Protein 3PQC (pdb70)

Organism: Thermotoga maritima (strain ATCC 43589 / DSM 3109 / JCM 10099 / NBRC 100826 / MSB8) (NCBI:txid243274)

Solvent-accessible surface area: 19135 Å² total; per-residue (Å²): 174,39,136,73,8,20,25,7,24,6,0,32,69,36,51,39,35,8,69,37,63,148,2,0,0,0,0,0,0,107,17,56,8,17,25,26,32,1,0,17,30,3,1,134,72,170,52,7,99,67,51,196,102,26,61,134,12,55,7,0,18,0,8,0,5,15,55,80,22,0,3,0,17,0,13,17,8,28,115,48,202,47,26,150,150,27,111,134,51,8,82,140,0,0,47,28,0,8,135,95,21,202,4,15,77,4,0,0,0,0,3,26,1,81,83,61,15,81,100,41,12,31,131,9,0,87,48,0,100,82,47,135,18,62,10,0,0,0,1,5,53,2,53,127,7,136,155,106,66,52,80,126,34,54,88,52,2,117,95,13,0,54,144,58,24,75,111,51,40,2,30,1,0,46,120,92,36,49,17,16,77,101,0,52,91,29,4,35,99,41,20,166,99,12,155,60,2,71,9,39,65,39,0,100,84,35,50,61,38,11,90,67,91,120,1,0,0,0,0,0,0,104,41,97,8,18,26,78,58,1,6,98,21,3,2,98,228,89,83,68,194,40,98,110,103,69,14,200,64,134,2,0,2,0,16,33,5,9,80,68,27,4,2,0,13,0,7,17,19,36,124,68,211,55,63,170,162,63,165,133,88,49,102,131,7,0,38,38,0,6,111,86,14,222,25,14,31,5,0,0,0,0,4,26,1,85,81,45,9,79,112,39,9,19,125,8,0,79,45,0,50,80,43,99,19,30,6,4,0,0,0,5,54,2,56,136,14,159,164,104,76,57,74,142,41,27,94,64,1,117,121,15,2,54,130,56,8,29,24,14,39,7,32,1,0,45,123,96,37,54,20,19,89,69,0,27,59,4,3,15,14,2,10,92,39,53

Foldseek 3Di:
DWDDKAWDDWAQAFPRDDDQFLFEEEEEEAFPLCQQLLVCLLNVHNDGDDDNDGDFQGTWIWMQTPNGYTYIYQHHDDDPPQDPVRVVSSCRHVVSCLQPVPRHQEYEYEDALQDADDDVSVVVLVVCVVSVHAYAYEHEDCVPHDPVCNVVSVVRNVVVCVVGDHDYYAYAYSVPGGRSVVVSVVRVVSSD/DFQAKEWDDKALDQPRDDDQALFEEEEEEAPPLCQVLLVCLLCPPHYDDDPDDYDAARTKIWMQTPVGYTYIYQGYDDPDDDDPVSNVSSCVRVVSCLQPNPRHQEYEYEHALVAERDDVSVVVVVVCVVSVHHYAYEHEPCVPPDPVCNVVSVVRNQVVCVVPPHHHYAYAYSVPGGRSVVVSVVRVCSSVVD

Sequence (386 aa):
IIRDVELVKVARTPGDYPPPLKGEVAFVGRSNVGKSSLLNALFNRKIAFVSKTPGKTRSINFYLVNSKYYFVDLPGYGYAKVSKKERMLWKRLVEDYFKNRWSLQMVFLLVDGRIPPQDSDLMMVEWMKSLNIPFTIVLTKMDKVKMSERAKKLEEHRKVFSKYGEYTIIPTSSVTGEGISELLDLISTLLKIIRDVELVKVARTPGDYPPPLKGEVAFVGRSNVGKSSLLNALFNRKIAFVSKTPGKTRSINFYLVNSKYYFVDLPGYGYAKVSKKERMLWKRLVEDYFKNRWSLQMVFLLVDGRIPPQDSDLMMMVEWMKSLNIPFTIVLTKMDKVKMSERAKKLEEHRKVFSKYGEYTIIPTSSVTGEGISELLDLISTLLKEN

B-factor: mean 23.39, std 12.28, range [6.9, 94.17]

Nearest PDB structures (foldseek):
  3pqc-assembly1_A  TM=9.393E-01  e=1.210E-35  Thermotoga maritima
  3pr1-assembly1_A  TM=9.822E-01  e=3.192E-30  Thermotoga maritima
  1svi-assembly1_A  TM=9.321E-01  e=1.725E-19  Bacillus subtilis
  1sul-assembly2_B  TM=8.792E-01  e=1.487E-18  Bacillus subtilis
  1sul-assembly1_A  TM=8.955E-01  e=1.204E-17  Bacillus subtilis

Structure (mmCIF, N/CA/C/O backbone):
data_3PQC
#
_entry.id   3PQC
#
_cell.length_a   62.670
_cell.length_b   69.714
_cell.length_c   94.836
_cell.angle_alpha   90.00
_cell.angle_beta   90.00
_cell.angle_gamma   90.00
#
_symmetry.space_group_name_H-M   'P 21 21 21'
#
loop_
_entity.id
_entity.type
_entity.pdbx_description
1 polymer 'Probable GTP-binding protein engB'
2 non-polymer "GUANOSINE-5'-DIPHOSPHATE"
3 non-polymer DI(HYDROXYETHYL)ETHER
4 water water
#
loop_
_atom_site.group_PDB
_atom_site.id
_atom_site.type_symbol
_atom_site.label_atom_id
_atom_site.label_alt_id
_atom_site.label_comp_id
_atom_site.label_asym_id
_atom_site.label_entity_id
_atom_site.label_seq_id
_atom_site.pdbx_PDB_ins_code
_atom_site.Cartn_x
_atom_site.Cartn_y
_atom_site.Cartn_z
_atom_site.occupancy
_atom_site.B_iso_or_equiv
_atom_site.auth_seq_id
_atom_site.auth_comp_id
_atom_site.auth_asym_id
_atom_site.auth_atom_id
_atom_site.pdbx_PDB_model_num
ATOM 1 N N . ILE A 1 2 ? -2.925 13.003 -34.158 1.00 44.81 2 ILE A N 1
ATOM 2 C CA . ILE A 1 2 ? -4.231 13.656 -34.200 1.00 36.82 2 ILE A CA 1
ATOM 3 C C . ILE A 1 2 ? -5.366 12.640 -34.117 1.00 34.78 2 ILE A C 1
ATOM 4 O O . ILE A 1 2 ? -5.602 11.881 -35.052 1.00 31.21 2 ILE A O 1
ATOM 9 N N . ILE A 1 3 ? -6.069 12.633 -32.992 1.00 29.69 3 ILE A N 1
ATOM 10 C CA . ILE A 1 3 ? -7.224 11.764 -32.833 1.00 25.84 3 ILE A CA 1
ATOM 11 C C . ILE A 1 3 ? -8.425 12.335 -33.579 1.00 27.54 3 ILE A C 1
ATOM 12 O O . ILE A 1 3 ? -8.869 13.453 -33.310 1.00 27.09 3 ILE A O 1
ATOM 17 N N . ARG A 1 4 ? -8.930 11.559 -34.530 1.00 22.84 4 ARG A N 1
ATOM 18 C CA . ARG A 1 4 ? -10.044 11.976 -35.367 1.00 25.11 4 ARG A CA 1
ATOM 19 C C . ARG A 1 4 ? -11.337 11.305 -34.909 1.00 24.34 4 ARG A C 1
ATOM 20 O O . ARG A 1 4 ? -12.344 11.971 -34.665 1.00 25.64 4 ARG A O 1
ATOM 28 N N . ASP A 1 5 ? -11.295 9.984 -34.767 1.00 20.76 5 ASP A N 1
ATOM 29 C CA . ASP A 1 5 ? -12.471 9.236 -34.348 1.00 19.60 5 ASP A CA 1
ATOM 30 C C . ASP A 1 5 ? -12.217 8.408 -33.097 1.00 14.94 5 ASP A C 1
ATOM 31 O O . ASP A 1 5 ? -11.170 7.775 -32.961 1.00 15.91 5 ASP A O 1
ATOM 36 N N . VAL A 1 6 ? -13.194 8.413 -32.198 1.00 14.41 6 VAL A N 1
ATOM 37 C CA . VAL A 1 6 ? -13.152 7.612 -30.980 1.00 17.73 6 VAL A CA 1
ATOM 38 C C . VAL A 1 6 ? -14.471 6.862 -30.838 1.00 15.93 6 VAL A C 1
ATOM 39 O O . VAL A 1 6 ? -15.540 7.481 -30.832 1.00 14.81 6 VAL A O 1
ATOM 43 N N . GLU A 1 7 ? -14.394 5.538 -30.712 1.00 12.82 7 GLU A N 1
ATOM 44 C CA . GLU A 1 7 ? -15.592 4.702 -30.599 1.00 13.84 7 GLU A CA 1
ATOM 45 C C . GLU A 1 7 ? -15.472 3.731 -29.441 1.00 12.81 7 GLU A C 1
ATOM 46 O O . GLU A 1 7 ? -14.468 3.041 -29.312 1.00 14.31 7 GLU A O 1
ATOM 52 N N . LEU A 1 8 ? -16.499 3.657 -28.607 1.00 12.65 8 LEU A N 1
ATOM 53 C CA . LEU A 1 8 ? -16.545 2.612 -27.589 1.00 11.12 8 LEU A CA 1
ATOM 54 C C . LEU A 1 8 ? -17.025 1.322 -28.254 1.00 11.17 8 LEU A C 1
ATOM 55 O O . LEU A 1 8 ? -18.188 1.227 -28.644 1.00 13.79 8 LEU A O 1
ATOM 60 N N . VAL A 1 9 ? -16.149 0.324 -28.375 1.00 10.50 9 VAL A N 1
ATOM 61 C CA . VAL A 1 9 ? -16.521 -0.872 -29.128 1.00 10.07 9 VAL A CA 1
ATOM 62 C C . VAL A 1 9 ? -16.594 -2.177 -28.326 1.00 12.68 9 VAL A C 1
ATOM 63 O O . VAL A 1 9 ? -17.198 -3.153 -28.778 1.00 12.79 9 VAL A O 1
ATOM 67 N N . LYS A 1 10 ? -15.983 -2.202 -27.147 1.00 12.40 10 LYS A N 1
ATOM 68 C CA . LYS A 1 10 ? -15.980 -3.416 -26.338 1.00 12.25 10 LYS A CA 1
ATOM 69 C C . LYS A 1 10 ? -16.058 -3.079 -24.857 1.00 14.52 10 LYS A C 1
ATOM 70 O O . LYS A 1 10 ? -15.284 -2.274 -24.351 1.00 12.57 10 LYS A O 1
ATOM 76 N N . VAL A 1 11 ? -17.031 -3.674 -24.187 1.00 10.86 11 VAL A N 1
ATOM 77 C CA . VAL A 1 11 ? -17.118 -3.630 -22.742 1.00 14.49 11 VAL A CA 1
ATOM 78 C C . VAL A 1 11 ? -16.864 -5.056 -22.275 1.00 17.45 11 VAL A C 1
ATOM 79 O O . VAL A 1 11 ? -17.762 -5.910 -22.290 1.00 13.52 11 VAL A O 1
ATOM 83 N N . ALA A 1 12 ? -15.619 -5.314 -21.897 1.00 14.20 12 ALA A N 1
ATOM 84 C CA . ALA A 1 12 ? -15.176 -6.666 -21.576 1.00 15.61 12 ALA A CA 1
ATOM 85 C C . ALA A 1 12 ? -15.428 -6.978 -20.109 1.00 19.61 12 ALA A C 1
ATOM 86 O O . ALA A 1 12 ? -14.865 -6.332 -19.224 1.00 15.65 12 ALA A O 1
ATOM 88 N N . ARG A 1 13 ? -16.277 -7.972 -19.862 1.00 16.18 13 ARG A N 1
ATOM 89 C CA . ARG A 1 13 ? -16.705 -8.312 -18.510 1.00 20.88 13 ARG A CA 1
ATOM 90 C C . ARG A 1 13 ? -16.109 -9.634 -18.063 1.00 23.20 13 ARG A C 1
ATOM 91 O O . ARG A 1 13 ? -16.108 -9.962 -16.879 1.00 24.45 13 ARG A O 1
ATOM 99 N N . THR A 1 14 ? -15.577 -10.373 -19.022 1.00 23.32 14 THR A N 1
ATOM 100 C CA . THR A 1 14 ? -14.983 -11.671 -18.748 1.00 27.50 14 THR A CA 1
ATOM 101 C C . THR A 1 14 ? -13.600 -11.718 -19.382 1.00 22.99 14 THR A C 1
ATOM 102 O O . THR A 1 14 ? -13.321 -10.965 -20.308 1.00 20.85 14 THR A O 1
ATOM 106 N N . PRO A 1 15 ? -12.723 -12.597 -18.878 1.00 27.37 15 PRO A N 1
ATOM 107 C CA . PRO A 1 15 ? -11.390 -12.762 -19.465 1.00 24.46 15 PRO A CA 1
ATOM 108 C C . PRO A 1 15 ? -11.429 -13.126 -20.942 1.00 25.51 15 PRO A C 1
ATOM 109 O O . PRO A 1 15 ? -12.251 -13.945 -21.365 1.00 23.86 15 PRO A O 1
ATOM 113 N N . GLY A 1 16 ? -10.540 -12.511 -21.718 1.00 16.96 16 GLY A N 1
ATOM 114 C CA . GLY A 1 16 ? -10.364 -12.855 -23.116 1.00 19.84 16 GLY A CA 1
ATOM 115 C C . GLY A 1 16 ? -11.378 -12.267 -24.084 1.00 21.28 16 GLY A C 1
ATOM 116 O O . GLY A 1 16 ? -11.266 -12.466 -25.298 1.00 23.80 16 GLY A O 1
ATOM 117 N N . ASP A 1 17 ? -12.370 -11.551 -23.569 1.00 17.30 17 ASP A N 1
ATOM 118 C CA . ASP A 1 17 ? -13.353 -10.917 -24.444 1.00 17.04 17 ASP A CA 1
ATOM 119 C C . ASP A 1 17 ? -12.837 -9.589 -24.999 1.00 15.93 17 ASP A C 1
ATOM 120 O O . ASP A 1 17 ? -13.379 -8.523 -24.705 1.00 12.91 17 ASP A O 1
ATOM 125 N N . TYR A 1 18 ? -11.808 -9.676 -25.831 1.00 15.59 18 TYR A N 1
ATOM 126 C CA . TYR A 1 18 ? -11.136 -8.499 -26.366 1.00 14.29 18 TYR A CA 1
ATOM 127 C C . TYR A 1 18 ? -11.291 -8.456 -27.876 1.00 16.05 18 TYR A C 1
ATOM 128 O O . TYR A 1 18 ? -11.393 -9.500 -28.523 1.00 15.16 18 TYR A O 1
ATOM 137 N N . PRO A 1 19 ? -11.308 -7.246 -28.452 1.00 13.65 19 PRO A N 1
ATOM 138 C CA . PRO A 1 19 ? -11.398 -7.125 -29.909 1.00 14.99 19 PRO A CA 1
ATOM 139 C C . PRO A 1 19 ? -10.080 -7.511 -30.570 1.00 17.09 19 PRO A C 1
ATOM 140 O O . PRO A 1 19 ? -9.057 -7.577 -29.891 1.00 16.16 19 PRO A O 1
ATOM 144 N N . PRO A 1 20 ? -10.107 -7.773 -31.884 1.00 19.43 20 PRO A N 1
ATOM 145 C CA . PRO A 1 20 ? -8.894 -8.089 -32.647 1.00 20.23 20 PRO A CA 1
ATOM 146 C C . PRO A 1 20 ? -7.848 -6.992 -32.494 1.00 17.70 20 PRO A C 1
ATOM 147 O O . PRO A 1 20 ? -8.181 -5.811 -32.481 1.00 20.03 20 PRO A O 1
ATOM 151 N N . PRO A 1 21 ? -6.575 -7.387 -32.390 1.00 21.50 21 PRO A N 1
ATOM 152 C CA . PRO A 1 21 ? -5.457 -6.491 -32.073 1.00 24.22 21 PRO A CA 1
ATOM 153 C C . PRO A 1 21 ? -5.274 -5.286 -33.004 1.00 20.65 21 PRO A C 1
ATOM 154 O O . PRO A 1 21 ? -4.796 -4.249 -32.541 1.00 23.32 21 PRO A O 1
ATOM 158 N N . LEU A 1 22 ? -5.615 -5.407 -34.281 1.00 22.10 22 LEU A N 1
ATOM 159 C CA . LEU A 1 22 ? -5.391 -4.284 -35.200 1.00 23.21 22 LEU A CA 1
ATOM 160 C C . LEU A 1 22 ? -3.926 -3.818 -35.168 1.00 23.63 22 LEU A C 1
ATOM 161 O O . LEU A 1 22 ? -3.013 -4.639 -35.126 1.00 22.50 22 LEU A O 1
ATOM 166 N N . LYS A 1 23 ? -3.704 -2.507 -35.181 1.00 21.76 23 LYS A N 1
ATOM 167 C CA . LYS A 1 23 ? -2.347 -1.967 -35.262 1.00 23.60 23 LYS A CA 1
ATOM 168 C C . LYS A 1 23 ? -1.679 -1.739 -33.903 1.00 32.32 23 LYS A C 1
ATOM 169 O O . LYS A 1 23 ? -0.564 -1.222 -33.834 1.00 26.68 23 LYS A O 1
ATOM 175 N N . GLY A 1 24 ? -2.356 -2.130 -32.827 1.00 25.92 24 GLY A N 1
ATOM 176 C CA . GLY A 1 24 ? -1.800 -1.978 -31.493 1.00 24.44 24 GLY A CA 1
ATOM 177 C C . GLY A 1 24 ? -2.634 -1.096 -30.577 1.00 20.04 24 GLY A C 1
ATOM 178 O O . GLY A 1 24 ? -3.618 -0.471 -30.998 1.00 15.47 24 GLY A O 1
ATOM 179 N N . GLU A 1 25 ? -2.234 -1.044 -29.312 1.00 16.83 25 GLU A N 1
ATOM 180 C CA . GLU A 1 25 ? -3.008 -0.335 -28.308 1.00 12.16 25 GLU A CA 1
ATOM 181 C C . GLU A 1 25 ? -2.162 0.098 -27.120 1.00 11.25 25 GLU A C 1
ATOM 182 O O . GLU A 1 25 ? -1.062 -0.421 -26.888 1.00 11.49 25 GLU A O 1
ATOM 188 N N . VAL A 1 26 ? -2.682 1.067 -26.379 1.00 12.61 26 VAL A N 1
ATOM 189 C CA . VAL A 1 26 ? -2.113 1.439 -25.098 1.00 9.99 26 VAL A CA 1
ATOM 190 C C . VAL A 1 26 ? -3.219 1.329 -24.061 1.00 11.26 26 VAL A C 1
ATOM 191 O O . VAL A 1 26 ? -4.390 1.369 -24.410 1.00 10.74 26 VAL A O 1
ATOM 195 N N . ALA A 1 27 ? -2.847 1.191 -22.792 1.00 8.40 27 ALA A N 1
ATOM 196 C CA . ALA A 1 27 ? -3.832 1.013 -21.729 1.00 12.21 27 ALA A CA 1
ATOM 197 C C . ALA A 1 27 ? -3.625 2.034 -20.620 1.00 10.51 27 ALA A C 1
ATOM 198 O O . ALA A 1 27 ? -2.537 2.601 -20.468 1.00 11.35 27 ALA A O 1
ATOM 200 N N . PHE A 1 28 ? -4.674 2.256 -19.841 1.00 10.86 28 PHE A N 1
ATOM 201 C CA . PHE A 1 28 ? -4.648 3.246 -18.777 1.00 9.11 28 PHE A CA 1
ATOM 202 C C . PHE A 1 28 ? -5.166 2.606 -17.504 1.00 10.49 28 PHE A C 1
ATOM 203 O O . PHE A 1 28 ? -6.169 1.893 -17.527 1.00 9.57 28 PHE A O 1
ATOM 211 N N . VAL A 1 29 ? -4.482 2.861 -16.399 1.00 10.95 29 VAL A N 1
ATOM 212 C CA . VAL A 1 29 ? -4.872 2.272 -15.129 1.00 9.00 29 VAL A CA 1
ATOM 213 C C . VAL A 1 29 ? -4.314 3.131 -13.987 1.00 10.07 29 VAL A C 1
ATOM 214 O O . VAL A 1 29 ? -3.338 3.865 -14.162 1.00 10.19 29 VAL A O 1
ATOM 218 N N . GLY A 1 30 ? -4.929 3.018 -12.817 1.00 10.88 30 GLY A N 1
ATOM 219 C CA . GLY A 1 30 ? -4.529 3.809 -11.669 1.00 11.52 30 GLY A CA 1
ATOM 220 C C . GLY A 1 30 ? -5.523 3.551 -10.561 1.00 11.50 30 GLY A C 1
ATOM 221 O O . GLY A 1 30 ? -6.466 2.786 -10.742 1.00 9.82 30 GLY A O 1
ATOM 222 N N . ARG A 1 31 ? -5.299 4.174 -9.411 1.00 9.65 31 ARG A N 1
ATOM 223 C CA . ARG A 1 31 ? -6.213 4.043 -8.291 1.00 11.33 31 ARG A CA 1
ATOM 224 C C . ARG A 1 31 ? -7.554 4.656 -8.660 1.00 11.24 31 ARG A C 1
ATOM 225 O O . ARG A 1 31 ? -7.608 5.648 -9.377 1.00 10.40 31 ARG A O 1
ATOM 233 N N . SER A 1 32 ? -8.644 4.051 -8.199 1.00 11.19 32 SER A N 1
ATOM 234 C CA . SER A 1 32 ? -9.951 4.661 -8.400 1.00 14.40 32 SER A CA 1
ATOM 235 C C . SER A 1 32 ? -9.921 6.108 -7.911 1.00 13.48 32 SER A C 1
ATOM 236 O O . SER A 1 32 ? -9.333 6.411 -6.864 1.00 13.65 32 SER A O 1
ATOM 239 N N . ASN A 1 33 ? -10.556 6.987 -8.679 1.00 11.47 33 ASN A N 1
ATOM 240 C CA . ASN A 1 33 ? -10.648 8.412 -8.353 1.00 14.66 33 ASN A CA 1
ATOM 241 C C . ASN A 1 33 ? -9.387 9.221 -8.708 1.00 13.47 33 ASN A C 1
ATOM 242 O O . ASN A 1 33 ? -9.308 10.422 -8.425 1.00 15.89 33 ASN A O 1
ATOM 247 N N . VAL A 1 34 ? -8.409 8.574 -9.341 1.00 10.32 34 VAL A N 1
ATOM 248 C CA . VAL A 1 34 ? -7.147 9.254 -9.688 1.00 9.63 34 VAL A CA 1
ATOM 249 C C . VAL A 1 34 ? -7.349 10.289 -10.802 1.00 12.74 34 VAL A C 1
ATOM 250 O O . VAL A 1 34 ? -6.549 11.221 -10.967 1.00 11.89 34 VAL A O 1
ATOM 254 N N . GLY A 1 35 ? -8.436 10.143 -11.551 1.00 9.30 35 GLY A N 1
ATOM 255 C CA . GLY A 1 35 ? -8.715 11.047 -12.656 1.00 12.87 35 GLY A CA 1
ATOM 256 C C . GLY A 1 35 ? -8.550 10.398 -14.018 1.00 12.27 35 GLY A C 1
ATOM 257 O O . GLY A 1 35 ? -8.247 11.072 -15.013 1.00 11.89 35 GLY A O 1
ATOM 258 N N . LYS A 1 36 ? -8.772 9.088 -14.074 1.00 12.18 36 LYS A N 1
ATOM 259 C CA . LYS A 1 36 ? -8.587 8.336 -15.310 1.00 11.21 36 LYS A CA 1
ATOM 260 C C . LYS A 1 36 ? -9.627 8.694 -16.387 1.00 11.70 36 LYS A C 1
ATOM 261 O O . LYS A 1 36 ? -9.280 8.991 -17.527 1.00 10.72 36 LYS A O 1
ATOM 267 N N . SER A 1 37 ? -10.903 8.663 -16.027 1.00 11.06 37 SER A N 1
ATOM 268 C CA . SER A 1 37 ? -11.942 9.067 -16.973 1.00 15.07 37 SER A CA 1
ATOM 269 C C . SER A 1 37 ? -11.708 10.493 -17.465 1.00 10.32 37 SER A C 1
ATOM 270 O O . SER A 1 37 ? -11.851 10.774 -18.650 1.00 15.55 37 SER A O 1
ATOM 273 N N . SER A 1 38 ? -11.351 11.390 -16.557 1.00 12.71 38 SER A N 1
ATOM 274 C CA . SER A 1 38 ? -11.099 12.776 -16.937 1.00 13.90 38 SER A CA 1
ATOM 275 C C . SER A 1 38 ? -9.923 12.870 -17.909 1.00 13.40 38 SER A C 1
ATOM 276 O O . SER A 1 38 ? -9.957 13.651 -18.853 1.00 11.84 38 SER A O 1
ATOM 279 N N . LEU A 1 39 ? -8.885 12.072 -17.681 1.00 11.52 39 LEU A N 1
ATOM 280 C CA . LEU A 1 39 ? -7.723 12.093 -18.566 1.00 13.22 39 LEU A CA 1
ATOM 281 C C . LEU A 1 39 ? -8.091 11.587 -19.961 1.00 14.13 39 LEU A C 1
ATOM 282 O O . LEU A 1 39 ? -7.710 12.174 -20.973 1.00 11.64 39 LEU A O 1
ATOM 287 N N . LEU A 1 40 ? -8.847 10.497 -20.006 1.00 12.36 40 LEU A N 1
ATOM 288 C CA . LEU A 1 40 ? -9.283 9.938 -21.277 1.00 12.09 40 LEU A CA 1
ATOM 289 C C . LEU A 1 40 ? -10.068 10.983 -22.066 1.00 14.68 40 LEU A C 1
ATOM 290 O O . LEU A 1 40 ? -9.834 11.184 -23.263 1.00 14.08 40 LEU A O 1
ATOM 295 N N . ASN A 1 41 ? -10.983 11.666 -21.387 1.00 12.51 41 ASN A N 1
ATOM 296 C CA . ASN A 1 41 ? -11.790 12.679 -22.037 1.00 17.00 41 ASN A CA 1
ATOM 297 C C . ASN A 1 41 ? -10.932 13.822 -22.560 1.00 15.68 41 ASN A C 1
ATOM 298 O O . ASN A 1 41 ? -11.168 14.326 -23.656 1.00 16.39 41 ASN A O 1
ATOM 303 N N . ALA A 1 42 ? -9.931 14.224 -21.779 1.00 14.88 42 ALA A N 1
ATOM 304 C CA . ALA A 1 42 ? -9.013 15.274 -22.217 1.00 14.71 42 ALA A CA 1
ATOM 305 C C . ALA A 1 42 ? -8.259 14.826 -23.463 1.00 19.80 42 ALA A C 1
ATOM 306 O O . ALA A 1 42 ? -8.108 15.593 -24.411 1.00 16.42 42 ALA A O 1
ATOM 308 N N . LEU A 1 43 ? -7.800 13.576 -23.468 1.00 15.30 43 LEU A N 1
ATOM 309 C CA . LEU A 1 43 ? -7.111 13.010 -24.632 1.00 15.29 43 LEU A CA 1
ATOM 310 C C . LEU A 1 43 ? -8.029 12.887 -25.853 1.00 18.41 43 LEU A C 1
ATOM 311 O O . LEU A 1 43 ? -7.614 13.140 -26.986 1.00 17.32 43 LEU A O 1
ATOM 316 N N . PHE A 1 44 ? -9.268 12.465 -25.626 1.00 18.06 44 PHE A N 1
ATOM 317 C CA . PHE A 1 44 ? -10.214 12.297 -26.724 1.00 16.73 44 PHE A CA 1
ATOM 318 C C . PHE A 1 44 ? -10.802 13.634 -27.174 1.00 22.88 44 PHE A C 1
ATOM 319 O O . PHE A 1 44 ? -11.433 13.716 -28.226 1.00 21.39 44 PHE A O 1
ATOM 327 N N . ASN A 1 45 ? -10.602 14.674 -26.370 1.00 20.98 45 ASN A N 1
ATOM 328 C CA . ASN A 1 45 ? -11.190 15.978 -26.649 1.00 21.41 45 ASN A CA 1
ATOM 329 C C . ASN A 1 45 ? -12.700 15.862 -26.757 1.00 24.71 45 ASN A C 1
ATOM 330 O O . ASN A 1 45 ? -13.327 16.494 -27.602 1.00 28.74 45 ASN A O 1
ATOM 335 N N . ARG A 1 46 ? -13.280 15.036 -25.897 1.00 21.18 46 ARG A N 1
ATOM 336 C CA . ARG A 1 46 ? -14.722 14.863 -25.871 1.00 26.25 46 ARG A CA 1
ATOM 337 C C . ARG A 1 46 ? -15.146 14.118 -24.609 1.00 25.33 46 ARG A C 1
ATOM 338 O O . ARG A 1 46 ? -14.393 13.315 -24.064 1.00 24.56 46 ARG A O 1
ATOM 346 N N . LYS A 1 47 ? -16.348 14.398 -24.129 1.00 25.55 47 LYS A N 1
ATOM 347 C CA . LYS A 1 47 ? -16.826 13.747 -22.923 1.00 26.86 47 LYS A CA 1
ATOM 348 C C . LYS A 1 47 ? -17.424 12.396 -23.279 1.00 27.65 47 LYS A C 1
ATOM 349 O O . LYS A 1 47 ? -18.540 12.316 -23.790 1.00 30.20 47 LYS A O 1
ATOM 355 N N . ILE A 1 48 ? -16.673 11.332 -23.023 1.00 23.40 48 ILE A N 1
ATOM 356 C CA . ILE A 1 48 ? -17.147 9.996 -23.363 1.00 22.37 48 ILE A CA 1
ATOM 357 C C . ILE A 1 48 ? -17.030 9.025 -22.180 1.00 25.21 48 ILE A C 1
ATOM 358 O O . ILE A 1 48 ? -17.911 8.191 -21.960 1.00 28.07 48 ILE A O 1
ATOM 363 N N . ALA A 1 49 ? -15.954 9.146 -21.411 1.00 22.13 49 ALA A N 1
ATOM 364 C CA . ALA A 1 49 ? -15.782 8.314 -20.224 1.00 21.67 49 ALA A CA 1
ATOM 365 C C . ALA A 1 49 ? -16.515 8.955 -19.060 1.00 22.99 49 ALA A C 1
ATOM 366 O O . ALA A 1 49 ? -16.631 10.180 -18.990 1.00 26.05 49 ALA A O 1
ATOM 368 N N . PHE A 1 50 ? -17.004 8.122 -18.148 1.00 18.85 50 PHE A N 1
ATOM 369 C CA . PHE A 1 50 ? -17.806 8.589 -17.024 1.00 26.84 50 PHE A CA 1
ATOM 370 C C . PHE A 1 50 ? -16.957 9.178 -15.891 1.00 24.79 50 PHE A C 1
ATOM 371 O O . PHE A 1 50 ? -16.109 8.492 -15.323 1.00 22.10 50 PHE A O 1
ATOM 379 N N . VAL A 1 51 ? -17.204 10.446 -15.569 1.00 21.52 51 VAL A N 1
ATOM 380 C CA . VAL A 1 51 ? -16.464 11.147 -14.522 1.00 24.76 51 VAL A CA 1
ATOM 381 C C . VAL A 1 51 ? -17.346 11.321 -13.293 1.00 25.80 51 VAL A C 1
ATOM 382 O O . VAL A 1 51 ? -18.520 11.638 -13.416 1.00 28.06 51 VAL A O 1
ATOM 386 N N . SER A 1 52 ? -16.787 11.114 -12.108 1.00 23.77 52 SER A N 1
ATOM 387 C CA . SER A 1 52 ? -17.557 11.280 -10.882 1.00 27.92 52 SER A CA 1
ATOM 388 C C . SER A 1 52 ? -16.663 11.435 -9.663 1.00 25.36 52 SER A C 1
ATOM 389 O O . SER A 1 52 ? -15.537 10.937 -9.646 1.00 21.84 52 SER A O 1
ATOM 392 N N . LYS A 1 53 ? -17.174 12.121 -8.641 1.00 26.11 53 LYS A N 1
ATOM 393 C CA . LYS A 1 53 ? -16.479 12.234 -7.358 1.00 30.08 53 LYS A CA 1
ATOM 394 C C . LYS A 1 53 ? -16.426 10.886 -6.648 1.00 29.81 53 LYS A C 1
ATOM 395 O O . LYS A 1 53 ? -15.543 10.636 -5.828 1.00 28.78 53 LYS A O 1
ATOM 401 N N . THR A 1 54 ? -17.388 10.024 -6.953 1.00 28.39 54 THR A N 1
ATOM 402 C CA . THR A 1 54 ? -17.425 8.695 -6.363 1.00 31.78 54 THR A CA 1
ATOM 403 C C . THR A 1 54 ? -16.992 7.658 -7.392 1.00 32.80 54 THR A C 1
ATOM 404 O O . THR A 1 54 ? -17.555 7.582 -8.486 1.00 35.26 54 THR A O 1
ATOM 408 N N . PRO A 1 55 ? -15.972 6.863 -7.044 1.00 30.03 55 PRO A N 1
ATOM 409 C CA . PRO A 1 55 ? -15.404 5.839 -7.923 1.00 29.24 55 PRO A CA 1
ATOM 410 C C . PRO A 1 55 ? -16.405 4.729 -8.214 1.00 32.89 55 PRO A C 1
ATOM 411 O O . PRO A 1 55 ? -17.151 4.319 -7.322 1.00 33.03 55 PRO A O 1
ATOM 415 N N . GLY A 1 56 ? -16.415 4.246 -9.450 1.00 33.56 56 GLY A N 1
ATOM 416 C CA . GLY A 1 56 ? -17.297 3.158 -9.827 1.00 34.80 56 GLY A CA 1
ATOM 417 C C . GLY A 1 56 ? -16.732 1.813 -9.414 1.00 31.99 56 GLY A C 1
ATOM 418 O O . GLY A 1 56 ? -15.526 1.672 -9.195 1.00 28.22 56 GLY A O 1
ATOM 419 N N . LYS A 1 57 ? -17.605 0.817 -9.303 1.00 26.26 57 LYS A N 1
ATOM 420 C CA . LYS A 1 57 ? -17.170 -0.541 -9.008 1.00 26.93 57 LYS A CA 1
ATOM 421 C C . LYS A 1 57 ? -16.404 -1.108 -10.197 1.00 24.49 57 LYS A C 1
ATOM 422 O O . LYS A 1 57 ? -16.637 -0.708 -11.336 1.00 22.88 57 LYS A O 1
ATOM 428 N N . THR A 1 58 ? -15.484 -2.029 -9.931 1.00 21.33 58 THR A N 1
ATOM 429 C CA . THR A 1 58 ? -14.866 -2.796 -11.007 1.00 22.11 58 THR A CA 1
ATOM 430 C C . THR A 1 58 ? -15.968 -3.588 -11.717 1.00 25.87 58 THR A C 1
ATOM 431 O O . THR A 1 58 ? -16.684 -4.367 -11.086 1.00 22.45 58 THR A O 1
ATOM 435 N N . ARG A 1 59 ? -16.120 -3.385 -13.020 1.00 20.90 59 ARG A N 1
ATOM 436 C CA . ARG A 1 59 ? -17.103 -4.154 -13.782 1.00 21.83 59 ARG A CA 1
ATOM 437 C C . ARG A 1 59 ? -16.552 -4.639 -15.119 1.00 26.59 59 ARG A C 1
ATOM 438 O O . ARG A 1 59 ? -16.955 -5.697 -15.612 1.00 23.73 59 ARG A O 1
ATOM 446 N N . SER A 1 60 ? -15.640 -3.875 -15.714 1.00 15.98 60 SER A N 1
ATOM 447 C CA . SER A 1 60 ? -15.212 -4.196 -17.069 1.00 19.02 60 SER A CA 1
ATOM 448 C C . SER A 1 60 ? -13.908 -3.529 -17.470 1.00 15.73 60 SER A C 1
ATOM 449 O O . SER A 1 60 ? -13.453 -2.595 -16.814 1.00 15.44 60 SER A O 1
ATOM 452 N N . ILE A 1 61 ? -13.323 -4.024 -18.558 1.00 12.13 61 ILE A N 1
ATOM 453 C CA . ILE A 1 61 ? -12.259 -3.331 -19.284 1.00 13.17 61 ILE A CA 1
ATOM 454 C C . ILE A 1 61 ? -12.878 -2.781 -20.566 1.00 15.56 61 ILE A C 1
ATOM 455 O O . ILE A 1 61 ? -13.462 -3.535 -21.344 1.00 14.76 61 ILE A O 1
ATOM 460 N N . ASN A 1 62 ? -12.768 -1.475 -20.792 1.00 13.04 62 ASN A N 1
ATOM 461 C CA . ASN A 1 62 ? -13.424 -0.874 -21.952 1.00 11.49 62 ASN A CA 1
ATOM 462 C C . ASN A 1 62 ? -12.435 -0.515 -23.057 1.00 12.00 62 ASN A C 1
ATOM 463 O O . ASN A 1 62 ? -11.402 0.098 -22.791 1.00 12.41 62 ASN A O 1
ATOM 468 N N . PHE A 1 63 ? -12.762 -0.884 -24.292 1.00 10.48 63 PHE A N 1
ATOM 469 C CA . PHE A 1 63 ? -11.873 -0.636 -25.421 1.00 11.06 63 PHE A CA 1
ATOM 470 C C . PHE A 1 63 ? -12.412 0.480 -26.300 1.00 11.73 63 PHE A C 1
ATOM 471 O O . PHE A 1 63 ? -13.528 0.399 -26.811 1.00 12.09 63 PHE A O 1
ATOM 479 N N . TYR A 1 64 ? -11.607 1.518 -26.482 1.00 9.93 64 TYR A N 1
ATOM 480 C CA . TYR A 1 64 ? -11.958 2.605 -27.387 1.00 10.89 64 TYR A CA 1
ATOM 481 C C . TYR A 1 64 ? -11.156 2.466 -28.670 1.00 11.23 64 TYR A C 1
ATOM 482 O O . TYR A 1 64 ? -9.930 2.481 -28.636 1.00 11.67 64 TYR A O 1
ATOM 491 N N . LEU A 1 65 ? -11.856 2.322 -29.790 1.00 10.31 65 LEU A N 1
ATOM 492 C CA . LEU A 1 65 ? -11.232 2.222 -31.100 1.00 11.82 65 LEU A CA 1
ATOM 493 C C . LEU A 1 65 ? -10.931 3.619 -31.596 1.00 11.99 65 LEU A C 1
ATOM 494 O O . LEU A 1 65 ? -11.831 4.432 -31.723 1.00 10.06 65 LEU A O 1
ATOM 499 N N . VAL A 1 66 ? -9.664 3.887 -31.885 1.00 13.62 66 VAL A N 1
ATOM 500 C CA . VAL A 1 66 ? -9.242 5.221 -32.286 1.00 14.42 66 VAL A CA 1
ATOM 501 C C . VAL A 1 66 ? -8.769 5.211 -33.734 1.00 15.33 66 VAL A C 1
ATOM 502 O O . VAL A 1 66 ? -7.922 4.396 -34.116 1.00 16.86 66 VAL A O 1
ATOM 506 N N . ASN A 1 67 ? -9.330 6.114 -34.528 1.00 19.98 67 ASN A N 1
ATOM 507 C CA . ASN A 1 67 ? -8.998 6.221 -35.944 1.00 21.36 67 ASN A CA 1
ATOM 508 C C . ASN A 1 67 ? -9.090 4.883 -36.659 1.00 21.00 67 ASN A C 1
ATOM 509 O O . ASN A 1 67 ? -8.329 4.615 -37.585 1.00 18.79 67 ASN A O 1
ATOM 514 N N . SER A 1 68 ? -10.020 4.046 -36.209 1.00 18.17 68 SER A N 1
ATOM 515 C CA . SER A 1 68 ? -10.300 2.763 -36.850 1.00 16.90 68 SER A CA 1
ATOM 516 C C . SER A 1 68 ? -9.147 1.756 -36.850 1.00 19.22 68 SER A C 1
ATOM 517 O O . SER A 1 68 ? -9.262 0.691 -37.457 1.00 19.65 68 SER A O 1
ATOM 520 N N . LYS A 1 69 ? -8.045 2.058 -36.173 1.00 18.24 69 LYS A N 1
ATOM 521 C CA . LYS A 1 69 ? -6.901 1.145 -36.248 1.00 17.66 69 LYS A CA 1
ATOM 522 C C . LYS A 1 69 ? -6.122 0.927 -34.947 1.00 19.41 69 LYS A C 1
ATOM 523 O O . LYS A 1 69 ? -5.275 0.046 -34.882 1.00 20.00 69 LYS A O 1
ATOM 529 N N . TYR A 1 70 ? -6.388 1.725 -33.918 1.00 18.69 70 TYR A N 1
ATOM 530 C CA . TYR A 1 70 ? -5.704 1.532 -32.636 1.00 18.58 70 TYR A CA 1
ATOM 531 C C . TYR A 1 70 ? -6.717 1.458 -31.509 1.00 15.57 70 TYR A C 1
ATOM 532 O O . TYR A 1 70 ? -7.848 1.888 -31.667 1.00 17.20 70 TYR A O 1
ATOM 541 N N . TYR A 1 71 ? -6.308 0.943 -30.356 1.00 11.85 71 TYR A N 1
ATOM 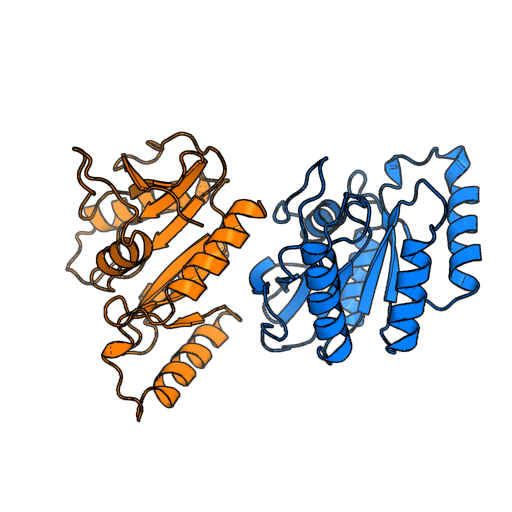542 C CA . TYR A 1 71 ? -7.171 1.040 -29.182 1.00 11.66 71 TYR A CA 1
ATOM 543 C C . TYR A 1 71 ? -6.530 1.841 -28.048 1.00 11.43 71 TYR A C 1
ATOM 544 O O . TYR A 1 71 ? -5.312 1.772 -27.845 1.00 11.73 71 TYR A O 1
ATOM 553 N N . PHE A 1 72 ? -7.361 2.601 -27.331 1.00 9.09 72 PHE A N 1
ATOM 554 C CA . PHE A 1 72 ? -7.026 3.106 -26.006 1.00 9.59 72 PHE A CA 1
ATOM 555 C C . PHE A 1 72 ? -7.841 2.253 -25.038 1.00 9.13 72 PHE A C 1
ATOM 556 O O . PHE A 1 72 ? -9.068 2.201 -25.121 1.0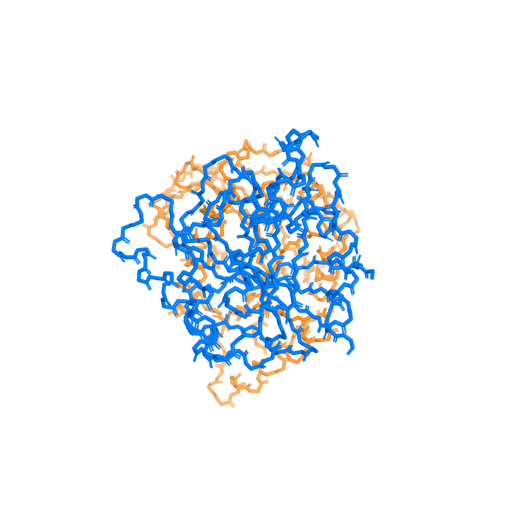0 9.34 72 PHE A O 1
ATOM 564 N N . VAL A 1 73 ? -7.173 1.580 -24.121 1.00 9.90 73 VAL A N 1
ATOM 565 C CA . VAL A 1 73 ? -7.880 0.617 -23.289 1.00 9.54 73 VAL A CA 1
ATOM 566 C C . VAL A 1 73 ? -7.971 1.117 -21.870 1.00 11.53 73 VAL A C 1
ATOM 567 O O . VAL A 1 73 ? -6.967 1.497 -21.271 1.00 11.45 73 VAL A O 1
ATOM 571 N N . ASP A 1 74 ? -9.189 1.127 -21.342 1.00 8.38 74 ASP A N 1
ATOM 572 C CA . ASP A 1 74 ? -9.436 1.680 -20.021 1.00 12.15 74 ASP A CA 1
ATOM 573 C C . ASP A 1 74 ? -9.578 0.558 -19.006 1.00 10.77 74 ASP A C 1
ATOM 574 O O . ASP A 1 74 ? -10.613 -0.092 -18.929 1.00 11.68 74 ASP A O 1
ATOM 579 N N . LEU A 1 75 ? -8.542 0.342 -18.212 1.00 10.11 75 LEU A N 1
ATOM 580 C CA . LEU A 1 75 ? -8.582 -0.727 -17.226 1.00 11.92 75 LEU A CA 1
ATOM 581 C C . LEU A 1 75 ? -9.256 -0.204 -15.969 1.00 12.87 75 LEU A C 1
ATOM 582 O O . LEU A 1 75 ? -9.177 0.982 -15.676 1.00 11.62 75 LEU A O 1
ATOM 587 N N . PRO A 1 76 ? -9.916 -1.090 -15.208 1.00 12.25 76 PRO A N 1
ATOM 588 C CA . PRO A 1 76 ? -10.626 -0.619 -14.012 1.00 12.30 76 PRO A CA 1
ATOM 589 C C . PRO A 1 76 ? -9.666 -0.147 -12.921 1.00 11.61 76 PRO A C 1
ATOM 590 O O . PRO A 1 76 ? -8.588 -0.719 -12.746 1.00 12.21 76 PRO A O 1
ATOM 594 N N . GLY A 1 77 ? -10.074 0.878 -12.180 1.00 14.45 77 GLY A N 1
ATOM 595 C CA . GLY A 1 77 ? -9.257 1.411 -11.106 1.00 13.99 77 GLY A CA 1
ATOM 596 C C . GLY A 1 77 ? -9.165 0.474 -9.916 1.00 15.67 77 GLY A C 1
ATOM 597 O O . GLY A 1 77 ? -10.080 -0.319 -9.664 1.00 14.43 77 GLY A O 1
ATOM 598 N N . TYR A 1 78 ? -8.057 0.567 -9.185 1.00 11.72 78 TYR A N 1
ATOM 599 C CA . TYR A 1 78 ? -7.823 -0.272 -8.008 1.00 13.36 78 TYR A CA 1
ATOM 600 C C . TYR A 1 78 ? -7.940 0.501 -6.693 1.00 13.90 78 TYR A C 1
ATOM 601 O O . TYR A 1 78 ? -7.960 1.727 -6.682 1.00 12.60 78 TYR A O 1
ATOM 610 N N . GLY A 1 79 ? -8.024 -0.240 -5.592 1.00 16.77 79 GLY A N 1
ATOM 611 C CA . GLY A 1 79 ? -8.009 0.328 -4.252 1.00 18.76 79 GLY A CA 1
ATOM 612 C C . GLY A 1 79 ? -9.128 1.301 -3.924 1.00 22.66 79 GLY A C 1
ATOM 613 O O . GLY A 1 79 ? -10.199 1.274 -4.528 1.00 19.98 79 GLY A O 1
ATOM 614 N N . TYR A 1 80 ? -8.865 2.164 -2.945 1.00 22.49 80 TYR A N 1
ATOM 615 C CA . TYR A 1 80 ? -9.809 3.185 -2.507 1.00 24.65 80 TYR A CA 1
ATOM 616 C C . TYR A 1 80 ? -11.046 2.596 -1.833 1.00 28.53 80 TYR A C 1
ATOM 617 O O . TYR A 1 80 ? -11.056 2.353 -0.628 1.00 33.80 80 TYR A O 1
ATOM 626 N N . ALA A 1 81 ? -12.092 2.382 -2.623 1.00 30.06 81 ALA A N 1
ATOM 627 C CA . ALA A 1 81 ? -13.377 1.938 -2.095 1.00 34.55 81 ALA A CA 1
ATOM 628 C C . ALA A 1 81 ? -13.242 0.633 -1.327 1.00 40.43 81 ALA A C 1
ATOM 629 O O . ALA A 1 81 ? -12.277 -0.109 -1.518 1.00 48.37 81 ALA A O 1
ATOM 631 N N . LYS A 1 82 ? -14.205 0.365 -0.450 1.00 41.74 82 LYS A N 1
ATOM 632 C CA . LYS A 1 82 ? -14.217 -0.879 0.305 1.00 42.55 82 LYS A CA 1
ATOM 633 C C . LYS A 1 82 ? -14.466 -2.026 -0.662 1.00 50.70 82 LYS A C 1
ATOM 634 O O . LYS A 1 82 ? -15.549 -2.616 -0.682 1.00 54.16 82 LYS A O 1
ATOM 640 N N . VAL A 1 83 ? -13.457 -2.331 -1.468 1.00 47.48 83 VAL A N 1
ATOM 641 C CA . VAL A 1 83 ? -13.586 -3.343 -2.502 1.00 50.66 83 VAL A CA 1
ATOM 642 C C . VAL A 1 83 ? -13.845 -4.706 -1.873 1.00 53.93 83 VAL A C 1
ATOM 643 O O . VAL A 1 83 ? -12.995 -5.242 -1.158 1.00 54.52 83 VAL A O 1
ATOM 647 N N . SER A 1 84 ? -15.029 -5.256 -2.128 1.00 47.33 84 SER A N 1
ATOM 648 C CA . SER A 1 84 ? -15.389 -6.557 -1.574 1.00 48.07 84 SER A CA 1
ATOM 649 C C . SER A 1 84 ? -14.553 -7.671 -2.208 1.00 48.17 84 SER A C 1
ATOM 650 O O . SER A 1 84 ? -13.879 -7.461 -3.222 1.00 40.91 84 SER A O 1
ATOM 653 N N . LYS A 1 85 ? -14.590 -8.852 -1.598 1.00 49.04 85 LYS A N 1
ATOM 654 C CA . LYS A 1 85 ? -13.819 -9.989 -2.084 1.00 43.64 85 LYS A CA 1
ATOM 655 C C . LYS A 1 85 ? -14.111 -10.230 -3.559 1.00 44.91 85 LYS A C 1
ATOM 656 O O . LYS A 1 85 ? -13.194 -10.358 -4.372 1.00 41.98 85 LYS A O 1
ATOM 662 N N . LYS A 1 86 ? -15.397 -10.265 -3.894 1.00 45.96 86 LYS A N 1
ATOM 663 C CA . LYS A 1 86 ? -15.855 -10.549 -5.252 1.00 45.14 86 LYS A CA 1
ATOM 664 C C . LYS A 1 86 ? -15.361 -9.521 -6.268 1.00 42.89 86 LYS A C 1
ATOM 665 O O . LYS A 1 86 ? -15.007 -9.865 -7.400 1.00 33.30 86 LYS A O 1
ATOM 671 N N . GLU A 1 87 ? -15.333 -8.260 -5.853 1.00 38.04 87 GLU A N 1
ATOM 672 C CA . GLU A 1 87 ? -14.904 -7.179 -6.729 1.00 40.30 87 GLU A CA 1
ATOM 673 C C . GLU A 1 87 ? -13.394 -7.193 -6.981 1.00 37.14 87 GLU A C 1
ATOM 674 O O . GLU A 1 87 ? -12.955 -7.011 -8.116 1.00 30.58 87 GLU A O 1
ATOM 680 N N . ARG A 1 88 ? -12.603 -7.403 -5.930 1.00 32.61 88 ARG A N 1
ATOM 681 C CA . ARG A 1 88 ? -11.150 -7.446 -6.076 1.00 35.85 88 ARG A CA 1
ATOM 682 C C . ARG A 1 88 ? -10.726 -8.658 -6.904 1.00 37.14 88 ARG A C 1
ATOM 683 O O . ARG A 1 88 ? -9.765 -8.592 -7.673 1.00 33.52 88 ARG A O 1
ATOM 691 N N . MET A 1 89 ? -11.449 -9.762 -6.744 1.00 30.24 89 MET A N 1
ATOM 692 C CA . MET A 1 89 ? -11.173 -10.965 -7.516 1.00 30.84 89 MET A CA 1
ATOM 693 C C . MET A 1 89 ? -11.480 -10.700 -8.975 1.00 28.67 89 MET A C 1
ATOM 694 O O . MET A 1 89 ? -10.734 -11.108 -9.858 1.00 30.11 89 MET A O 1
ATOM 699 N N . LEU A 1 90 ? -12.592 -10.020 -9.226 1.00 26.69 90 LEU A N 1
ATOM 700 C CA . LEU A 1 90 ? -12.922 -9.624 -10.585 1.00 34.17 90 LEU A CA 1
ATOM 701 C C . LEU A 1 90 ? -11.816 -8.717 -11.117 1.00 26.56 90 LEU A C 1
ATOM 702 O O . LEU A 1 90 ? -11.334 -8.922 -12.230 1.00 26.41 90 LEU A O 1
ATOM 707 N N . TRP A 1 91 ? -11.402 -7.735 -10.315 1.00 25.03 91 TRP A N 1
ATOM 708 C CA . TRP A 1 91 ? -10.342 -6.813 -10.736 1.00 25.69 91 TRP A CA 1
ATOM 709 C C . TRP A 1 91 ? -9.104 -7.602 -11.123 1.00 22.91 91 TRP A C 1
ATOM 710 O O . TRP A 1 91 ? -8.591 -7.473 -12.233 1.00 17.52 91 TRP A O 1
ATOM 721 N N . LYS A 1 92 ? -8.641 -8.434 -10.196 1.00 22.29 92 LYS A N 1
ATOM 722 C CA . LYS A 1 92 ? -7.460 -9.251 -10.416 1.00 23.49 92 LYS A CA 1
ATOM 723 C C . LYS A 1 92 ? -7.635 -10.124 -11.649 1.00 23.21 92 LYS A C 1
ATOM 724 O O . LYS A 1 92 ? -6.754 -10.201 -12.495 1.00 18.69 92 LYS A O 1
ATOM 730 N N . ARG A 1 93 ? -8.793 -10.761 -11.758 1.00 25.00 93 ARG A N 1
ATOM 731 C CA . ARG A 1 93 ? -9.062 -11.680 -12.856 1.00 24.10 93 ARG A CA 1
ATOM 732 C C . ARG A 1 93 ? -8.946 -10.986 -14.217 1.00 23.45 93 ARG A C 1
ATOM 733 O O . ARG A 1 93 ? -8.278 -11.482 -15.121 1.00 19.13 93 ARG A O 1
ATOM 741 N N . LEU A 1 94 ? -9.573 -9.824 -14.348 1.00 19.44 94 LEU A N 1
ATOM 742 C CA . LEU A 1 94 ? -9.571 -9.100 -15.615 1.00 18.81 94 LEU A CA 1
ATOM 743 C C . LEU A 1 94 ? -8.200 -8.538 -15.966 1.00 14.17 94 LEU A C 1
ATOM 744 O O . LEU A 1 94 ? -7.707 -8.716 -17.081 1.00 15.11 94 LEU A O 1
ATOM 749 N N . VAL A 1 95 ? -7.596 -7.815 -15.034 1.00 15.01 95 VAL A N 1
ATOM 750 C CA . VAL A 1 95 ? -6.352 -7.131 -15.341 1.00 13.16 95 VAL A CA 1
ATOM 751 C C . VAL A 1 95 ? -5.210 -8.113 -15.572 1.00 13.57 95 VAL A C 1
ATOM 752 O O . VAL A 1 95 ? -4.398 -7.934 -16.480 1.00 12.98 95 VAL A O 1
ATOM 756 N N . GLU A 1 96 ? -5.146 -9.154 -14.753 1.00 15.40 96 GLU A N 1
ATOM 757 C CA . GLU A 1 96 ? -4.099 -10.147 -14.937 1.00 17.70 96 GLU A CA 1
ATOM 758 C C . GLU A 1 96 ? -4.253 -10.852 -16.287 1.00 16.73 96 GLU A C 1
ATOM 759 O O . GLU A 1 96 ? -3.269 -11.088 -16.988 1.00 16.56 96 GLU A O 1
ATOM 765 N N . ASP A 1 97 ? -5.489 -11.180 -16.651 1.00 17.31 97 ASP A N 1
ATOM 766 C CA . ASP A 1 97 ? -5.747 -11.836 -17.928 1.00 15.49 97 ASP A CA 1
ATOM 767 C C . ASP A 1 97 ? -5.266 -10.943 -19.051 1.00 15.57 97 ASP A C 1
ATOM 768 O O . ASP A 1 97 ? -4.570 -11.383 -19.961 1.00 15.18 97 ASP A O 1
ATOM 773 N N . TYR A 1 98 ? -5.658 -9.673 -18.975 1.00 14.67 98 TYR A N 1
ATOM 774 C CA . TYR A 1 98 ? -5.255 -8.677 -19.958 1.00 14.94 98 TYR A CA 1
ATOM 775 C C . TYR A 1 98 ? -3.738 -8.595 -20.092 1.00 11.59 98 TYR A C 1
ATOM 776 O O . TYR A 1 98 ? -3.202 -8.731 -21.187 1.00 15.41 98 TYR A O 1
ATOM 785 N N . PHE A 1 99 ? -3.044 -8.365 -18.977 1.00 13.80 99 PHE A N 1
ATOM 786 C CA . PHE A 1 99 ? -1.581 -8.236 -19.002 1.00 12.45 99 PHE A CA 1
ATOM 787 C C . PHE A 1 99 ? -0.899 -9.472 -19.569 1.00 17.29 99 PHE A C 1
ATOM 788 O O . PHE A 1 99 ? 0.023 -9.371 -20.384 1.00 15.06 99 PHE A O 1
ATOM 796 N N . LYS A 1 100 ? -1.354 -10.641 -19.133 1.00 17.75 100 LYS A N 1
ATOM 797 C CA . LYS A 1 100 ? -0.704 -11.891 -19.524 1.00 16.97 100 LYS A CA 1
ATOM 798 C C . LYS A 1 100 ? -0.945 -12.256 -20.986 1.00 21.12 100 LYS A C 1
ATOM 799 O O . LYS A 1 100 ? -0.083 -12.861 -21.626 1.00 20.75 100 LYS A O 1
ATOM 805 N N . ASN A 1 101 ? -2.099 -11.866 -21.519 1.00 17.44 101 ASN A N 1
ATOM 806 C CA . ASN A 1 101 ? -2.517 -12.348 -22.841 1.00 18.21 101 ASN A CA 1
ATOM 807 C C . ASN A 1 101 ? -2.553 -11.342 -23.991 1.00 18.74 101 ASN A C 1
ATOM 808 O O . ASN A 1 101 ? -2.494 -11.734 -25.155 1.00 16.42 101 ASN A O 1
ATOM 813 N N . ARG A 1 102 ? -2.630 -10.053 -23.676 1.00 14.15 102 ARG A N 1
ATOM 814 C CA . ARG A 1 102 ? -2.712 -9.049 -24.727 1.00 14.55 102 ARG A CA 1
ATOM 815 C C . ARG A 1 102 ? -1.339 -8.700 -25.289 1.00 17.83 102 ARG A C 1
ATOM 816 O O . ARG A 1 102 ? -0.739 -7.698 -24.897 1.00 15.47 102 ARG A O 1
ATOM 824 N N . TRP A 1 103 ? -0.854 -9.523 -26.215 1.00 13.95 103 TRP A N 1
ATOM 825 C CA . TRP A 1 103 ? 0.479 -9.358 -26.784 1.00 16.11 103 TRP A CA 1
ATOM 826 C C . TRP A 1 103 ? 0.665 -8.040 -27.550 1.00 16.34 103 TRP A C 1
ATOM 827 O O . TRP A 1 103 ? 1.779 -7.527 -27.650 1.00 16.95 103 TRP A O 1
ATOM 838 N N . SER A 1 104 ? -0.425 -7.486 -28.079 1.00 16.18 104 SER A N 1
ATOM 839 C CA . SER A 1 104 ? -0.355 -6.236 -28.848 1.00 18.99 104 SER A CA 1
ATOM 840 C C . SER A 1 104 ? -0.331 -4.959 -27.982 1.00 14.05 104 SER A C 1
ATOM 841 O O . SER A 1 104 ? -0.252 -3.849 -28.502 1.00 11.17 104 SER A O 1
ATOM 844 N N . LEU A 1 105 ? -0.403 -5.123 -26.667 1.00 16.35 105 LEU A N 1
ATOM 845 C CA . LEU A 1 105 ? -0.267 -3.990 -25.755 1.00 13.66 105 LEU A CA 1
ATOM 846 C C . LEU A 1 105 ? 1.127 -3.367 -25.872 1.00 14.10 105 LEU A C 1
ATOM 847 O O . LEU A 1 105 ? 2.129 -4.035 -25.614 1.00 17.87 105 LEU A O 1
ATOM 852 N N . GLN A 1 106 ? 1.195 -2.089 -26.241 1.00 12.76 106 GLN A N 1
ATOM 853 C CA . GLN A 1 106 ? 2.481 -1.410 -26.425 1.00 14.15 106 GLN A CA 1
ATOM 854 C C . GLN A 1 106 ? 2.979 -0.660 -25.177 1.00 17.94 106 GLN A C 1
ATOM 855 O O . GLN A 1 106 ? 4.186 -0.480 -24.983 1.00 13.57 106 GLN A O 1
ATOM 861 N N . MET A 1 107 ? 2.052 -0.197 -24.350 1.00 13.37 107 MET A N 1
ATOM 862 C CA . MET A 1 107 ? 2.417 0.637 -23.210 1.00 10.62 107 MET A CA 1
ATOM 863 C C . MET A 1 107 ? 1.252 0.765 -22.239 1.00 12.14 107 MET A C 1
ATOM 864 O O . MET A 1 107 ? 0.104 0.959 -22.650 1.00 12.39 107 MET A O 1
ATOM 869 N N . VAL A 1 108 ? 1.548 0.648 -20.951 1.00 9.93 108 VAL A N 1
ATOM 870 C CA . VAL A 1 108 ? 0.578 1.007 -19.932 1.00 11.60 108 VAL A CA 1
ATOM 871 C C . VAL A 1 108 ? 0.917 2.355 -19.315 1.00 10.68 108 VAL A C 1
ATOM 872 O O . VAL A 1 108 ? 2.049 2.593 -18.902 1.00 14.07 108 VAL A O 1
ATOM 876 N N . PHE A 1 109 ? -0.079 3.227 -19.244 1.00 8.64 109 PHE A N 1
ATOM 877 C CA . PHE A 1 109 ? 0.063 4.491 -18.553 1.00 10.51 109 PHE A CA 1
ATOM 878 C C . PHE A 1 109 ? -0.516 4.348 -17.155 1.00 11.31 109 PHE A C 1
ATOM 879 O O . PHE A 1 109 ? -1.704 4.104 -16.988 1.00 7.77 109 PHE A O 1
ATOM 887 N N . LEU A 1 110 ? 0.361 4.427 -16.160 1.00 10.36 110 LEU A N 1
ATOM 888 C CA . LEU A 1 110 ? -0.014 4.280 -14.769 1.00 11.15 110 LEU A CA 1
ATOM 889 C C . LEU A 1 110 ? -0.240 5.678 -14.192 1.00 9.07 110 LEU A C 1
ATOM 890 O O . LEU A 1 110 ? 0.701 6.453 -14.037 1.00 12.23 110 LEU A O 1
ATOM 895 N N . LEU A 1 111 ? -1.500 6.006 -13.928 1.00 7.89 111 LEU A N 1
ATOM 896 C CA . LEU A 1 111 ? -1.867 7.319 -13.413 1.00 8.11 111 LEU A CA 1
ATOM 897 C C . LEU A 1 111 ? -1.706 7.297 -11.905 1.00 8.53 111 LEU A C 1
ATOM 898 O O . LEU A 1 111 ? -2.162 6.363 -11.251 1.00 9.61 111 LEU A O 1
ATOM 903 N N . VAL A 1 112 ? -1.035 8.316 -11.368 1.00 7.84 112 VAL A N 1
ATOM 904 C CA . VAL A 1 112 ? -0.934 8.501 -9.925 1.00 9.84 112 VAL A CA 1
ATOM 905 C C . VAL A 1 112 ? -1.133 9.983 -9.600 1.00 10.18 112 VAL A C 1
ATOM 906 O O . VAL A 1 112 ? -0.731 10.848 -10.369 1.00 10.17 112 VAL A O 1
ATOM 910 N N . ASP A 1 113 ? -1.767 10.254 -8.462 1.00 9.44 113 ASP A N 1
ATOM 911 C CA . ASP A 1 113 ? -2.110 11.608 -8.048 1.00 10.72 113 ASP A CA 1
ATOM 912 C C . ASP A 1 113 ? -0.830 12.431 -7.865 1.00 10.67 113 ASP A C 1
ATOM 913 O O . ASP A 1 113 ? 0.023 12.103 -7.034 1.00 11.22 113 ASP A O 1
ATOM 918 N N . GLY A 1 114 ? -0.695 13.502 -8.640 1.00 11.71 114 GLY A N 1
ATOM 919 C CA . GLY A 1 114 ? 0.472 14.359 -8.526 1.00 11.11 114 GLY A CA 1
ATOM 920 C C . GLY A 1 114 ? 0.590 15.076 -7.193 1.00 13.55 114 GLY A C 1
ATOM 921 O O . GLY A 1 114 ? 1.683 15.471 -6.781 1.00 13.25 114 GLY A O 1
ATOM 922 N N . ARG A 1 115 ? -0.530 15.229 -6.503 1.00 12.85 115 ARG A N 1
ATOM 923 C CA . ARG A 1 115 ? -0.575 16.073 -5.312 1.00 12.99 115 ARG A CA 1
ATOM 924 C C . ARG A 1 115 ? 0.103 15.456 -4.097 1.00 17.20 115 ARG A C 1
ATOM 925 O O . ARG A 1 115 ? 0.476 16.164 -3.169 1.00 18.97 115 ARG A O 1
ATOM 933 N N . ILE A 1 116 ? 0.254 14.137 -4.094 1.00 11.11 116 ILE A N 1
ATOM 934 C CA . ILE A 1 116 ? 0.874 13.455 -2.968 1.00 13.92 116 ILE A CA 1
ATOM 935 C C . ILE A 1 116 ? 1.971 12.523 -3.469 1.00 14.84 116 ILE A C 1
ATOM 936 O O . ILE A 1 116 ? 2.036 12.217 -4.662 1.00 15.07 116 ILE A O 1
ATOM 941 N N . PRO A 1 117 ? 2.846 12.072 -2.562 1.00 15.01 117 PRO A N 1
ATOM 942 C CA . PRO A 1 117 ? 3.940 11.191 -2.983 1.00 16.62 117 PRO A CA 1
ATOM 943 C C . PRO A 1 117 ? 3.414 9.849 -3.503 1.00 16.04 117 PRO A C 1
ATOM 944 O O . PRO A 1 117 ? 2.247 9.518 -3.295 1.00 13.80 117 PRO A O 1
ATOM 948 N N . PRO A 1 118 ? 4.270 9.078 -4.182 1.00 17.32 118 PRO A N 1
ATOM 949 C CA . PRO A 1 118 ? 3.842 7.755 -4.646 1.00 15.95 118 PRO A CA 1
ATOM 950 C C . PRO A 1 118 ? 3.428 6.895 -3.454 1.00 16.57 118 PRO A C 1
ATOM 951 O O . PRO A 1 118 ? 4.045 6.981 -2.389 1.00 15.82 118 PRO A O 1
ATOM 955 N N . GLN A 1 119 ? 2.392 6.083 -3.624 1.00 9.66 119 GLN A N 1
ATOM 956 C CA . GLN A 1 119 ? 1.850 5.316 -2.507 1.00 12.28 119 GLN A CA 1
ATOM 957 C C . GLN A 1 119 ? 2.043 3.810 -2.717 1.00 12.31 119 GLN A C 1
ATOM 958 O O . GLN A 1 119 ? 2.314 3.365 -3.830 1.00 12.25 119 GLN A O 1
ATOM 964 N N . ASP A 1 120 ? 1.916 3.034 -1.646 1.00 10.94 120 ASP A N 1
ATOM 965 C CA . ASP A 1 120 ? 2.218 1.607 -1.708 1.00 12.72 120 ASP A CA 1
ATOM 966 C C . ASP A 1 120 ? 1.510 0.825 -2.808 1.00 11.95 120 ASP A C 1
ATOM 967 O O . ASP A 1 120 ? 2.139 -0.001 -3.471 1.00 12.89 120 ASP A O 1
ATOM 972 N N . SER A 1 121 ? 0.208 1.040 -2.987 1.00 8.71 121 SER A N 1
ATOM 973 C CA . SER A 1 121 ? -0.507 0.279 -4.009 1.00 12.18 121 SER A CA 1
ATOM 974 C C . SER A 1 121 ? -0.038 0.626 -5.418 1.00 12.56 121 SER A C 1
ATOM 975 O O . SER A 1 121 ? -0.060 -0.228 -6.309 1.00 12.14 121 SER A O 1
ATOM 978 N N . ASP A 1 122 ? 0.389 1.871 -5.626 1.00 10.47 122 ASP A N 1
ATOM 979 C CA . ASP A 1 122 ? 0.993 2.234 -6.905 1.00 10.85 122 ASP A CA 1
ATOM 980 C C . ASP A 1 122 ? 2.309 1.487 -7.087 1.00 12.97 122 ASP A C 1
ATOM 981 O O . ASP A 1 122 ? 2.593 0.979 -8.169 1.00 12.38 122 ASP A O 1
ATOM 986 N N . LEU A 1 123 ? 3.115 1.426 -6.031 1.00 11.42 123 LEU A N 1
ATOM 987 C CA . LEU A 1 123 ? 4.402 0.751 -6.115 1.00 13.91 123 LEU A CA 1
ATOM 988 C C . LEU A 1 123 ? 4.189 -0.746 -6.353 1.00 15.38 123 LEU A C 1
ATOM 989 O O . LEU A 1 123 ? 4.935 -1.374 -7.100 1.00 14.65 123 LEU A O 1
ATOM 994 N N . MET A 1 124 ? 3.157 -1.310 -5.729 1.00 15.69 124 MET A N 1
ATOM 995 C CA . MET A 1 124 ? 2.806 -2.705 -5.973 1.00 18.49 124 MET A CA 1
ATOM 996 C C . MET A 1 124 ? 2.459 -2.910 -7.451 1.00 14.90 124 MET A C 1
ATOM 997 O O . MET A 1 124 ? 2.832 -3.918 -8.044 1.00 15.80 124 MET A O 1
ATOM 1002 N N . MET A 1 125 ? 1.734 -1.959 -8.037 1.00 14.05 125 MET A N 1
ATOM 1003 C CA . MET A 1 125 ? 1.375 -2.034 -9.455 1.00 16.08 125 MET A CA 1
ATOM 1004 C C . MET A 1 125 ? 2.630 -2.054 -10.316 1.00 15.49 125 MET A C 1
ATOM 1005 O O . MET A 1 125 ? 2.742 -2.847 -11.249 1.00 12.96 125 MET A O 1
ATOM 1010 N N . VAL A 1 126 ? 3.560 -1.155 -10.001 1.00 11.41 126 VAL A N 1
ATOM 1011 C CA . VAL A 1 126 ? 4.850 -1.071 -10.688 1.00 15.24 126 VAL A CA 1
ATOM 1012 C C . VAL A 1 126 ? 5.614 -2.395 -10.634 1.00 16.05 126 VAL A C 1
ATOM 1013 O O . VAL A 1 126 ? 6.107 -2.885 -11.649 1.00 16.80 126 VAL A O 1
ATOM 1017 N N . GLU A 1 127 ? 5.718 -2.968 -9.440 1.00 15.79 127 GLU A N 1
ATOM 1018 C CA . GLU A 1 127 ? 6.432 -4.230 -9.276 1.00 16.47 127 GLU A CA 1
ATOM 1019 C C . GLU A 1 127 ? 5.778 -5.332 -10.103 1.00 19.08 127 GLU A C 1
ATOM 1020 O O . GLU A 1 127 ? 6.460 -6.157 -10.710 1.00 16.52 127 GLU A O 1
ATOM 1026 N N . TRP A 1 128 ? 4.448 -5.337 -10.125 1.00 17.44 128 TRP A N 1
ATOM 1027 C CA . TRP A 1 128 ? 3.698 -6.376 -10.827 1.00 18.21 128 TRP A CA 1
ATOM 1028 C C . TRP A 1 128 ? 3.946 -6.319 -12.336 1.00 20.68 128 TRP A C 1
ATOM 1029 O O . TRP A 1 128 ? 4.264 -7.335 -12.959 1.00 18.98 128 TRP A O 1
ATOM 1040 N N . MET A 1 129 ? 3.813 -5.130 -12.922 1.00 13.11 129 MET A N 1
ATOM 1041 C CA . MET A 1 129 ? 4.044 -4.976 -14.354 1.00 15.24 129 MET A CA 1
ATOM 1042 C C . MET A 1 129 ? 5.484 -5.310 -14.721 1.00 16.84 129 MET A C 1
ATOM 1043 O O . MET A 1 129 ? 5.741 -5.944 -15.748 1.00 19.53 129 MET A O 1
ATOM 1048 N N . LYS A 1 130 ? 6.424 -4.910 -13.874 1.00 17.67 130 LYS A N 1
ATOM 1049 C CA . LYS A 1 130 ? 7.816 -5.287 -14.092 1.00 22.27 130 LYS A CA 1
ATOM 1050 C C . LYS A 1 130 ? 7.957 -6.803 -14.146 1.00 18.88 130 LYS A C 1
ATOM 1051 O O . LYS A 1 130 ? 8.648 -7.330 -15.009 1.00 22.13 130 LYS A O 1
ATOM 1057 N N . SER A 1 131 ? 7.302 -7.494 -13.217 1.00 19.74 131 SER A N 1
ATOM 1058 C CA . SER A 1 131 ? 7.375 -8.953 -13.152 1.00 22.56 131 SER A CA 1
ATOM 1059 C C . SER A 1 131 ? 6.750 -9.626 -14.370 1.00 26.19 131 SER A C 1
ATOM 1060 O O . SER A 1 131 ? 7.122 -10.739 -14.716 1.00 25.43 131 SER A O 1
ATOM 1063 N N . LEU A 1 132 ? 5.804 -8.950 -15.019 1.00 21.40 132 LEU A N 1
ATOM 1064 C CA . LEU A 1 132 ? 5.135 -9.502 -16.189 1.00 20.20 132 LEU A CA 1
ATOM 1065 C C . LEU A 1 132 ? 5.738 -8.964 -17.474 1.00 16.85 132 LEU A C 1
ATOM 1066 O O . LEU A 1 132 ? 5.220 -9.208 -18.561 1.00 22.68 132 LEU A O 1
ATOM 1071 N N . ASN A 1 133 ? 6.825 -8.213 -17.342 1.00 19.90 133 ASN A N 1
ATOM 1072 C CA . ASN A 1 133 ? 7.469 -7.597 -18.496 1.00 21.46 133 ASN A CA 1
ATOM 1073 C C . ASN A 1 133 ? 6.547 -6.660 -19.262 1.00 26.43 133 ASN A C 1
ATOM 1074 O O . ASN A 1 133 ? 6.583 -6.619 -20.490 1.00 22.49 133 ASN A O 1
ATOM 1079 N N . ILE A 1 134 ? 5.732 -5.900 -18.537 1.00 16.33 134 ILE A N 1
ATOM 1080 C CA . ILE A 1 134 ? 4.813 -4.965 -19.169 1.00 16.94 134 ILE A CA 1
ATOM 1081 C C . ILE A 1 134 ? 5.428 -3.563 -19.148 1.00 19.70 134 ILE A C 1
ATOM 1082 O O . ILE A 1 134 ? 5.762 -3.052 -18.082 1.00 19.41 134 ILE A O 1
ATOM 1087 N N . PRO A 1 135 ? 5.580 -2.932 -20.322 1.00 16.51 135 PRO A N 1
ATOM 1088 C CA . PRO A 1 135 ? 6.145 -1.579 -20.352 1.00 14.28 135 PRO A CA 1
ATOM 1089 C C . PRO A 1 135 ? 5.153 -0.589 -19.767 1.00 13.89 135 PRO A C 1
ATOM 1090 O O . PRO A 1 135 ? 3.953 -0.746 -19.986 1.00 11.94 135 PRO A O 1
ATOM 1094 N N . PHE A 1 136 ? 5.631 0.421 -19.046 1.00 13.39 136 PHE A N 1
ATOM 1095 C CA . PHE A 1 136 ? 4.721 1.421 -18.494 1.00 13.18 136 PHE A CA 1
ATOM 1096 C C . PHE A 1 136 ? 5.346 2.808 -18.415 1.00 15.61 136 PHE A C 1
ATOM 1097 O O . PHE A 1 136 ? 6.569 2.955 -18.401 1.00 15.23 136 PHE A O 1
ATOM 1105 N N . THR A 1 137 ? 4.477 3.811 -18.394 1.00 13.07 137 THR A N 1
ATOM 1106 C CA . THR A 1 137 ? 4.852 5.206 -18.260 1.00 13.45 137 THR A CA 1
ATOM 1107 C C . THR A 1 137 ? 4.044 5.778 -17.096 1.00 15.12 137 THR A C 1
ATOM 1108 O O . THR A 1 137 ? 2.862 5.473 -16.955 1.00 13.47 137 THR A O 1
ATOM 1112 N N . ILE A 1 138 ? 4.668 6.597 -16.256 1.00 10.13 138 ILE A N 1
ATOM 1113 C CA . ILE A 1 138 ? 3.948 7.210 -15.146 1.00 10.57 138 ILE A CA 1
ATOM 1114 C C . ILE A 1 138 ? 3.315 8.523 -15.588 1.00 12.97 138 ILE A C 1
ATOM 1115 O O . ILE A 1 138 ? 3.973 9.368 -16.185 1.00 13.09 138 ILE A O 1
ATOM 1120 N N . VAL A 1 139 ? 2.036 8.687 -15.287 1.00 9.84 139 VAL A N 1
ATOM 1121 C CA . VAL A 1 139 ? 1.335 9.926 -15.579 1.00 8.47 139 VAL A CA 1
ATOM 1122 C C . VAL A 1 139 ? 0.862 10.487 -14.258 1.00 10.76 139 VAL A C 1
ATOM 1123 O O . VAL A 1 139 ? 0.133 9.815 -13.525 1.00 12.84 139 VAL A O 1
ATOM 1127 N N . LEU A 1 140 ? 1.311 11.691 -13.919 1.00 11.36 140 LEU A N 1
ATOM 1128 C CA . LEU A 1 140 ? 0.826 12.349 -12.718 1.00 11.12 140 LEU A CA 1
ATOM 1129 C C . LEU A 1 140 ? -0.454 13.090 -13.088 1.00 10.38 140 LEU A C 1
ATOM 1130 O O . LEU A 1 140 ? -0.524 13.711 -14.151 1.00 11.70 140 LEU A O 1
ATOM 1135 N N . THR A 1 141 ? -1.467 13.007 -12.231 1.00 8.99 141 THR A N 1
ATOM 1136 C CA . THR A 1 141 ? -2.736 13.689 -12.499 1.00 9.28 141 THR A CA 1
ATOM 1137 C C . THR A 1 141 ? -2.952 14.868 -11.556 1.00 12.67 141 THR A C 1
ATOM 1138 O O . THR A 1 141 ? -2.266 14.990 -10.543 1.00 11.27 141 THR A O 1
ATOM 1142 N N . LYS A 1 142 ? -3.902 15.732 -11.915 1.00 9.96 142 LYS A N 1
ATOM 1143 C CA . LYS A 1 142 ? -4.387 16.776 -11.024 1.00 12.37 142 LYS A CA 1
ATOM 1144 C C . LYS A 1 142 ? -3.313 17.794 -10.664 1.00 12.45 142 LYS A C 1
ATOM 1145 O O . LYS A 1 142 ? -3.320 18.345 -9.565 1.00 14.25 142 LYS A O 1
ATOM 1151 N N . MET A 1 143 ? -2.393 18.045 -11.592 1.00 13.90 143 MET A N 1
ATOM 1152 C CA . MET A 1 143 ? -1.275 18.942 -11.321 1.00 12.88 143 MET A CA 1
ATOM 1153 C C . MET A 1 143 ? -1.733 20.377 -11.066 1.00 17.67 143 MET A C 1
ATOM 1154 O O . MET A 1 143 ? -1.010 21.154 -10.449 1.00 17.15 143 MET A O 1
ATOM 1159 N N . ASP A 1 144 ? -2.933 20.717 -11.528 1.00 14.41 144 ASP A N 1
ATOM 1160 C CA . ASP A 1 144 ? -3.452 22.072 -11.388 1.00 15.23 144 ASP A CA 1
ATOM 1161 C C . ASP A 1 144 ? -3.708 22.423 -9.926 1.00 22.14 144 ASP A C 1
ATOM 1162 O O . ASP A 1 144 ? -3.806 23.602 -9.568 1.00 19.77 144 ASP A O 1
ATOM 1167 N N . LYS A 1 145 ? -3.818 21.398 -9.087 1.00 15.51 145 LYS A N 1
ATOM 1168 C CA . LYS A 1 145 ? -4.061 21.598 -7.660 1.00 19.12 145 LYS A CA 1
ATOM 1169 C C . LYS A 1 145 ? -2.776 21.692 -6.844 1.00 22.41 145 LYS A C 1
ATOM 1170 O O . LYS A 1 145 ? -2.817 21.895 -5.631 1.00 22.16 145 LYS A O 1
ATOM 1176 N N . VAL A 1 146 ? -1.637 21.515 -7.504 1.00 19.97 146 VAL A N 1
ATOM 1177 C CA . VAL A 1 146 ? -0.353 21.590 -6.820 1.00 20.55 146 VAL A CA 1
ATOM 1178 C C . VAL A 1 146 ? 0.092 23.050 -6.774 1.00 23.63 146 VAL A C 1
ATOM 1179 O O . VAL A 1 146 ? 0.147 23.713 -7.805 1.00 23.50 146 VAL A O 1
ATOM 1183 N N . LYS A 1 147 ? 0.377 23.556 -5.576 1.00 27.37 147 LYS A N 1
ATOM 1184 C CA . LYS A 1 147 ? 0.791 24.950 -5.407 1.00 31.71 147 LYS A CA 1
ATOM 1185 C C . LYS A 1 147 ? 2.041 25.200 -6.240 1.00 26.98 147 LYS A C 1
ATOM 1186 O O . LYS A 1 147 ? 2.955 24.381 -6.238 1.00 26.55 147 LYS A O 1
ATOM 1192 N N . MET A 1 148 ? 2.090 26.327 -6.943 1.00 28.76 148 MET A N 1
ATOM 1193 C CA . MET A 1 148 ? 3.207 26.578 -7.850 1.00 30.38 148 MET A CA 1
ATOM 1194 C C . MET A 1 148 ? 4.532 26.484 -7.100 1.00 30.20 148 MET A C 1
ATOM 1195 O O . MET A 1 148 ? 5.542 26.049 -7.651 1.00 30.33 148 MET A O 1
ATOM 1200 N N . SER A 1 149 ? 4.515 26.863 -5.828 1.00 31.41 149 SER A N 1
ATOM 1201 C CA . SER A 1 149 ? 5.735 26.883 -5.035 1.00 32.35 149 SER A CA 1
ATOM 1202 C C . SER A 1 149 ? 6.145 25.491 -4.577 1.00 34.23 149 SER A C 1
ATOM 1203 O O . SER A 1 149 ? 7.264 25.295 -4.107 1.00 37.33 149 SER A O 1
ATOM 1206 N N . GLU A 1 150 ? 5.244 24.524 -4.717 1.00 26.27 150 GLU A N 1
ATOM 1207 C CA . GLU A 1 150 ? 5.530 23.161 -4.272 1.00 26.04 150 GLU A CA 1
ATOM 1208 C C . GLU A 1 150 ? 5.755 22.186 -5.422 1.00 23.15 150 GLU A C 1
ATOM 1209 O O . GLU A 1 150 ? 6.092 21.028 -5.195 1.00 23.88 150 GLU A O 1
ATOM 1215 N N . ARG A 1 151 ? 5.560 22.658 -6.649 1.00 23.23 151 ARG A N 1
ATOM 1216 C CA . ARG A 1 151 ? 5.658 21.804 -7.830 1.00 24.47 151 ARG A CA 1
ATOM 1217 C C . ARG A 1 151 ? 7.020 21.120 -7.948 1.00 24.73 151 ARG A C 1
ATOM 1218 O O . ARG A 1 151 ? 7.101 19.923 -8.224 1.00 22.92 151 ARG A O 1
ATOM 1226 N N . ALA A 1 152 ? 8.090 21.880 -7.738 1.00 24.21 152 ALA A N 1
ATOM 1227 C CA . ALA A 1 152 ? 9.442 21.341 -7.871 1.00 23.92 152 ALA A CA 1
ATOM 1228 C C . ALA A 1 152 ? 9.708 20.179 -6.913 1.00 20.70 152 ALA A C 1
ATOM 1229 O O . ALA A 1 152 ? 10.122 19.105 -7.334 1.00 21.33 152 ALA A O 1
ATOM 1231 N N . LYS A 1 153 ? 9.470 20.406 -5.625 1.00 20.80 153 LYS A N 1
ATOM 1232 C CA . LYS A 1 153 ? 9.657 19.371 -4.614 1.00 22.14 153 LYS A CA 1
ATOM 1233 C C . LYS A 1 153 ? 8.901 18.102 -4.998 1.00 23.76 153 LYS A C 1
ATOM 1234 O O . LYS A 1 153 ? 9.477 17.017 -5.090 1.00 23.53 153 LYS A O 1
ATOM 1240 N N . LYS A 1 154 ? 7.606 18.253 -5.241 1.00 20.30 154 LYS A N 1
ATOM 1241 C CA . LYS A 1 154 ? 6.741 17.103 -5.491 1.00 21.28 154 LYS A CA 1
ATOM 1242 C C . LYS A 1 154 ? 7.122 16.295 -6.735 1.00 26.61 154 LYS A C 1
ATOM 1243 O O . LYS A 1 154 ? 7.077 15.056 -6.715 1.00 19.29 154 LYS A O 1
ATOM 1249 N N . LEU A 1 155 ? 7.515 16.992 -7.802 1.00 23.44 155 LEU A N 1
ATOM 1250 C CA . LEU A 1 155 ? 7.950 16.332 -9.031 1.00 20.44 155 LEU A CA 1
ATOM 1251 C C . LEU A 1 155 ? 9.239 15.552 -8.801 1.00 20.70 155 LEU A C 1
ATOM 1252 O O . LEU A 1 155 ? 9.405 14.441 -9.298 1.00 19.76 155 LEU A O 1
ATOM 1257 N N . GLU A 1 156 ? 10.154 16.138 -8.036 1.00 24.52 156 GLU A N 1
ATOM 1258 C CA . GLU A 1 156 ? 11.398 15.452 -7.718 1.00 26.74 156 GLU A CA 1
ATOM 1259 C C . GLU A 1 156 ? 11.112 14.188 -6.907 1.00 25.77 156 GLU A C 1
ATOM 1260 O O . GLU A 1 156 ? 11.720 13.139 -7.130 1.00 28.15 156 GLU A O 1
ATOM 1266 N N . GLU A 1 157 ? 10.169 14.291 -5.975 1.00 23.70 157 GLU A N 1
ATOM 1267 C CA . GLU A 1 157 ? 9.787 13.153 -5.147 1.00 27.36 157 GLU A CA 1
ATOM 1268 C C . GLU A 1 157 ? 9.297 11.973 -5.992 1.00 23.92 157 GLU A C 1
ATOM 1269 O O . GLU A 1 157 ? 9.733 10.839 -5.803 1.00 23.73 157 GLU A O 1
ATOM 1275 N N . HIS A 1 158 ? 8.391 12.238 -6.925 1.00 20.70 158 HIS A N 1
ATOM 1276 C CA . HIS A 1 158 ? 7.936 11.186 -7.830 1.00 21.43 158 HIS A CA 1
ATOM 1277 C C . HIS A 1 158 ? 9.081 10.624 -8.671 1.00 22.94 158 HIS A C 1
ATOM 1278 O O . HIS A 1 158 ? 9.163 9.412 -8.907 1.00 24.78 158 HIS A O 1
ATOM 1285 N N . ARG A 1 159 ? 9.964 11.504 -9.124 1.00 21.84 159 ARG A N 1
ATOM 1286 C CA . ARG A 1 159 ? 11.100 11.063 -9.923 1.00 25.48 159 ARG A CA 1
ATOM 1287 C C . ARG A 1 159 ? 12.000 10.152 -9.082 1.00 25.74 159 ARG A C 1
ATOM 1288 O O . ARG A 1 159 ? 12.352 9.050 -9.505 1.00 30.83 159 ARG A O 1
ATOM 1296 N N . LYS A 1 160 ? 12.352 10.614 -7.884 1.00 26.69 160 LYS A N 1
ATOM 1297 C CA . LYS A 1 160 ? 13.209 9.850 -6.979 1.00 29.39 160 LYS A CA 1
ATOM 1298 C C . LYS A 1 160 ? 12.645 8.465 -6.683 1.00 36.46 160 LYS A C 1
ATOM 1299 O O . LYS A 1 160 ? 13.324 7.454 -6.861 1.00 34.40 160 LYS A O 1
ATOM 1305 N N . VAL A 1 161 ? 11.400 8.421 -6.222 1.00 31.77 161 VAL A N 1
ATOM 1306 C CA . VAL A 1 161 ? 10.779 7.149 -5.879 1.00 28.48 161 VAL A CA 1
ATOM 1307 C C . VAL A 1 161 ? 10.713 6.198 -7.067 1.00 30.29 161 VAL A C 1
ATOM 1308 O O . VAL A 1 161 ? 11.157 5.055 -6.979 1.00 31.57 161 VAL A O 1
ATOM 1312 N N . PHE A 1 162 ? 10.158 6.665 -8.180 1.00 30.30 162 PHE A N 1
ATOM 1313 C CA . PHE A 1 162 ? 9.966 5.794 -9.332 1.00 24.40 162 PHE A CA 1
ATOM 1314 C C . PHE A 1 162 ? 11.277 5.419 -10.033 1.00 43.24 162 PHE A C 1
ATOM 1315 O O . PHE A 1 162 ? 11.295 4.540 -10.894 1.00 43.67 162 PHE A O 1
ATOM 1323 N N . SER A 1 163 ? 12.371 6.075 -9.652 1.00 39.65 163 SER A N 1
ATOM 1324 C CA . SER A 1 163 ? 13.678 5.760 -10.233 1.00 37.97 163 SER A CA 1
ATOM 1325 C C . SER A 1 163 ? 14.339 4.554 -9.547 1.00 37.32 163 SER A C 1
ATOM 1326 O O . SER A 1 163 ? 15.132 3.841 -10.164 1.00 39.11 163 SER A O 1
ATOM 1329 N N . LYS A 1 164 ? 14.000 4.316 -8.281 1.00 31.14 164 LYS A N 1
ATOM 1330 C CA . LYS A 1 164 ? 14.442 3.107 -7.589 1.00 35.44 164 LYS A CA 1
ATOM 1331 C C . LYS A 1 164 ? 13.901 1.858 -8.279 1.00 37.95 164 LYS A C 1
ATOM 1332 O O . LYS A 1 164 ? 14.376 0.747 -8.032 1.00 41.13 164 LYS A O 1
ATOM 1338 N N . TYR A 1 165 ? 12.901 2.050 -9.135 1.00 39.90 165 TYR A N 1
ATOM 1339 C CA . TYR A 1 165 ? 12.286 0.963 -9.896 1.00 45.83 165 TYR A CA 1
ATOM 1340 C C . TYR A 1 165 ? 12.586 1.160 -11.383 1.00 44.96 165 TYR A C 1
ATOM 1341 O O . TYR A 1 165 ? 13.612 1.740 -11.742 1.00 47.59 165 TYR A O 1
ATOM 1350 N N . GLY A 1 166 ? 11.684 0.690 -12.242 1.00 46.77 166 GLY A N 1
ATOM 1351 C CA . GLY A 1 166 ? 11.804 0.901 -13.680 1.00 46.57 166 GLY A CA 1
ATOM 1352 C C . GLY A 1 166 ? 10.618 1.663 -14.253 1.00 45.24 166 GLY A C 1
ATOM 1353 O O . GLY A 1 166 ? 9.545 1.646 -13.664 1.00 49.07 166 GLY A O 1
ATOM 1354 N N . GLU A 1 167 ? 10.806 2.333 -15.390 1.00 42.70 167 GLU A N 1
ATOM 1355 C CA . GLU A 1 167 ? 9.750 3.150 -15.994 1.00 32.18 167 GLU A CA 1
ATOM 1356 C C . GLU A 1 167 ? 10.154 3.655 -17.386 1.00 39.08 167 GLU A C 1
ATOM 1357 O O . GLU A 1 167 ? 11.326 3.587 -17.762 1.00 43.09 167 GLU A O 1
ATOM 1363 N N . TYR A 1 168 ? 9.181 4.166 -18.142 1.00 31.56 168 TYR A N 1
ATOM 1364 C CA . TYR A 1 168 ? 9.439 4.681 -19.486 1.00 27.02 168 TYR A CA 1
ATOM 1365 C C . TYR A 1 168 ? 9.738 6.182 -19.469 1.00 33.18 168 TYR A C 1
ATOM 1366 O O . TYR A 1 168 ? 10.608 6.665 -20.199 1.00 29.05 168 TYR A O 1
ATOM 1375 N N . THR A 1 169 ? 9.007 6.901 -18.624 1.00 27.32 169 THR A N 1
ATOM 1376 C CA . THR A 1 169 ? 9.166 8.335 -18.432 1.00 21.95 169 THR A CA 1
ATOM 1377 C C . THR A 1 169 ? 8.076 8.763 -17.439 1.00 20.59 169 THR A C 1
ATOM 1378 O O . THR A 1 169 ? 7.253 7.938 -17.040 1.00 17.65 169 THR A O 1
ATOM 1382 N N . ILE A 1 170 ? 8.091 10.024 -17.016 1.00 18.31 170 ILE A N 1
ATOM 1383 C CA . ILE A 1 170 ? 7.049 10.558 -16.135 1.00 19.03 170 ILE A CA 1
ATOM 1384 C C . ILE A 1 170 ? 6.484 11.828 -16.740 1.00 20.28 170 ILE A C 1
ATOM 1385 O O . ILE A 1 170 ? 7.228 12.758 -17.027 1.00 19.89 170 ILE A O 1
ATOM 1390 N N . ILE A 1 171 ? 5.169 11.867 -16.925 1.00 14.72 171 ILE A N 1
ATOM 1391 C CA . ILE A 1 171 ? 4.510 13.028 -17.516 1.00 13.23 171 ILE A CA 1
ATOM 1392 C C . ILE A 1 171 ? 3.470 13.621 -16.577 1.00 14.20 171 ILE A C 1
ATOM 1393 O O . ILE A 1 171 ? 2.437 13.000 -16.312 1.00 12.37 171 ILE A O 1
ATOM 1398 N N . PRO A 1 172 ? 3.723 14.837 -16.078 1.00 14.24 172 PRO A N 1
ATOM 1399 C CA . PRO A 1 172 ? 2.707 15.492 -15.248 1.00 13.66 172 PRO A CA 1
ATOM 1400 C C . PRO A 1 172 ? 1.564 15.985 -16.124 1.00 13.63 172 PRO A C 1
ATOM 1401 O O . PRO A 1 172 ? 1.810 16.556 -17.190 1.00 13.13 172 PRO A O 1
ATOM 1405 N N . THR A 1 173 ? 0.329 15.776 -15.681 1.00 11.91 173 THR A N 1
ATOM 1406 C CA . THR A 1 173 ? -0.828 16.249 -16.432 1.00 11.26 173 THR A CA 1
ATOM 1407 C C . THR A 1 173 ? -1.857 16.928 -15.554 1.00 10.56 173 THR A C 1
ATOM 1408 O O . THR A 1 173 ? -1.883 16.738 -14.342 1.00 13.19 173 THR A O 1
ATOM 1412 N N . SER A 1 174 ? -2.712 17.718 -16.194 1.00 11.04 174 SER A N 1
ATOM 1413 C CA . SER A 1 174 ? -3.944 18.198 -15.592 1.00 13.37 174 SER A CA 1
ATOM 1414 C C . SER A 1 174 ? -5.046 18.175 -16.644 1.00 13.93 174 SER A C 1
ATOM 1415 O O . SER A 1 174 ? -4.904 18.788 -17.705 1.00 13.72 174 SER A O 1
ATOM 1418 N N . SER A 1 175 ? -6.147 17.493 -16.349 1.00 12.45 175 SER A N 1
ATOM 1419 C CA . SER A 1 175 ? -7.278 17.486 -17.263 1.00 16.22 175 SER A CA 1
ATOM 1420 C C . SER A 1 175 ? -7.993 18.831 -17.207 1.00 17.86 175 SER A C 1
ATOM 1421 O O . SER A 1 175 ? -8.807 19.149 -18.071 1.00 18.13 175 SER A O 1
ATOM 1424 N N . VAL A 1 176 ? -7.679 19.618 -16.184 1.00 16.35 176 VAL A N 1
ATOM 1425 C CA . VAL A 1 176 ? -8.277 20.941 -16.034 1.00 19.05 176 VAL A CA 1
ATOM 1426 C C . VAL A 1 176 ? -7.561 21.998 -16.880 1.00 17.42 176 VAL A C 1
ATOM 1427 O O . VAL A 1 176 ? -8.197 22.710 -17.650 1.00 19.06 176 VAL A O 1
ATOM 1431 N N . THR A 1 177 ? -6.239 22.097 -16.752 1.00 15.99 177 THR A N 1
ATOM 1432 C CA . THR A 1 177 ? -5.502 23.133 -17.474 1.00 15.36 177 THR A CA 1
ATOM 1433 C C . THR A 1 177 ? -4.988 22.665 -18.824 1.00 17.18 177 THR A C 1
ATOM 1434 O O . THR A 1 177 ? -4.680 23.484 -19.686 1.00 19.54 177 THR A O 1
ATOM 1438 N N . GLY A 1 178 ? -4.863 21.353 -19.005 1.00 15.31 178 GLY A N 1
ATOM 1439 C CA . GLY A 1 178 ? -4.294 20.816 -20.230 1.00 14.48 178 GLY A CA 1
ATOM 1440 C C . GLY A 1 178 ? -2.805 20.529 -20.133 1.00 13.98 178 GLY A C 1
ATOM 1441 O O . GLY A 1 178 ? -2.187 20.065 -21.091 1.00 14.66 178 GLY A O 1
ATOM 1442 N N . GLU A 1 179 ? -2.214 20.817 -18.979 1.00 13.80 179 GLU A N 1
ATOM 1443 C CA . GLU A 1 179 ? -0.809 20.502 -18.772 1.00 14.59 179 GLU A CA 1
ATOM 1444 C C . GLU A 1 179 ? -0.568 19.045 -19.166 1.00 15.80 179 GLU A C 1
ATOM 1445 O O . GLU A 1 179 ? -1.308 18.154 -18.746 1.00 13.38 179 GLU A O 1
ATOM 1451 N N . GLY A 1 180 ? 0.440 18.824 -20.003 1.00 13.28 180 GLY A N 1
ATOM 1452 C CA . GLY A 1 180 ? 0.899 17.492 -20.344 1.00 14.21 180 GLY A CA 1
ATOM 1453 C C . GLY A 1 180 ? 0.058 16.709 -21.333 1.00 15.58 180 GLY A C 1
ATOM 1454 O O . GLY A 1 180 ? 0.500 15.681 -21.830 1.00 16.05 180 GLY A O 1
ATOM 1455 N N . ILE A 1 181 ? -1.148 17.183 -21.623 1.00 14.41 181 ILE A N 1
ATOM 1456 C CA . ILE A 1 181 ? -2.051 16.417 -22.474 1.00 15.83 181 ILE A CA 1
ATOM 1457 C C . ILE A 1 181 ? -1.463 16.246 -23.870 1.00 22.20 181 ILE A C 1
ATOM 1458 O O . ILE A 1 181 ? -1.428 15.141 -24.411 1.00 15.20 181 ILE A O 1
ATOM 1463 N N . SER A 1 182 ? -0.973 17.338 -24.446 1.00 20.41 182 SER A N 1
ATOM 1464 C CA . SER A 1 182 ? -0.391 17.263 -25.781 1.00 19.22 182 SER A CA 1
ATOM 1465 C C . SER A 1 182 ? 0.892 16.435 -25.796 1.00 21.33 182 SER A C 1
ATOM 1466 O O . SER A 1 182 ? 1.166 15.717 -26.758 1.00 18.80 182 SER A O 1
ATOM 1469 N N . GLU A 1 183 ? 1.678 16.519 -24.728 1.00 18.24 183 GLU A N 1
ATOM 1470 C CA . GLU A 1 183 ? 2.877 15.702 -24.625 1.00 16.80 183 GLU A CA 1
ATOM 1471 C C . GLU A 1 183 ? 2.537 14.206 -24.554 1.00 17.12 183 GLU A C 1
ATOM 1472 O O . GLU A 1 183 ? 3.217 13.372 -25.146 1.00 17.03 183 GLU A O 1
ATOM 1478 N N . LEU A 1 184 ? 1.477 13.876 -23.827 1.00 18.86 184 LEU A N 1
ATOM 1479 C CA . LEU A 1 184 ? 1.045 12.489 -23.702 1.00 18.41 184 LEU A CA 1
ATOM 1480 C C . LEU A 1 184 ? 0.525 11.965 -25.041 1.00 13.91 184 LEU A C 1
ATOM 1481 O O . LEU A 1 184 ? 0.841 10.853 -25.450 1.00 12.67 184 LEU A O 1
ATOM 1486 N N . LEU A 1 185 ? -0.265 12.779 -25.726 1.00 14.49 185 LEU A N 1
ATOM 1487 C CA . LEU A 1 185 ? -0.736 12.446 -27.066 1.00 16.01 185 LEU A CA 1
ATOM 1488 C C . LEU A 1 185 ? 0.401 12.138 -28.033 1.00 20.13 185 LEU A C 1
ATOM 1489 O O . LEU A 1 185 ? 0.356 11.143 -28.758 1.00 19.91 185 LEU A O 1
ATOM 1494 N N . ASP A 1 186 ? 1.422 12.988 -28.052 1.00 19.34 186 ASP A N 1
ATOM 1495 C CA . ASP A 1 186 ? 2.558 12.779 -28.947 1.00 19.66 186 ASP A CA 1
ATOM 1496 C C . ASP A 1 186 ? 3.281 11.465 -28.644 1.00 17.29 186 ASP A C 1
ATOM 1497 O O . ASP A 1 186 ? 3.650 10.729 -29.553 1.00 17.77 186 ASP A O 1
ATOM 1502 N N . LEU A 1 187 ? 3.496 11.182 -27.365 1.00 17.22 187 LEU A N 1
ATOM 1503 C CA . LEU A 1 187 ? 4.189 9.960 -26.984 1.00 16.52 187 LEU A CA 1
ATOM 1504 C C . LEU A 1 187 ? 3.391 8.741 -27.426 1.00 17.61 187 LEU A C 1
ATOM 1505 O O . LEU A 1 187 ? 3.950 7.766 -27.926 1.00 20.80 187 LEU A O 1
ATOM 1510 N N . ILE A 1 188 ? 2.079 8.805 -27.241 1.00 16.41 188 ILE A N 1
ATOM 1511 C CA . ILE A 1 188 ? 1.199 7.730 -27.679 1.00 15.47 188 ILE A CA 1
ATOM 1512 C C . ILE A 1 188 ? 1.268 7.519 -29.191 1.00 18.23 188 ILE A C 1
ATOM 1513 O O . ILE A 1 188 ? 1.392 6.389 -29.660 1.00 18.82 188 ILE A O 1
ATOM 1518 N N . SER A 1 189 ? 1.193 8.606 -29.950 1.00 18.65 189 SER A N 1
ATOM 1519 C CA . SER A 1 189 ? 1.273 8.519 -31.403 1.00 20.84 189 SER A CA 1
ATOM 1520 C C . SER A 1 189 ? 2.586 7.863 -31.833 1.00 23.09 189 SER A C 1
ATOM 1521 O O . SER A 1 189 ? 2.608 7.025 -32.732 1.00 24.01 189 SER A O 1
ATOM 1524 N N . THR A 1 190 ? 3.676 8.230 -31.169 1.00 20.81 190 THR A N 1
ATOM 1525 C CA . THR A 1 190 ? 4.984 7.634 -31.442 1.00 21.40 190 THR A CA 1
ATOM 1526 C C . THR A 1 190 ? 5.012 6.134 -31.148 1.00 24.89 190 THR A C 1
ATOM 1527 O O . THR A 1 190 ? 5.460 5.343 -31.976 1.00 23.51 190 THR A O 1
ATOM 1531 N N . LEU A 1 191 ? 4.523 5.747 -29.973 1.00 21.89 191 LEU A N 1
ATOM 1532 C CA . LEU A 1 191 ? 4.479 4.340 -29.575 1.00 26.91 191 LEU A CA 1
ATOM 1533 C C . LEU A 1 191 ? 3.642 3.487 -30.525 1.00 26.96 191 LEU A C 1
ATOM 1534 O O . LEU A 1 191 ? 3.981 2.336 -30.800 1.00 37.51 191 LEU A O 1
ATOM 1539 N N . LEU A 1 192 ? 2.552 4.057 -31.021 1.00 21.61 192 LEU A N 1
ATOM 1540 C CA . LEU A 1 192 ? 1.619 3.330 -31.873 1.00 26.86 192 LEU A CA 1
ATOM 1541 C C . LEU A 1 192 ? 2.078 3.230 -33.321 1.00 31.08 192 LEU A C 1
ATOM 1542 O O . LEU A 1 192 ? 1.763 2.259 -34.011 1.00 32.73 192 LEU A O 1
ATOM 1547 N N . LYS A 1 193 ? 2.814 4.233 -33.783 1.00 33.43 193 LYS A N 1
ATOM 1548 C CA . LYS A 1 193 ? 3.193 4.302 -35.188 1.00 33.16 193 LYS A CA 1
ATOM 1549 C C . LYS A 1 193 ? 4.640 3.881 -35.405 1.00 37.41 193 LYS A C 1
ATOM 1550 O O . LYS A 1 193 ? 4.974 2.705 -35.273 1.00 44.51 193 LYS A O 1
ATOM 1556 N N . ILE B 1 2 ? -29.478 -6.344 -13.276 1.00 51.88 2 ILE B N 1
ATOM 1557 C CA . ILE B 1 2 ? -30.375 -6.778 -14.342 1.00 46.45 2 ILE B CA 1
ATOM 1558 C C . ILE B 1 2 ? -31.830 -6.506 -13.961 1.00 46.54 2 ILE B C 1
ATOM 1559 O O . ILE B 1 2 ? -32.104 -5.907 -12.920 1.00 50.79 2 ILE B O 1
ATOM 1564 N N . ILE B 1 3 ? -32.753 -6.943 -14.811 1.00 46.30 3 ILE B N 1
ATOM 1565 C CA . ILE B 1 3 ? -34.164 -6.601 -14.686 1.00 44.20 3 ILE B CA 1
ATOM 1566 C C . ILE B 1 3 ? -34.823 -7.145 -13.427 1.00 46.54 3 ILE B C 1
ATOM 1567 O O . ILE B 1 3 ? -34.634 -8.305 -13.068 1.00 49.00 3 ILE B O 1
ATOM 1572 N N . ARG B 1 4 ? -35.583 -6.284 -12.756 1.00 46.34 4 ARG B N 1
ATOM 1573 C CA . ARG B 1 4 ? -36.465 -6.698 -11.673 1.00 50.08 4 ARG B CA 1
ATOM 1574 C C . ARG B 1 4 ? -37.910 -6.570 -12.146 1.00 38.52 4 ARG B C 1
ATOM 1575 O O . ARG B 1 4 ? -38.717 -7.474 -11.950 1.00 45.67 4 ARG B O 1
ATOM 1583 N N . ASP B 1 5 ? -38.226 -5.443 -12.781 1.00 44.92 5 ASP B N 1
ATOM 1584 C CA . ASP B 1 5 ? -39.555 -5.222 -13.355 1.00 37.69 5 ASP B CA 1
ATOM 1585 C C . ASP B 1 5 ? -39.506 -4.287 -14.569 1.00 38.44 5 ASP B C 1
ATOM 1586 O O . ASP B 1 5 ? -38.603 -3.457 -14.701 1.00 33.58 5 ASP B O 1
ATOM 1591 N N . VAL B 1 6 ? -40.484 -4.433 -15.456 1.00 35.77 6 VAL B N 1
ATOM 1592 C CA . VAL B 1 6 ? -40.526 -3.663 -16.694 1.00 37.13 6 VAL B CA 1
ATOM 1593 C C . VAL B 1 6 ? -41.919 -3.106 -16.925 1.00 29.61 6 VAL B C 1
ATOM 1594 O O . VAL B 1 6 ? -42.912 -3.744 -16.586 1.00 38.12 6 VAL B O 1
ATOM 1598 N N . GLU B 1 7 ? -41.988 -1.926 -17.534 1.00 31.93 7 GLU B N 1
ATOM 1599 C CA . GLU B 1 7 ? -43.261 -1.259 -17.769 1.00 30.68 7 GLU B CA 1
ATOM 1600 C C . GLU B 1 7 ? -43.142 -0.207 -18.879 1.00 25.50 7 GLU B C 1
ATOM 1601 O O . GLU B 1 7 ? -42.202 0.585 -18.891 1.00 26.26 7 GLU B O 1
ATOM 1607 N N . LEU B 1 8 ? -44.099 -0.193 -19.802 1.00 25.90 8 LEU B N 1
ATOM 1608 C CA . LEU B 1 8 ? -44.122 0.817 -20.865 1.00 26.73 8 LEU B CA 1
ATOM 1609 C C . LEU B 1 8 ? -44.715 2.125 -20.361 1.00 31.47 8 LEU B C 1
ATOM 1610 O O . LEU B 1 8 ? -45.897 2.176 -20.025 1.00 33.23 8 LEU B O 1
ATOM 1615 N N . VAL B 1 9 ? -43.903 3.182 -20.320 1.00 26.07 9 VAL B N 1
ATOM 1616 C CA . VAL B 1 9 ? -44.347 4.460 -19.753 1.00 26.81 9 VAL B CA 1
ATOM 1617 C C . VAL B 1 9 ? -44.553 5.598 -20.756 1.00 25.39 9 VAL B C 1
ATOM 1618 O O . VAL B 1 9 ? -45.202 6.592 -20.434 1.00 29.98 9 VAL B O 1
ATOM 1622 N N . LYS B 1 10 ? -44.015 5.472 -21.966 1.00 26.68 10 LYS B N 1
ATOM 1623 C CA . LYS B 1 10 ? -44.149 6.559 -22.936 1.00 22.16 10 LYS B CA 1
ATOM 1624 C C . LYS B 1 10 ? -44.060 6.127 -24.398 1.00 25.89 10 LYS B C 1
ATOM 1625 O O . LYS B 1 10 ? -43.136 5.416 -24.792 1.00 19.25 10 LYS B O 1
ATOM 1631 N N . VAL B 1 11 ? -45.025 6.576 -25.197 1.00 19.58 11 VAL B N 1
ATOM 1632 C CA . VAL B 1 11 ? -44.998 6.364 -26.640 1.00 23.69 11 VAL B CA 1
ATOM 1633 C C . VAL B 1 11 ? -44.802 7.710 -27.333 1.00 27.49 11 VAL B C 1
ATOM 1634 O O . VAL B 1 11 ? -45.727 8.519 -27.425 1.00 32.12 11 VAL B O 1
ATOM 1638 N N . ALA B 1 12 ? -43.586 7.952 -27.811 1.00 22.80 12 ALA B N 1
ATOM 1639 C CA . ALA B 1 12 ? -43.218 9.252 -28.359 1.00 21.70 12 ALA B CA 1
ATOM 1640 C C . ALA B 1 12 ? -43.261 9.281 -29.880 1.00 32.01 12 ALA B C 1
ATOM 1641 O O . ALA B 1 12 ? -42.588 8.498 -30.543 1.00 28.44 12 ALA B O 1
ATOM 1643 N N . ARG B 1 13 ? -44.058 10.193 -30.431 1.00 35.72 13 ARG B N 1
ATOM 1644 C CA . ARG B 1 13 ? -44.162 10.353 -31.878 1.00 39.22 13 ARG B CA 1
ATOM 1645 C C . ARG B 1 13 ? -43.598 11.708 -32.276 1.00 38.86 13 ARG B C 1
ATOM 1646 O O . ARG B 1 13 ? -43.193 11.922 -33.418 1.00 39.72 13 ARG B O 1
ATOM 1654 N N . THR B 1 14 ? -43.578 12.621 -31.316 1.00 35.94 14 THR B N 1
ATOM 1655 C CA . THR B 1 14 ? -43.077 13.959 -31.551 1.00 37.06 14 THR B CA 1
ATOM 1656 C C . THR B 1 14 ? -41.678 14.094 -30.977 1.00 31.76 14 THR B C 1
ATOM 1657 O O . THR B 1 14 ? -41.457 13.823 -29.798 1.00 32.91 14 THR B O 1
ATOM 1661 N N . PRO B 1 15 ? -40.727 14.519 -31.814 1.00 32.80 15 PRO B N 1
ATOM 1662 C CA . PRO B 1 15 ? -39.356 14.764 -31.363 1.00 32.09 15 PRO B CA 1
ATOM 1663 C C . PRO B 1 15 ? -39.349 15.634 -30.111 1.00 32.18 15 PRO B C 1
ATOM 1664 O O . PRO B 1 15 ? -39.974 16.691 -30.101 1.00 35.93 15 PRO B O 1
ATOM 1668 N N . GLY B 1 16 ? -38.664 15.180 -29.066 1.00 30.29 16 GLY B N 1
ATOM 1669 C CA . GLY B 1 16 ? -38.586 15.918 -27.818 1.00 30.40 16 GLY B CA 1
ATOM 1670 C C . GLY B 1 16 ? -39.501 15.364 -26.742 1.00 27.32 16 GLY B C 1
ATOM 1671 O O . GLY B 1 16 ? -39.287 15.589 -25.549 1.00 28.59 16 GLY B O 1
ATOM 1672 N N . ASP B 1 17 ? -40.520 14.624 -27.168 1.00 33.12 17 ASP B N 1
ATOM 1673 C CA . ASP B 1 17 ? -41.542 14.110 -26.263 1.00 30.16 17 ASP B CA 1
ATOM 1674 C C . ASP B 1 17 ? -41.041 12.896 -25.477 1.00 30.77 17 ASP B C 1
ATOM 1675 O O . ASP B 1 17 ? -41.605 11.807 -25.577 1.00 31.31 17 ASP B O 1
ATOM 1680 N N . TYR B 1 18 ? -39.992 13.089 -24.684 1.00 27.41 18 TYR B N 1
ATOM 1681 C CA . TYR B 1 18 ? -39.333 11.974 -24.004 1.00 20.22 18 TYR B CA 1
ATOM 1682 C C . TYR B 1 18 ? -39.570 12.018 -22.494 1.00 24.04 18 TYR B C 1
ATOM 1683 O O . TYR B 1 18 ? -39.605 13.099 -21.901 1.00 25.45 18 TYR B O 1
ATOM 1692 N N . PRO B 1 19 ? -39.719 10.842 -21.860 1.00 20.32 19 PRO B N 1
ATOM 1693 C CA . PRO B 1 19 ? -39.797 10.787 -20.394 1.00 18.77 19 PRO B CA 1
ATOM 1694 C C . PRO B 1 19 ? -38.492 11.270 -19.761 1.00 20.63 19 PRO B C 1
ATOM 1695 O O . PRO B 1 19 ? -37.483 11.367 -20.458 1.00 23.16 19 PRO B O 1
ATOM 1699 N N . PRO B 1 20 ? -38.511 11.577 -1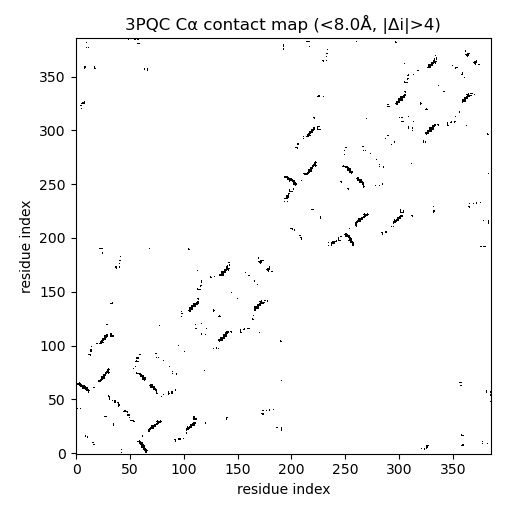8.457 1.00 23.26 20 PRO B N 1
ATOM 1700 C CA . PRO B 1 20 ? -37.301 12.017 -17.751 1.00 25.26 20 PRO B CA 1
ATOM 1701 C C . PRO B 1 20 ? -36.171 10.995 -17.866 1.00 22.65 20 PRO B C 1
ATOM 1702 O O . PRO B 1 20 ? -36.395 9.804 -17.657 1.00 22.50 20 PRO B O 1
ATOM 1706 N N . PRO B 1 21 ? -34.958 11.459 -18.191 1.00 18.98 21 PRO B N 1
ATOM 1707 C CA . PRO B 1 21 ? -33.813 10.568 -18.425 1.00 20.93 21 PRO B CA 1
ATOM 1708 C C . PRO B 1 21 ? -33.507 9.609 -17.276 1.00 21.92 21 PRO B C 1
ATOM 1709 O O . PRO B 1 21 ? -33.117 8.478 -17.532 1.00 20.22 21 PRO B O 1
ATOM 1713 N N . LEU B 1 22 ? -33.663 10.046 -16.034 1.00 20.67 22 LEU B N 1
ATOM 1714 C CA . LEU B 1 22 ? -33.322 9.192 -14.900 1.00 24.33 22 LEU B CA 1
ATOM 1715 C C . LEU B 1 22 ? -31.886 8.663 -15.006 1.00 23.91 22 LEU B C 1
ATOM 1716 O O . LEU B 1 22 ? -30.966 9.418 -15.325 1.00 29.23 22 LEU B O 1
ATOM 1721 N N . LYS B 1 23 ? -31.695 7.372 -14.748 1.00 21.14 23 LYS B N 1
ATOM 1722 C CA . LYS B 1 23 ? -30.351 6.846 -14.518 1.00 28.70 23 LYS B CA 1
ATOM 1723 C C . LYS B 1 23 ? -29.623 6.364 -15.774 1.00 30.78 23 LYS B C 1
ATOM 1724 O O . LYS B 1 23 ? -28.462 5.964 -15.699 1.00 35.28 23 LYS B O 1
ATOM 1730 N N . GLY B 1 24 ? -30.292 6.410 -16.922 1.00 23.42 24 GLY B N 1
ATOM 1731 C CA . GLY B 1 24 ? -29.655 6.021 -18.171 1.00 22.79 24 GLY B CA 1
ATOM 1732 C C . GLY B 1 24 ? -30.487 5.039 -18.972 1.00 19.51 24 GLY B C 1
ATOM 1733 O O . GLY B 1 24 ? -31.453 4.470 -18.467 1.00 15.65 24 GLY B O 1
ATOM 1734 N N . GLU B 1 25 ? -30.116 4.838 -20.230 1.00 20.78 25 GLU B N 1
ATOM 1735 C CA . GLU B 1 25 ? -30.887 3.946 -21.088 1.00 16.14 25 GLU B CA 1
ATOM 1736 C C . GLU B 1 25 ? -30.049 3.320 -22.185 1.00 13.62 25 GLU B C 1
ATOM 1737 O O . GLU B 1 25 ? -28.936 3.764 -22.463 1.00 13.68 25 GLU B O 1
ATOM 1743 N N . VAL B 1 26 ? -30.590 2.255 -22.764 1.00 14.99 26 VAL B N 1
ATOM 1744 C CA . VAL B 1 26 ? -30.065 1.689 -23.994 1.00 12.86 26 VAL B CA 1
ATOM 1745 C C . VAL B 1 26 ? -31.218 1.621 -24.988 1.00 14.12 26 VAL B C 1
ATOM 1746 O O . VAL B 1 26 ? -32.386 1.587 -24.591 1.00 13.61 26 VAL B O 1
ATOM 1750 N N . ALA B 1 27 ? -30.897 1.629 -26.280 1.00 11.06 27 ALA B N 1
ATOM 1751 C CA . ALA B 1 27 ? -31.918 1.644 -27.314 1.00 9.17 27 ALA B CA 1
ATOM 1752 C C . ALA B 1 27 ? -31.695 0.500 -28.288 1.00 11.80 27 ALA B C 1
ATOM 1753 O O . ALA B 1 27 ? -30.584 -0.026 -28.402 1.00 11.41 27 ALA B O 1
ATOM 1755 N N . PHE B 1 28 ? -32.755 0.150 -29.003 1.00 11.83 28 PHE B N 1
ATOM 1756 C CA . PHE B 1 28 ? -32.738 -0.940 -29.973 1.00 10.21 28 PHE B CA 1
ATOM 1757 C C . PHE B 1 28 ? -33.314 -0.434 -31.284 1.00 9.59 28 PHE B C 1
ATOM 1758 O O . PHE B 1 28 ? -34.307 0.285 -31.284 1.00 11.33 28 PHE B O 1
ATOM 1766 N N . VAL B 1 29 ? -32.689 -0.810 -32.396 1.00 9.25 29 VAL B N 1
ATOM 1767 C CA . VAL B 1 29 ? -33.138 -0.395 -33.718 1.00 7.63 29 VAL B CA 1
ATOM 1768 C C . VAL B 1 29 ? -32.672 -1.404 -34.769 1.00 11.30 29 VAL B C 1
ATOM 1769 O O . VAL B 1 29 ? -31.723 -2.151 -34.543 1.00 11.27 29 VAL B O 1
ATOM 1773 N N . GLY B 1 30 ? -33.360 -1.441 -35.907 1.00 9.87 30 GLY B N 1
ATOM 1774 C CA . GLY B 1 30 ? -33.017 -2.363 -36.978 1.00 10.60 30 GLY B CA 1
ATOM 1775 C C . GLY B 1 30 ? -34.061 -2.297 -38.075 1.00 10.62 30 GLY B C 1
ATOM 1776 O O . GLY B 1 30 ? -35.015 -1.544 -37.964 1.00 12.71 30 GLY B O 1
ATOM 1777 N N . ARG B 1 31 ? -33.890 -3.079 -39.134 1.00 10.30 31 ARG B N 1
ATOM 1778 C CA . ARG B 1 31 ? -34.872 -3.086 -40.217 1.00 10.28 31 ARG B CA 1
ATOM 1779 C C . ARG B 1 31 ? -36.225 -3.564 -39.693 1.00 12.49 31 ARG B C 1
ATOM 1780 O O . ARG B 1 31 ? -36.283 -4.419 -38.809 1.00 9.52 31 ARG B O 1
ATOM 1788 N N . SER B 1 32 ? -37.318 -3.008 -40.211 1.00 9.74 32 SER B N 1
ATOM 1789 C CA . SER B 1 32 ? -38.626 -3.565 -39.882 1.00 11.73 32 SER B CA 1
ATOM 1790 C C . SER B 1 32 ? -38.617 -5.050 -40.193 1.00 13.74 32 SER B C 1
ATOM 1791 O O . SER B 1 32 ? -38.079 -5.461 -41.212 1.00 13.30 32 SER B O 1
ATOM 1794 N N . ASN B 1 33 ? -39.207 -5.831 -39.295 1.00 10.72 33 ASN B N 1
ATOM 1795 C CA . ASN B 1 33 ? -39.324 -7.291 -39.421 1.00 14.30 33 ASN B CA 1
ATOM 1796 C C . ASN B 1 33 ? -38.082 -8.076 -39.014 1.00 11.96 33 ASN B C 1
ATOM 1797 O O . ASN B 1 33 ? -38.062 -9.300 -39.128 1.00 14.01 33 ASN B O 1
ATOM 1802 N N . VAL B 1 34 ? -37.059 -7.374 -38.530 1.00 10.04 34 VAL B N 1
ATOM 1803 C CA . VAL B 1 34 ? -35.806 -8.009 -38.122 1.00 11.85 34 VAL B CA 1
ATOM 1804 C C . VAL B 1 34 ? -35.994 -8.864 -36.867 1.00 10.37 34 VAL B C 1
ATOM 1805 O O . VAL B 1 34 ? -35.196 -9.767 -36.597 1.00 11.09 34 VAL B O 1
ATOM 1809 N N . GLY B 1 35 ? -37.058 -8.584 -36.113 1.00 9.90 35 GLY B N 1
ATOM 1810 C CA . GLY B 1 35 ? -37.360 -9.318 -34.887 1.00 12.57 35 GLY B CA 1
ATOM 1811 C C . GLY B 1 35 ? -37.178 -8.493 -33.622 1.00 12.87 35 GLY B C 1
ATOM 1812 O O . GLY B 1 35 ? -36.902 -9.028 -32.542 1.00 11.82 35 GLY B O 1
ATOM 1813 N N . LYS B 1 36 ? -37.332 -7.181 -33.751 1.00 10.94 36 LYS B N 1
ATOM 1814 C CA . LYS B 1 36 ? -37.099 -6.281 -32.621 1.00 10.00 36 LYS B CA 1
ATOM 1815 C C . LYS B 1 36 ? -38.140 -6.440 -31.503 1.00 12.12 36 LYS B C 1
ATOM 1816 O O . LYS B 1 36 ? -37.788 -6.499 -30.321 1.00 11.83 36 LYS B O 1
ATOM 1822 N N . SER B 1 37 ? -39.417 -6.513 -31.868 1.00 12.06 37 SER B N 1
ATOM 1823 C CA . SER B 1 37 ? -40.452 -6.744 -30.862 1.00 15.81 37 SER B CA 1
ATOM 1824 C C . SER B 1 37 ? -40.195 -8.056 -30.129 1.00 13.30 37 SER B C 1
ATOM 1825 O O . SER B 1 37 ? -40.293 -8.121 -28.903 1.00 12.93 37 SER B O 1
ATOM 1828 N N . SER B 1 38 ? -39.867 -9.094 -30.887 1.00 14.68 38 SER B N 1
ATOM 1829 C CA . SER B 1 38 ? -39.654 -10.423 -30.316 1.00 11.72 38 SER B CA 1
ATOM 1830 C C . SER B 1 38 ? -38.449 -10.445 -29.391 1.00 14.51 38 SER B C 1
ATOM 1831 O O . SER B 1 38 ? -38.454 -11.138 -28.377 1.00 13.99 38 SER B O 1
ATOM 1834 N N . LEU B 1 39 ? -37.416 -9.683 -29.737 1.00 10.54 39 LEU B N 1
ATOM 1835 C CA . LEU B 1 39 ? -36.233 -9.605 -28.886 1.00 12.76 39 LEU B CA 1
ATOM 1836 C C . LEU B 1 39 ? -36.551 -8.904 -27.564 1.00 14.32 39 LEU B C 1
ATOM 1837 O O . LEU B 1 39 ? -36.163 -9.361 -26.492 1.00 12.68 39 LEU B O 1
ATOM 1842 N N . LEU B 1 40 ? -37.263 -7.791 -27.643 1.00 12.82 40 LEU B N 1
ATOM 1843 C CA . LEU B 1 40 ? -37.671 -7.089 -26.438 1.00 13.85 40 LEU B CA 1
ATOM 1844 C C . LEU B 1 40 ? -38.530 -7.970 -25.526 1.00 15.73 40 LEU B C 1
ATOM 1845 O O . LEU B 1 40 ? -38.359 -7.976 -24.308 1.00 17.93 40 LEU B O 1
ATOM 1850 N N . ASN B 1 41 ? -39.455 -8.717 -26.112 1.00 14.57 41 ASN B N 1
ATOM 1851 C CA . ASN B 1 41 ? -40.274 -9.634 -25.325 1.00 16.36 41 ASN B CA 1
ATOM 1852 C C . ASN B 1 41 ? -39.418 -10.682 -24.637 1.00 17.76 41 ASN B C 1
ATOM 1853 O O . ASN B 1 41 ? -39.651 -11.020 -23.473 1.00 18.45 41 ASN B O 1
ATOM 1858 N N . ALA B 1 42 ? -38.410 -11.175 -25.355 1.00 15.50 42 ALA B N 1
ATOM 1859 C CA . ALA B 1 42 ? -37.471 -12.156 -24.808 1.00 16.13 42 ALA B CA 1
ATOM 1860 C C . ALA B 1 42 ? -36.641 -11.577 -23.659 1.00 17.70 42 ALA B C 1
ATOM 1861 O O . ALA B 1 42 ? -36.421 -12.242 -22.649 1.00 18.62 42 ALA B O 1
ATOM 1863 N N . LEU B 1 43 ? -36.183 -10.339 -23.818 1.00 18.04 43 LEU B N 1
ATOM 1864 C CA . LEU B 1 43 ? -35.419 -9.660 -22.774 1.00 16.63 43 LEU B CA 1
ATOM 1865 C C . LEU B 1 43 ? -36.258 -9.390 -21.520 1.00 22.40 43 LEU B C 1
ATOM 1866 O O . LEU B 1 43 ? -35.748 -9.459 -20.395 1.00 20.18 43 LEU B O 1
ATOM 1871 N N . PHE B 1 44 ? -37.532 -9.061 -21.722 1.00 18.03 44 PHE B N 1
ATOM 1872 C CA . PHE B 1 44 ? -38.445 -8.746 -20.618 1.00 23.78 44 PHE B CA 1
ATOM 1873 C C . PHE B 1 44 ? -39.032 -9.994 -19.962 1.00 25.35 44 PHE B C 1
ATOM 1874 O O . PHE B 1 44 ? -39.789 -9.896 -19.001 1.00 29.68 44 PHE B O 1
ATOM 1882 N N . ASN B 1 45 ? -38.687 -11.156 -20.506 1.00 26.61 45 ASN B N 1
ATOM 1883 C CA . ASN B 1 45 ? -39.174 -12.450 -20.035 1.00 30.21 45 ASN B CA 1
ATOM 1884 C C . ASN B 1 45 ? -39.493 -12.486 -18.540 1.00 41.36 45 ASN B C 1
ATOM 1885 O O . ASN B 1 45 ? -38.610 -12.285 -17.707 1.00 41.54 45 ASN B O 1
ATOM 1890 N N . ARG B 1 46 ? -40.756 -12.744 -18.210 1.00 42.08 46 ARG B N 1
ATOM 1891 C CA . ARG B 1 46 ? -41.184 -12.953 -16.819 1.00 48.72 46 ARG B CA 1
ATOM 1892 C C . ARG B 1 46 ? -40.962 -11.767 -15.877 1.00 51.36 46 ARG B C 1
ATOM 1893 O O . ARG B 1 46 ? -40.967 -11.935 -14.654 1.00 53.69 46 ARG B O 1
ATOM 1901 N N . LYS B 1 47 ? -40.766 -10.574 -16.427 1.00 44.31 47 LYS B N 1
ATOM 1902 C CA . LYS B 1 47 ? -40.547 -9.406 -15.582 1.00 41.65 47 LYS B CA 1
ATOM 1903 C C . LYS B 1 47 ? -41.324 -8.186 -16.065 1.00 40.90 47 LYS B C 1
ATOM 1904 O O . LYS B 1 47 ? -41.192 -7.096 -15.507 1.00 42.81 47 LYS B O 1
ATOM 1910 N N . ILE B 1 48 ? -42.134 -8.366 -17.102 1.00 39.05 48 ILE B N 1
ATOM 1911 C CA . ILE B 1 48 ? -42.955 -7.270 -17.609 1.00 42.33 48 ILE B CA 1
ATOM 1912 C C . ILE B 1 48 ? -44.415 -7.459 -17.221 1.00 44.64 48 ILE B C 1
ATOM 1913 O O . ILE B 1 48 ? -45.029 -8.475 -17.547 1.00 46.27 48 ILE B O 1
ATOM 1918 N N . ALA B 1 49 ? -44.965 -6.479 -16.513 1.00 48.03 49 ALA B N 1
ATOM 1919 C CA . ALA B 1 49 ? -46.354 -6.546 -16.083 1.00 54.35 49 ALA B CA 1
ATOM 1920 C C . ALA B 1 49 ? -47.262 -5.829 -17.073 1.00 46.34 49 ALA B C 1
ATOM 1921 O O . ALA B 1 49 ? -46.834 -4.906 -17.770 1.00 42.70 49 ALA B O 1
ATOM 1923 N N . PHE B 1 50 ? -48.517 -6.264 -17.136 1.00 47.58 50 PHE B N 1
ATOM 1924 C CA . PHE B 1 50 ? -49.479 -5.661 -18.048 1.00 44.15 50 PHE B CA 1
ATOM 1925 C C . PHE B 1 50 ? -49.758 -4.214 -17.673 1.00 45.11 50 PHE B C 1
ATOM 1926 O O . PHE B 1 50 ? -50.053 -3.904 -16.515 1.00 44.54 50 PHE B O 1
ATOM 1934 N N . VAL B 1 51 ? -49.661 -3.331 -18.659 1.00 41.68 51 VAL B N 1
ATOM 1935 C CA . VAL B 1 51 ? -50.039 -1.939 -18.472 1.00 36.74 51 VAL B CA 1
ATOM 1936 C C . VAL B 1 51 ? -51.067 -1.585 -19.538 1.00 37.85 51 VAL B C 1
ATOM 1937 O O . VAL B 1 51 ? -51.261 -2.340 -20.491 1.00 40.96 51 VAL B O 1
ATOM 1941 N N . SER B 1 52 ? -51.734 -0.448 -19.378 1.00 29.52 52 SER B N 1
ATOM 1942 C CA . SER B 1 52 ? -52.801 -0.079 -20.300 1.00 30.63 52 SER B CA 1
ATOM 1943 C C . SER B 1 52 ? -52.276 0.505 -21.606 1.00 35.88 52 SER B C 1
ATOM 1944 O O . SER B 1 52 ? -52.883 0.309 -22.660 1.00 35.67 52 SER B O 1
ATOM 1947 N N . LYS B 1 53 ? -51.159 1.228 -21.532 1.00 34.36 53 LYS B N 1
ATOM 1948 C CA . LYS B 1 53 ? -50.511 1.773 -22.725 1.00 31.84 53 LYS B CA 1
ATOM 1949 C C . LYS B 1 53 ? -50.096 0.635 -23.648 1.00 30.13 53 LYS B C 1
ATOM 1950 O O . LYS B 1 53 ? -49.757 -0.455 -23.181 1.00 31.89 53 LYS B O 1
ATOM 1956 N N . THR B 1 54 ? -50.123 0.880 -24.955 1.00 29.40 54 THR B N 1
ATOM 1957 C CA . THR B 1 54 ? -49.656 -0.114 -25.922 1.00 32.25 54 THR B CA 1
ATOM 1958 C C . THR B 1 54 ? -48.576 0.461 -26.844 1.00 33.13 54 THR B C 1
ATOM 1959 O O . THR B 1 54 ? -48.659 1.617 -27.267 1.00 29.52 54 THR B O 1
ATOM 1963 N N . PRO B 1 55 ? -47.555 -0.351 -27.156 1.00 33.31 55 PRO B N 1
ATOM 1964 C CA . PRO B 1 55 ? -46.407 0.129 -27.933 1.00 31.46 55 PRO B CA 1
ATOM 1965 C C . PRO B 1 55 ? -46.817 0.700 -29.287 1.00 35.29 55 PRO B C 1
ATOM 1966 O O . PRO B 1 55 ? -47.730 0.182 -29.928 1.00 39.97 55 PRO B O 1
ATOM 1970 N N . GLY B 1 56 ? -46.142 1.767 -29.705 1.00 34.57 56 GLY B N 1
ATOM 1971 C CA . GLY B 1 56 ? -46.358 2.356 -31.013 1.00 39.42 56 GLY B CA 1
ATOM 1972 C C . GLY B 1 56 ? -45.844 1.429 -32.094 1.00 44.81 56 GLY B C 1
ATOM 1973 O O . GLY B 1 56 ? -44.829 0.750 -31.920 1.00 43.92 56 GLY B O 1
ATOM 1974 N N . LYS B 1 57 ? -46.541 1.402 -33.223 1.00 56.70 57 LYS B N 1
ATOM 1975 C CA . LYS B 1 57 ? -46.269 0.399 -34.245 1.00 63.01 57 LYS B CA 1
ATOM 1976 C C . LYS B 1 57 ? -45.097 0.725 -35.174 1.00 55.92 57 LYS B C 1
ATOM 1977 O O . LYS B 1 57 ? -44.317 -0.162 -35.520 1.00 48.59 57 LYS B O 1
ATOM 1983 N N . THR B 1 58 ? -44.962 1.988 -35.569 1.00 53.87 58 THR B N 1
ATOM 1984 C CA . THR B 1 58 ? -44.007 2.323 -36.619 1.00 53.14 58 THR B CA 1
ATOM 1985 C C . THR B 1 58 ? -43.435 3.731 -36.551 1.00 51.92 58 THR B C 1
ATOM 1986 O O . THR B 1 58 ? -42.262 3.938 -36.858 1.00 49.29 58 THR B O 1
ATOM 1990 N N . ARG B 1 59 ? -44.260 4.699 -36.172 1.00 48.54 59 ARG B N 1
ATOM 1991 C CA . ARG B 1 59 ? -43.860 6.098 -36.237 1.00 46.25 59 ARG B CA 1
ATOM 1992 C C . ARG B 1 59 ? -43.469 6.648 -34.873 1.00 44.11 59 ARG B C 1
ATOM 1993 O O . ARG B 1 59 ? -43.500 7.861 -34.664 1.00 42.62 59 ARG B O 1
ATOM 2001 N N . SER B 1 60 ? -43.112 5.769 -33.942 1.00 33.11 60 SER B N 1
ATOM 2002 C CA . SER B 1 60 ? -42.867 6.218 -32.575 1.00 35.77 60 SER B CA 1
ATOM 2003 C C . SER B 1 60 ? -41.684 5.549 -31.881 1.00 25.85 60 SER B C 1
ATOM 2004 O O . SER B 1 60 ? -41.210 4.494 -32.293 1.00 21.10 60 SER B O 1
ATOM 2007 N N . ILE B 1 61 ? -41.216 6.199 -30.822 1.00 22.99 61 ILE B N 1
ATOM 2008 C CA . ILE B 1 61 ? -40.203 5.646 -29.937 1.00 20.18 61 ILE B CA 1
ATOM 2009 C C . ILE B 1 61 ? -40.906 5.183 -28.664 1.00 18.37 61 ILE B C 1
ATOM 2010 O O . ILE B 1 61 ? -41.596 5.974 -28.019 1.00 20.66 61 ILE B O 1
ATOM 2015 N N . ASN B 1 62 ? -40.759 3.904 -28.326 1.00 18.38 62 ASN B N 1
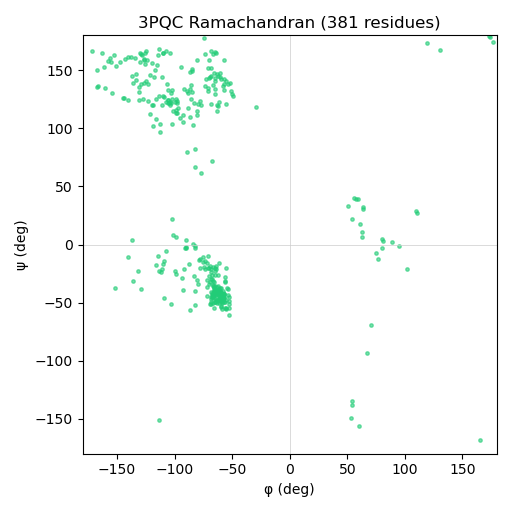ATOM 2016 C CA . ASN B 1 62 ? -41.358 3.350 -27.110 1.00 17.91 62 ASN B CA 1
ATOM 2017 C C . ASN B 1 62 ? -40.358 3.282 -25.963 1.00 19.62 62 ASN B C 1
ATOM 2018 O O . ASN B 1 62 ? -39.314 2.637 -26.083 1.00 18.64 62 ASN B O 1
ATOM 2023 N N . PHE B 1 63 ? -40.680 3.945 -24.853 1.00 16.95 63 PHE B N 1
ATOM 2024 C CA . PHE B 1 63 ?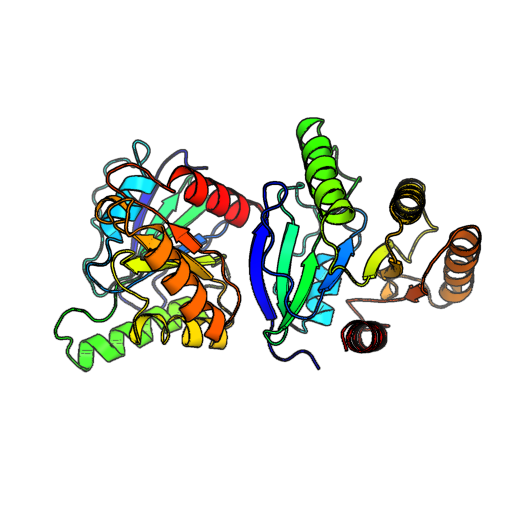 -39.819 3.951 -23.675 1.00 17.18 63 PHE B CA 1
ATOM 2025 C C . PHE B 1 63 ? -40.288 2.944 -22.634 1.00 18.79 63 PHE B C 1
ATOM 2026 O O . PHE B 1 63 ? -41.366 3.087 -22.070 1.00 23.05 63 PHE B O 1
ATOM 2034 N N . TYR B 1 64 ? -39.471 1.932 -22.369 1.00 17.60 64 TYR B N 1
ATOM 2035 C CA . TYR B 1 64 ? -39.782 0.958 -21.332 1.00 18.36 64 TYR B CA 1
ATOM 2036 C C . TYR B 1 64 ? -38.977 1.255 -20.079 1.00 26.56 64 TYR B C 1
ATOM 2037 O O . TYR B 1 64 ? -37.748 1.169 -20.080 1.00 19.68 64 TYR B O 1
ATOM 2046 N N . LEU B 1 65 ? -39.680 1.610 -19.008 1.00 23.97 65 LEU B N 1
ATOM 2047 C CA . LEU B 1 65 ? -39.045 1.875 -17.727 1.00 23.22 65 LEU B CA 1
ATOM 2048 C C . LEU B 1 65 ? -38.683 0.568 -17.028 1.00 26.06 65 LEU B C 1
ATOM 2049 O O . LEU B 1 65 ? -39.544 -0.277 -16.790 1.00 27.46 65 LEU B O 1
ATOM 2054 N N . VAL B 1 66 ? -37.405 0.414 -16.700 1.00 27.17 66 VAL B N 1
ATOM 2055 C CA . VAL B 1 66 ? -36.891 -0.809 -16.088 1.00 30.00 66 VAL B CA 1
ATOM 2056 C C . VAL B 1 66 ? -36.367 -0.523 -14.687 1.00 27.80 66 VAL B C 1
ATOM 2057 O O . VAL B 1 66 ? -35.515 0.348 -14.506 1.00 28.69 66 VAL B O 1
ATOM 2061 N N . ASN B 1 67 ? -36.868 -1.255 -13.696 1.00 34.35 67 ASN B N 1
ATOM 2062 C CA . ASN B 1 67 ? -36.466 -1.032 -12.305 1.00 34.60 67 ASN B CA 1
ATOM 2063 C C . ASN B 1 67 ? -36.639 0.416 -11.848 1.00 36.90 67 ASN B C 1
ATOM 2064 O O . ASN B 1 67 ? -35.976 0.851 -10.903 1.00 36.66 67 ASN B O 1
ATOM 2069 N N . SER B 1 68 ? -37.503 1.163 -12.531 1.00 33.45 68 SER B N 1
ATOM 2070 C CA . SER B 1 68 ? -37.804 2.546 -12.157 1.00 33.83 68 SER B CA 1
ATOM 2071 C C . SER B 1 68 ? -36.599 3.486 -12.236 1.00 38.61 68 SER B C 1
ATOM 2072 O O . SER B 1 68 ? -36.663 4.617 -11.751 1.00 37.79 68 SER B O 1
ATOM 2075 N N . LYS B 1 69 ? -35.503 3.027 -12.835 1.00 28.30 69 LYS B N 1
ATOM 2076 C CA . LYS B 1 69 ? -34.307 3.859 -12.921 1.00 28.31 69 LYS B CA 1
ATOM 2077 C C . LYS B 1 69 ? -33.672 3.926 -14.309 1.00 23.57 69 LYS B C 1
ATOM 2078 O O . LYS B 1 69 ? -32.961 4.883 -14.617 1.00 24.69 69 LYS B O 1
ATOM 2084 N N . TYR B 1 70 ? -33.933 2.922 -15.143 1.00 25.55 70 TYR B N 1
ATOM 2085 C CA . TYR B 1 70 ? -33.360 2.875 -16.491 1.00 21.76 70 TYR B CA 1
ATOM 2086 C C . TYR B 1 70 ? -34.441 2.714 -17.566 1.00 20.91 70 TYR B C 1
ATOM 2087 O O . TYR B 1 70 ? -35.573 2.361 -17.258 1.00 22.40 70 TYR B O 1
ATOM 2096 N N . TYR B 1 71 ? -34.096 2.971 -18.827 1.00 17.63 71 TYR B N 1
ATOM 2097 C CA . TYR B 1 71 ? -35.010 2.658 -19.928 1.00 14.05 71 TYR B CA 1
ATOM 2098 C C . TYR B 1 71 ? -34.410 1.693 -20.945 1.00 19.51 71 TYR B C 1
ATOM 2099 O O . TYR B 1 71 ? -33.212 1.725 -21.214 1.00 16.50 71 TYR B O 1
ATOM 2108 N N . PHE B 1 72 ? -35.265 0.841 -21.500 1.00 18.29 72 PHE B N 1
ATOM 2109 C CA . PHE B 1 72 ? -34.977 0.150 -22.749 1.00 17.12 72 PHE B CA 1
ATOM 2110 C C . PHE B 1 72 ? -35.802 0.886 -23.787 1.00 13.51 72 PHE B C 1
ATOM 2111 O O . PHE B 1 72 ? -37.023 0.989 -23.666 1.00 15.96 72 PHE B O 1
ATOM 2119 N N . VAL B 1 73 ? -35.147 1.412 -24.808 1.00 12.66 73 VAL B N 1
ATOM 2120 C CA . VAL B 1 73 ? -35.831 2.280 -25.730 1.00 13.70 73 VAL B CA 1
ATOM 2121 C C . VAL B 1 73 ? -35.986 1.616 -27.084 1.00 15.60 73 VAL B C 1
ATOM 2122 O O . VAL B 1 73 ? -35.007 1.255 -27.732 1.00 15.47 73 VAL B O 1
ATOM 2126 N N . ASP B 1 74 ? -37.236 1.458 -27.493 1.00 12.79 74 ASP B N 1
ATOM 2127 C CA . ASP B 1 74 ? -37.579 0.819 -28.751 1.00 13.72 74 ASP B CA 1
ATOM 2128 C C . ASP B 1 74 ? -37.707 1.850 -29.857 1.00 15.23 74 ASP B C 1
ATOM 2129 O O . ASP B 1 74 ? -38.695 2.582 -29.916 1.00 18.80 74 ASP B O 1
ATOM 2134 N N . LEU B 1 75 ? -36.714 1.905 -30.736 1.00 13.87 75 LEU B N 1
ATOM 2135 C CA . LEU B 1 75 ? -36.738 2.846 -31.855 1.00 15.97 75 LEU B CA 1
ATOM 2136 C C . LEU B 1 75 ? -37.476 2.240 -33.050 1.00 14.27 75 LEU B C 1
ATOM 2137 O O . LEU B 1 75 ? -37.442 1.033 -33.252 1.00 15.45 75 LEU B O 1
ATOM 2142 N N . PRO B 1 76 ? -38.141 3.086 -33.852 1.00 14.27 76 PRO B N 1
ATOM 2143 C CA . PRO B 1 76 ? -38.915 2.580 -34.984 1.00 18.69 76 PRO B CA 1
ATOM 2144 C C . PRO B 1 76 ? -38.002 1.971 -36.045 1.00 14.64 76 PRO B C 1
ATOM 2145 O O . PRO B 1 76 ? -36.946 2.527 -36.349 1.00 14.66 76 PRO B O 1
ATOM 2149 N N . GLY B 1 77 ? -38.402 0.829 -36.590 1.00 16.88 77 GLY B N 1
ATOM 2150 C CA . GLY B 1 77 ? -37.604 0.162 -37.600 1.00 14.56 77 GLY B CA 1
ATOM 2151 C C . GLY B 1 77 ? -37.579 0.911 -38.917 1.00 15.15 77 GLY B C 1
ATOM 2152 O O . GLY B 1 77 ? -38.465 1.717 -39.208 1.00 16.45 77 GLY B O 1
ATOM 2153 N N . TYR B 1 78 ? -36.561 0.637 -39.725 1.00 9.69 78 TYR B N 1
ATOM 2154 C CA . TYR B 1 78 ? -36.409 1.293 -41.012 1.00 12.56 78 TYR B CA 1
ATOM 2155 C C . TYR B 1 78 ? -36.653 0.318 -42.159 1.00 15.59 78 TYR B C 1
ATOM 2156 O O . TYR B 1 78 ? -36.690 -0.893 -41.951 1.00 12.71 78 TYR B O 1
ATOM 2165 N N . GLY B 1 79 ? -36.848 0.860 -43.358 1.00 15.55 79 GLY B N 1
ATOM 2166 C CA . GLY B 1 79 ? -36.966 0.070 -44.576 1.00 16.68 79 GLY B CA 1
ATOM 2167 C C . GLY B 1 79 ? -37.992 -1.058 -44.596 1.00 24.01 79 GLY B C 1
ATOM 2168 O O . GLY B 1 79 ? -39.038 -0.974 -43.956 1.00 23.28 79 GLY B O 1
ATOM 2169 N N . TYR B 1 80 ? -37.681 -2.105 -45.360 1.00 18.44 80 TYR B N 1
ATOM 2170 C CA . TYR B 1 80 ? -38.519 -3.300 -45.503 1.00 18.60 80 TYR B CA 1
ATOM 2171 C C . TYR B 1 80 ? -39.812 -3.052 -46.285 1.00 27.18 80 TYR B C 1
ATOM 2172 O O . TYR B 1 80 ? -39.966 -3.539 -47.405 1.00 29.54 80 TYR B O 1
ATOM 2181 N N . ALA B 1 81 ? -40.740 -2.304 -45.702 1.00 28.49 81 ALA B N 1
ATOM 2182 C CA . ALA B 1 81 ? -41.979 -1.987 -46.403 1.00 33.44 81 ALA B CA 1
ATOM 2183 C C . ALA B 1 81 ? -41.719 -0.939 -47.473 1.00 37.07 81 ALA B C 1
ATOM 2184 O O . ALA B 1 81 ? -40.591 -0.467 -47.633 1.00 36.29 81 ALA B O 1
ATOM 2186 N N . LYS B 1 82 ? -42.763 -0.591 -48.217 1.00 33.44 82 LYS B N 1
ATOM 2187 C CA . LYS B 1 82 ? -42.695 0.533 -49.138 1.00 39.31 82 LYS B CA 1
ATOM 2188 C C . LYS B 1 82 ? -43.052 1.772 -48.331 1.00 42.06 82 LYS B C 1
ATOM 2189 O O . LYS B 1 82 ? -44.197 1.938 -47.911 1.00 41.68 82 LYS B O 1
ATOM 2195 N N . VAL B 1 83 ? -42.067 2.629 -48.093 1.00 44.25 83 VAL B N 1
ATOM 2196 C CA . VAL B 1 83 ? -42.250 3.755 -47.186 1.00 46.52 83 VAL B CA 1
ATOM 2197 C C . VAL B 1 83 ? -42.297 5.081 -47.939 1.00 49.91 83 VAL B C 1
ATOM 2198 O O . VAL B 1 83 ? -41.402 5.393 -48.727 1.00 51.32 83 VAL B O 1
ATOM 2202 N N . SER B 1 84 ? -43.347 5.858 -47.690 1.00 50.84 84 SER B N 1
ATOM 2203 C CA . SER B 1 84 ? -43.517 7.153 -48.342 1.00 56.55 84 SER B CA 1
ATOM 2204 C C . SER B 1 84 ? -42.436 8.141 -47.912 1.00 57.49 84 SER B C 1
ATOM 2205 O O . SER B 1 84 ? -41.964 8.102 -46.775 1.00 58.07 84 SER B O 1
ATOM 2208 N N . LYS B 1 85 ? -42.048 9.027 -48.824 1.00 54.43 85 LYS B N 1
ATOM 2209 C CA . LYS B 1 85 ? -41.031 10.034 -48.536 1.00 55.39 85 LYS B CA 1
ATOM 2210 C C . LYS B 1 85 ? -41.405 10.825 -47.285 1.00 54.37 85 LYS B C 1
ATOM 2211 O O . LYS B 1 85 ? -40.546 11.162 -46.470 1.00 50.51 85 LYS B O 1
ATOM 2217 N N . LYS B 1 86 ? -42.695 11.110 -47.137 1.00 53.96 86 LYS B N 1
ATOM 2218 C CA . LYS B 1 86 ? -43.202 11.777 -45.943 1.00 58.54 86 LYS B CA 1
ATOM 2219 C C . LYS B 1 86 ? -42.748 11.029 -44.694 1.00 51.78 86 LYS B C 1
ATOM 2220 O O . LYS B 1 86 ? -42.046 11.582 -43.841 1.00 43.08 86 LYS B O 1
ATOM 2226 N N . GLU B 1 87 ? -43.157 9.767 -44.595 1.00 50.12 87 GLU B N 1
ATOM 2227 C CA . GLU B 1 87 ? -42.895 8.972 -43.403 1.00 48.93 87 GLU B CA 1
ATOM 2228 C C . GLU B 1 87 ? -41.407 8.671 -43.246 1.00 41.75 87 GLU B C 1
ATOM 2229 O O . GLU B 1 87 ? -40.908 8.532 -42.132 1.00 41.35 87 GLU B O 1
ATOM 2235 N N . ARG B 1 88 ? -40.703 8.582 -44.368 1.00 43.99 88 ARG B N 1
ATOM 2236 C CA . ARG B 1 88 ? -39.267 8.323 -44.372 1.00 39.83 88 ARG B CA 1
ATOM 2237 C C . ARG B 1 88 ? -38.511 9.502 -43.755 1.00 41.07 88 ARG B C 1
ATOM 2238 O O . ARG B 1 88 ? -37.675 9.334 -42.860 1.00 28.66 88 ARG B O 1
ATOM 2246 N N . MET B 1 89 ? -38.818 10.701 -44.236 1.00 39.99 89 MET B N 1
ATOM 2247 C CA . MET B 1 89 ? -38.211 11.916 -43.714 1.00 36.19 89 MET B CA 1
ATOM 2248 C C . MET B 1 89 ? -38.531 12.094 -42.235 1.00 28.85 89 MET B C 1
ATOM 2249 O O . MET B 1 89 ? -37.691 12.543 -41.456 1.00 28.13 89 MET B O 1
ATOM 2254 N N . LEU B 1 90 ? -39.750 11.734 -41.852 1.00 27.79 90 LEU B N 1
ATOM 2255 C CA . LEU B 1 90 ? -40.186 11.883 -40.470 1.00 31.51 90 LEU B CA 1
ATOM 2256 C C . LEU B 1 90 ? -39.464 10.894 -39.561 1.00 24.64 90 LEU B C 1
ATOM 2257 O O . LEU B 1 90 ? -39.176 11.193 -38.406 1.00 19.84 90 LEU B O 1
ATOM 2262 N N . TRP B 1 91 ? -39.178 9.716 -40.100 1.00 24.99 91 TRP B N 1
ATOM 2263 C CA . TRP B 1 91 ? -38.418 8.711 -39.371 1.00 23.56 91 TRP B CA 1
ATOM 2264 C C . TRP B 1 91 ? -37.063 9.293 -38.996 1.00 22.42 91 TRP B C 1
ATOM 2265 O O . TRP B 1 91 ? -36.694 9.319 -37.823 1.00 20.79 91 TRP B O 1
ATOM 2276 N N . LYS B 1 92 ? -36.329 9.766 -39.997 1.00 20.41 92 LYS B N 1
ATOM 2277 C CA . LYS B 1 92 ? -35.000 10.318 -39.766 1.00 26.25 92 LYS B CA 1
ATOM 2278 C C . LYS B 1 92 ? -35.048 11.469 -38.764 1.00 21.05 92 LYS B C 1
ATOM 2279 O O . LYS B 1 92 ? -34.218 11.554 -37.868 1.00 22.98 92 LYS B O 1
ATOM 2285 N N . ARG B 1 93 ? -36.038 12.342 -38.906 1.00 23.52 93 ARG B N 1
ATOM 2286 C CA . ARG B 1 93 ? -36.165 13.485 -38.012 1.00 25.12 93 ARG B CA 1
ATOM 2287 C C . ARG B 1 93 ? -36.396 13.035 -36.567 1.00 22.41 93 ARG B C 1
ATOM 2288 O O . ARG B 1 93 ? -35.830 13.598 -35.627 1.00 21.59 93 ARG B O 1
ATOM 2296 N N . LEU B 1 94 ? -37.224 12.015 -36.391 1.00 21.39 94 LEU B N 1
ATOM 2297 C CA . LEU B 1 94 ? -37.486 11.484 -35.062 1.00 21.40 94 LEU B CA 1
ATOM 2298 C C . LEU B 1 94 ? -36.238 10.849 -34.443 1.00 22.46 94 LEU B C 1
ATOM 2299 O O . LEU B 1 94 ? -35.828 11.202 -33.339 1.00 19.44 94 LEU B O 1
ATOM 2304 N N . VAL B 1 95 ? -35.633 9.909 -35.157 1.00 18.02 95 VAL B N 1
ATOM 2305 C CA . VAL B 1 95 ? -34.472 9.207 -34.634 1.00 16.00 95 VAL B CA 1
ATOM 2306 C C . VAL B 1 95 ? -33.259 10.130 -34.458 1.00 15.42 95 VAL B C 1
ATOM 2307 O O . VAL B 1 95 ? -32.525 10.008 -33.482 1.00 16.09 95 VAL B O 1
ATOM 2311 N N . GLU B 1 96 ? -33.055 11.052 -35.398 1.00 16.59 96 GLU B N 1
ATOM 2312 C CA . GLU B 1 96 ? -31.955 12.014 -35.299 1.00 18.98 96 GLU B CA 1
ATOM 2313 C C . GLU B 1 96 ? -32.089 12.865 -34.043 1.00 18.45 96 GLU B C 1
ATOM 2314 O O . GLU B 1 96 ? -31.131 13.028 -33.289 1.00 17.93 96 GLU B O 1
ATOM 2320 N N . ASP B 1 97 ? -33.281 13.399 -33.807 1.00 18.86 97 ASP B N 1
ATOM 2321 C CA . ASP B 1 97 ? -33.508 14.185 -32.601 1.00 21.54 97 ASP B CA 1
ATOM 2322 C C . ASP B 1 97 ? -33.197 13.362 -31.360 1.00 19.94 97 ASP B C 1
ATOM 2323 O O . ASP B 1 97 ? -32.632 13.871 -30.399 1.00 19.60 97 ASP B O 1
ATOM 2328 N N . TYR B 1 98 ? -33.574 12.088 -31.379 1.00 17.79 98 TYR B N 1
ATOM 2329 C CA . TYR B 1 98 ? -33.324 11.231 -30.231 1.00 16.27 98 TYR B CA 1
ATOM 2330 C C . TYR B 1 98 ? -31.817 11.059 -30.021 1.00 16.07 98 TYR B C 1
ATOM 2331 O O . TYR B 1 98 ? -31.307 11.254 -28.915 1.00 17.12 98 TYR B O 1
ATOM 2340 N N . PHE B 1 99 ? -31.110 10.714 -31.090 1.00 16.33 99 PHE B N 1
ATOM 2341 C CA . PHE B 1 99 ? -29.660 10.528 -31.025 1.00 15.81 99 PHE B CA 1
ATOM 2342 C C . PHE B 1 99 ? -28.944 11.805 -30.570 1.00 19.89 99 PHE B C 1
ATOM 2343 O O . PHE B 1 99 ? -28.059 11.770 -29.723 1.00 16.89 99 PHE B O 1
ATOM 2351 N N . LYS B 1 100 ? -29.329 12.939 -31.138 1.00 16.53 100 LYS B N 1
ATOM 2352 C CA . LYS B 1 100 ? -28.636 14.183 -30.830 1.00 22.23 100 LYS B CA 1
ATOM 2353 C C . LYS B 1 100 ? -28.928 14.705 -29.423 1.00 21.00 100 LYS B C 1
ATOM 2354 O O . LYS B 1 100 ? -28.045 15.247 -28.765 1.00 22.00 100 LYS B O 1
ATOM 2360 N N . ASN B 1 101 ? -30.158 14.532 -28.957 1.00 23.65 101 ASN B N 1
ATOM 2361 C CA . ASN B 1 101 ? -30.600 15.186 -27.725 1.00 24.83 101 ASN B CA 1
ATOM 2362 C C . ASN B 1 101 ? -30.590 14.325 -26.474 1.00 24.33 101 ASN B C 1
ATOM 2363 O O . ASN B 1 101 ? -30.554 14.842 -25.357 1.00 21.00 101 ASN B O 1
ATOM 2368 N N . ARG B 1 102 ? -30.640 13.010 -26.653 1.00 20.62 102 ARG B N 1
ATOM 2369 C CA . ARG B 1 102 ? -30.713 12.104 -25.519 1.00 15.51 102 ARG B CA 1
ATOM 2370 C C . ARG B 1 102 ? -29.313 11.708 -25.019 1.00 19.09 102 ARG B C 1
ATOM 2371 O O . ARG B 1 102 ? -28.818 10.616 -25.305 1.00 14.90 102 ARG B O 1
ATOM 2379 N N . TRP B 1 103 ? -28.689 12.601 -24.255 1.00 16.55 103 TRP B N 1
ATOM 2380 C CA . TRP B 1 103 ? -27.307 12.418 -23.811 1.00 17.83 103 TRP B CA 1
ATOM 2381 C C . TRP B 1 103 ? -27.077 11.227 -22.871 1.00 16.89 103 TRP B C 1
ATOM 2382 O O . TRP B 1 103 ? -25.948 10.753 -22.729 1.00 19.86 103 TRP B O 1
ATOM 2393 N N . SER B 1 104 ? -28.144 10.753 -22.234 1.00 17.20 104 SER B N 1
ATOM 2394 C CA . SER B 1 104 ? -28.064 9.647 -21.283 1.00 16.87 104 SER B CA 1
ATOM 2395 C C . SER B 1 104 ? -28.107 8.270 -21.967 1.00 15.67 104 SER B C 1
ATOM 2396 O O . SER B 1 104 ? -28.068 7.235 -21.304 1.00 16.90 104 SER B O 1
ATOM 2399 N N . LEU B 1 105 ? -28.203 8.267 -23.291 1.00 14.17 105 LEU B N 1
ATOM 2400 C CA . LEU B 1 105 ? -28.152 7.025 -24.070 1.00 12.44 105 LEU B CA 1
ATOM 2401 C C . LEU B 1 105 ? -26.752 6.412 -23.995 1.00 15.95 105 LEU B C 1
ATOM 2402 O O . LEU B 1 105 ? -25.770 7.049 -24.386 1.00 15.30 105 LEU B O 1
ATOM 2407 N N . GLN B 1 106 ? -26.665 5.178 -23.503 1.00 14.18 106 GLN B N 1
ATOM 2408 C CA . GLN B 1 106 ? -25.377 4.525 -23.253 1.00 13.62 106 GLN B CA 1
ATOM 2409 C C . GLN B 1 106 ? -24.947 3.559 -24.359 1.00 13.51 106 GLN B C 1
ATO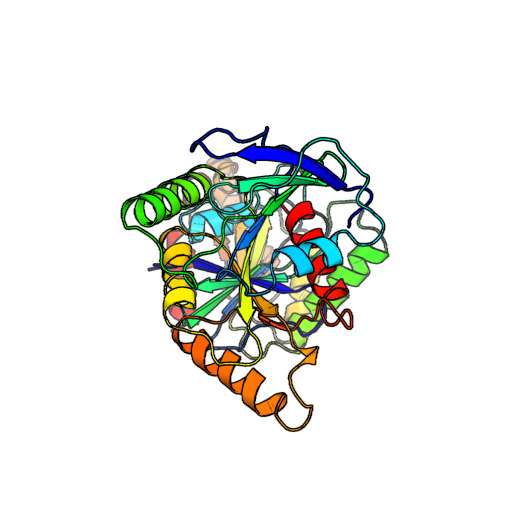M 2410 O O . GLN B 1 106 ? -23.753 3.276 -24.528 1.00 13.56 106 GLN B O 1
ATOM 2416 N N . MET B 1 107 ? -25.918 3.026 -25.090 1.00 12.44 107 MET B N 1
ATOM 2417 C CA . MET B 1 107 ? -25.623 2.049 -26.129 1.00 12.54 107 MET B CA 1
ATOM 2418 C C . MET B 1 107 ? -26.840 1.840 -27.014 1.00 9.99 107 MET B C 1
ATOM 2419 O O . MET B 1 107 ? -27.966 1.719 -26.524 1.00 11.06 107 MET B O 1
ATOM 2424 N N . VAL B 1 108 ? -26.611 1.803 -28.323 1.00 6.94 108 VAL B N 1
ATOM 2425 C CA . VAL B 1 108 ? -27.640 1.340 -29.245 1.00 8.58 108 VAL B CA 1
ATOM 2426 C C . VAL B 1 108 ? -27.339 -0.086 -29.685 1.00 9.71 108 VAL B C 1
ATOM 2427 O O . VAL B 1 108 ? -26.206 -0.408 -30.044 1.00 10.05 108 VAL B O 1
ATOM 2431 N N . PHE B 1 109 ? -28.355 -0.943 -29.649 1.00 9.12 109 PHE B N 1
ATOM 2432 C CA . PHE B 1 109 ? -28.232 -2.278 -30.204 1.00 10.10 109 PHE B CA 1
ATOM 2433 C C . PHE B 1 109 ? -28.849 -2.302 -31.590 1.00 8.04 109 PHE B C 1
ATOM 2434 O O . PHE B 1 109 ? -30.051 -2.113 -31.746 1.00 9.82 109 PHE B O 1
ATOM 2442 N N . LEU B 1 110 ? -28.001 -2.495 -32.593 1.00 8.17 110 LEU B N 1
ATOM 2443 C CA . LEU B 1 110 ? -28.442 -2.573 -33.982 1.00 8.56 110 LEU B CA 1
ATOM 2444 C C . LEU B 1 110 ? -28.699 -4.028 -34.357 1.00 11.00 110 LEU B C 1
ATOM 2445 O O . LEU B 1 110 ? -27.771 -4.842 -34.425 1.00 10.37 110 LEU B O 1
ATOM 2450 N N . LEU B 1 111 ? -29.966 -4.359 -34.568 1.00 7.15 111 LEU B N 1
ATOM 2451 C CA . LEU B 1 111 ? -30.357 -5.728 -34.855 1.00 8.84 111 LEU B CA 1
ATOM 2452 C C . LEU B 1 111 ? -30.291 -5.948 -36.344 1.00 7.57 111 LEU B C 1
ATOM 2453 O O . LEU B 1 111 ? -30.781 -5.126 -37.112 1.00 9.47 111 LEU B O 1
ATOM 2458 N N . VAL B 1 112 ? -29.665 -7.051 -36.741 1.00 10.11 112 VAL B N 1
ATOM 2459 C CA . VAL B 1 112 ? -29.608 -7.457 -38.137 1.00 8.59 112 VAL B CA 1
ATOM 2460 C C . VAL B 1 112 ? -29.887 -8.963 -38.251 1.00 11.55 112 VAL B C 1
ATOM 2461 O O . VAL B 1 112 ? -29.424 -9.761 -37.432 1.00 11.01 112 VAL B O 1
ATOM 2465 N N . ASP B 1 113 ? -30.659 -9.330 -39.264 1.00 9.30 113 ASP B N 1
ATOM 2466 C CA . ASP B 1 113 ? -31.024 -10.720 -39.518 1.00 8.94 113 ASP B CA 1
ATOM 2467 C C . ASP B 1 113 ? -29.763 -11.552 -39.648 1.00 9.95 113 ASP B C 1
ATOM 2468 O O . ASP B 1 113 ? -28.933 -11.286 -40.510 1.00 12.38 113 ASP B O 1
ATOM 2473 N N . GLY B 1 114 ? -29.614 -12.564 -38.801 1.00 9.88 114 GLY B N 1
ATOM 2474 C CA . GLY B 1 114 ? -28.414 -13.390 -38.830 1.00 12.77 114 GLY B CA 1
ATOM 2475 C C . GLY B 1 114 ? -28.320 -14.302 -40.050 1.00 12.30 114 GLY B C 1
ATOM 2476 O O . GLY B 1 114 ? -27.233 -14.747 -40.409 1.00 13.07 114 GLY B O 1
ATOM 2477 N N . ARG B 1 115 ? -29.455 -14.565 -40.691 1.00 11.39 115 ARG B N 1
ATOM 2478 C CA . ARG B 1 115 ? -29.525 -15.525 -41.796 1.00 14.21 115 ARG B CA 1
ATOM 2479 C C . ARG B 1 115 ? -28.939 -15.032 -43.112 1.00 15.68 115 ARG B C 1
ATOM 2480 O O . ARG B 1 115 ? -28.657 -15.833 -44.003 1.00 16.77 115 ARG B O 1
ATOM 2488 N N . ILE B 1 116 ? -28.792 -13.718 -43.248 1.00 13.57 116 ILE B N 1
ATOM 2489 C CA . ILE B 1 116 ? -28.200 -13.136 -44.452 1.00 14.60 116 ILE B CA 1
ATOM 2490 C C . ILE B 1 116 ? -27.098 -12.156 -44.067 1.00 14.38 116 ILE B C 1
ATOM 2491 O O . ILE B 1 116 ? -27.003 -11.763 -42.907 1.00 13.51 116 ILE B O 1
ATOM 2496 N N . PRO B 1 117 ? -26.241 -11.771 -45.029 1.00 16.94 117 PRO B N 1
ATOM 2497 C CA . PRO B 1 117 ? -25.178 -10.839 -44.651 1.00 15.19 117 PRO B CA 1
ATOM 2498 C C . PRO B 1 117 ? -25.776 -9.491 -44.267 1.00 12.54 117 PRO B C 1
ATOM 2499 O O . PRO B 1 117 ? -26.950 -9.244 -44.559 1.00 13.44 117 PRO B O 1
ATOM 2503 N N . PRO B 1 118 ? -24.988 -8.640 -43.596 1.00 11.89 118 PRO B N 1
ATOM 2504 C CA . PRO B 1 118 ? -25.446 -7.283 -43.291 1.00 9.86 118 PRO B CA 1
ATOM 2505 C C . PRO B 1 118 ? -25.735 -6.569 -44.601 1.00 11.22 118 PRO B C 1
ATOM 2506 O O . PRO B 1 118 ? -25.033 -6.799 -45.583 1.00 10.29 118 PRO B O 1
ATOM 2510 N N . GLN B 1 119 ? -26.754 -5.720 -44.619 1.00 11.33 119 GLN B N 1
ATOM 2511 C CA . GLN B 1 119 ? -27.195 -5.107 -45.868 1.00 10.10 119 GLN B CA 1
ATOM 2512 C C . GLN B 1 119 ? -26.948 -3.605 -45.855 1.00 11.88 119 GLN B C 1
ATOM 2513 O O . GLN B 1 119 ? -26.633 -3.037 -44.814 1.00 10.42 119 GLN B O 1
ATOM 2519 N N . ASP B 1 120 ? -27.077 -2.970 -47.019 1.00 10.83 120 ASP B N 1
ATOM 2520 C CA . ASP B 1 120 ? -26.691 -1.568 -47.157 1.00 11.20 120 ASP B CA 1
ATOM 2521 C C . ASP B 1 120 ? -27.340 -0.622 -46.140 1.00 13.03 120 ASP B C 1
ATOM 2522 O O . ASP B 1 120 ? -26.672 0.250 -45.595 1.00 13.90 120 ASP B O 1
ATOM 2527 N N . SER B 1 121 ? -28.634 -0.780 -45.880 1.00 10.93 121 SER B N 1
ATOM 2528 C CA . SER B 1 121 ? -29.298 0.108 -44.933 1.00 12.12 121 SER B CA 1
ATOM 2529 C C . SER B 1 121 ? -28.803 -0.106 -43.488 1.00 11.76 121 SER B C 1
ATOM 2530 O O . SER B 1 121 ? -28.777 0.835 -42.689 1.00 12.85 121 SER B O 1
ATOM 2533 N N . ASP B 1 122 ? -28.386 -1.329 -43.162 1.00 11.34 122 ASP B N 1
ATOM 2534 C CA . ASP B 1 122 ? -27.755 -1.582 -41.868 1.00 11.08 122 ASP B CA 1
ATOM 2535 C C . ASP B 1 122 ? -26.413 -0.862 -41.776 1.00 12.64 122 ASP B C 1
ATOM 2536 O O . ASP B 1 122 ? -26.087 -0.261 -40.747 1.00 12.22 122 ASP B O 1
ATOM 2541 N N . LEU B 1 123 ? -25.626 -0.937 -42.848 1.00 8.82 123 LEU B N 1
ATOM 2542 C CA . LEU B 1 123 ? -24.307 -0.315 -42.847 1.00 9.84 123 LEU B CA 1
ATOM 2543 C C . LEU B 1 123 ? -24.448 1.209 -42.839 1.00 10.85 123 LEU B C 1
ATOM 2544 O O . LEU B 1 123 ? -23.618 1.923 -42.279 1.00 10.88 123 LEU B O 1
ATOM 2549 N N . MET B 1 124 ? -25.505 1.709 -43.464 1.00 13.38 124 MET B N 1
ATOM 2550 C CA A MET B 1 124 ? -25.835 3.134 -43.395 0.50 12.31 124 MET B CA 1
ATOM 2551 C CA B MET B 1 124 ? -25.818 3.130 -43.390 0.50 12.29 124 MET B CA 1
ATOM 2552 C C . MET B 1 124 ? -26.119 3.556 -41.953 1.00 12.77 124 MET B C 1
ATOM 2553 O O . MET B 1 124 ? -25.749 4.661 -41.525 1.00 14.21 124 MET B O 1
ATOM 2562 N N . MET B 1 125 ? -26.796 2.690 -41.203 1.00 13.06 125 MET B N 1
ATOM 2563 C CA . MET B 1 125 ? -27.066 2.972 -39.795 1.00 11.86 125 MET B CA 1
ATOM 2564 C C . MET B 1 125 ? -25.765 3.038 -39.006 1.00 11.73 125 MET B C 1
ATOM 2565 O O . MET B 1 125 ? -25.604 3.889 -38.129 1.00 11.26 125 MET B O 1
ATOM 2570 N N . VAL B 1 126 ? -24.851 2.122 -39.311 1.00 11.90 126 VAL B N 1
ATOM 2571 C CA . VAL B 1 126 ? -23.527 2.105 -38.680 1.00 14.50 126 VAL B CA 1
ATOM 2572 C C . VAL B 1 126 ? -22.777 3.425 -38.919 1.00 14.93 126 VAL B C 1
ATOM 2573 O O . VAL B 1 126 ? -22.273 4.052 -37.982 1.00 13.46 126 VAL B O 1
ATOM 2577 N N . GLU B 1 127 ? -22.720 3.853 -40.172 1.00 12.59 127 GLU B N 1
ATOM 2578 C CA . GLU B 1 127 ? -21.975 5.061 -40.506 1.00 15.95 127 GLU B CA 1
ATOM 2579 C C . GLU B 1 127 ? -22.610 6.292 -39.880 1.00 12.93 127 GLU B C 1
ATOM 2580 O O . GLU B 1 127 ? -21.913 7.176 -39.378 1.00 13.88 127 GLU B O 1
ATOM 2586 N N . TRP B 1 128 ? -23.938 6.339 -39.894 1.00 15.42 128 TRP B N 1
ATOM 2587 C CA . TRP B 1 128 ? -24.681 7.435 -39.271 1.00 14.50 128 TRP B CA 1
ATOM 2588 C C . TRP B 1 128 ? -24.418 7.533 -37.758 1.00 17.60 128 TRP B C 1
ATOM 2589 O O . TRP B 1 128 ? -24.103 8.608 -37.238 1.00 12.57 128 TRP B O 1
ATOM 2600 N N . MET B 1 129 ? -24.551 6.419 -37.039 1.00 11.98 129 MET B N 1
ATOM 2601 C CA . MET B 1 129 ? -24.290 6.451 -35.596 1.00 10.21 129 MET B CA 1
ATOM 2602 C C . MET B 1 129 ? -22.851 6.870 -35.298 1.00 13.62 129 MET B C 1
ATOM 2603 O O . MET B 1 129 ? -22.601 7.645 -34.374 1.00 14.34 129 MET B O 1
ATOM 2608 N N . LYS B 1 130 ? -21.907 6.361 -36.085 1.00 10.92 130 LYS B N 1
ATOM 2609 C CA . LYS B 1 130 ? -20.518 6.797 -35.964 1.00 14.74 130 LYS B CA 1
ATOM 2610 C C . LYS B 1 130 ? -20.391 8.310 -36.152 1.00 17.86 130 LYS B C 1
ATOM 2611 O O . LYS B 1 130 ? -19.679 8.983 -35.398 1.00 16.62 130 LYS B O 1
ATOM 2617 N N . SER B 1 131 ? -21.102 8.849 -37.137 1.00 15.74 131 SER B N 1
ATOM 2618 C CA . SER B 1 131 ? -21.011 10.276 -37.428 1.00 19.12 131 SER B CA 1
ATOM 2619 C C . SER B 1 131 ? -21.617 11.114 -36.299 1.00 17.22 131 SER B C 1
ATOM 2620 O O . SER B 1 131 ? -21.275 12.286 -36.137 1.00 19.06 131 SER B O 1
ATOM 2623 N N . LEU B 1 132 ? -22.516 10.511 -35.520 1.00 13.39 132 LEU B N 1
ATOM 2624 C CA . LEU B 1 132 ? -23.173 11.207 -34.414 1.00 16.89 132 LEU B CA 1
ATOM 2625 C C . LEU B 1 132 ? -22.564 10.844 -33.061 1.00 15.21 132 LEU B C 1
ATOM 2626 O O . LEU B 1 132 ? -23.087 11.221 -32.012 1.00 13.53 132 LEU B O 1
ATOM 2631 N N . ASN B 1 133 ? -21.458 10.110 -33.101 1.00 14.05 133 ASN B N 1
ATOM 2632 C CA . ASN B 1 133 ? -20.760 9.659 -31.901 1.00 16.96 133 ASN B CA 1
ATOM 2633 C C . ASN B 1 133 ? -21.659 8.871 -30.959 1.00 17.80 133 ASN B C 1
ATOM 2634 O O . ASN B 1 133 ? -21.583 9.019 -29.741 1.00 17.67 133 ASN B O 1
ATOM 2639 N N . ILE B 1 134 ? -22.506 8.030 -31.539 1.00 12.09 134 ILE B N 1
ATOM 2640 C CA . ILE B 1 134 ? -23.366 7.148 -30.766 1.00 14.72 134 ILE B CA 1
ATOM 2641 C C . ILE B 1 134 ? -22.749 5.750 -30.694 1.00 13.39 134 ILE B C 1
ATOM 2642 O O . ILE B 1 134 ? -22.456 5.156 -31.729 1.00 12.71 134 ILE B O 1
ATOM 2647 N N . PRO B 1 135 ? -22.560 5.217 -29.475 1.00 12.46 135 PRO B N 1
ATOM 2648 C CA . PRO B 1 135 ? -21.971 3.880 -29.320 1.00 13.64 135 PRO B CA 1
ATOM 2649 C C . PRO B 1 135 ? -22.976 2.823 -29.741 1.00 12.48 135 PRO B C 1
ATOM 2650 O O . PRO B 1 135 ? -24.162 2.983 -29.430 1.00 9.61 135 PRO B O 1
ATOM 2654 N N . PHE B 1 136 ? -22.521 1.757 -30.395 1.00 12.65 136 PHE B N 1
ATOM 2655 C CA . PHE B 1 136 ? -23.435 0.687 -30.780 1.00 10.98 136 PHE B CA 1
ATOM 2656 C C . PHE B 1 136 ? -22.825 -0.715 -30.687 1.00 11.62 136 PHE B C 1
ATOM 2657 O O . PHE B 1 136 ? -21.598 -0.891 -30.666 1.00 13.55 136 PHE B O 1
ATOM 2665 N N . THR B 1 137 ? -23.708 -1.705 -30.604 1.00 11.06 137 THR B N 1
ATOM 2666 C CA . THR B 1 137 ? -23.336 -3.109 -30.519 1.00 9.83 137 THR B CA 1
ATOM 2667 C C . THR B 1 137 ? -24.231 -3.825 -31.518 1.00 8.75 137 THR B C 1
ATOM 2668 O O . THR B 1 137 ? -25.388 -3.465 -31.670 1.00 11.29 137 THR B O 1
ATOM 2672 N N . ILE B 1 138 ? -23.696 -4.815 -32.221 1.00 8.09 138 ILE B N 1
ATOM 2673 C CA . ILE B 1 138 ? -24.481 -5.527 -33.218 1.00 8.13 138 ILE B CA 1
ATOM 2674 C C . ILE B 1 138 ? -25.146 -6.746 -32.599 1.00 7.30 138 ILE B C 1
ATOM 2675 O O . ILE B 1 138 ? -24.508 -7.509 -31.876 1.00 7.66 138 ILE B O 1
ATOM 2680 N N . VAL B 1 139 ? -26.430 -6.921 -32.889 1.00 7.26 139 VAL B N 1
ATOM 2681 C CA . VAL B 1 139 ? -27.175 -8.094 -32.439 1.00 8.68 139 VAL B CA 1
ATOM 2682 C C . VAL B 1 139 ? -27.680 -8.825 -33.666 1.00 9.02 139 VAL B C 1
ATOM 2683 O O . VAL B 1 139 ? -28.396 -8.240 -34.466 1.00 10.58 139 VAL B O 1
ATOM 2687 N N . LEU B 1 140 ? -27.283 -10.083 -33.844 1.00 7.68 140 LEU B N 1
ATOM 2688 C CA . LEU B 1 140 ? -27.864 -10.877 -34.918 1.00 7.66 140 LEU B CA 1
ATOM 2689 C C . LEU B 1 140 ? -29.143 -11.535 -34.391 1.00 11.45 140 LEU B C 1
ATOM 2690 O O . LEU B 1 140 ? -29.158 -12.082 -33.287 1.00 9.67 140 LEU B O 1
ATOM 2695 N N . THR B 1 141 ? -30.213 -11.472 -35.178 1.00 6.90 141 THR B N 1
ATOM 2696 C CA . THR B 1 141 ? -31.477 -12.103 -34.803 1.00 10.16 141 THR B CA 1
ATOM 2697 C C . THR B 1 141 ? -31.720 -13.410 -35.573 1.00 11.49 141 THR B C 1
ATOM 2698 O O . THR B 1 141 ? -31.053 -13.698 -36.571 1.00 11.21 141 THR B O 1
ATOM 2702 N N . LYS B 1 142 ? -32.666 -14.201 -35.082 1.00 10.41 142 LYS B N 1
ATOM 2703 C CA . LYS B 1 142 ? -33.187 -15.356 -35.800 1.00 9.74 142 LYS B CA 1
ATOM 2704 C C . LYS B 1 142 ? -32.117 -16.431 -36.044 1.00 12.98 142 LYS B C 1
ATOM 2705 O O . LYS B 1 142 ? -32.173 -17.152 -37.027 1.00 13.18 142 LYS B O 1
ATOM 2711 N N . MET B 1 143 ? -31.155 -16.542 -35.137 1.00 10.22 143 MET B N 1
ATOM 2712 C CA . MET B 1 143 ? -30.071 -17.508 -35.307 1.00 10.50 143 MET B CA 1
ATOM 2713 C C . MET B 1 143 ? -30.575 -18.953 -35.300 1.00 17.22 143 MET B C 1
ATOM 2714 O O . MET B 1 143 ? -29.876 -19.855 -35.753 1.00 15.41 143 MET B O 1
ATOM 2719 N N . ASP B 1 144 ? -31.781 -19.175 -34.789 1.00 13.73 144 ASP B N 1
ATOM 2720 C CA . ASP B 1 144 ? -32.303 -20.534 -34.704 1.00 16.36 144 ASP B CA 1
ATOM 2721 C C . ASP B 1 144 ? -32.670 -21.052 -36.093 1.00 18.25 144 ASP B C 1
ATOM 2722 O O . ASP B 1 144 ? -32.849 -22.244 -36.281 1.00 17.13 144 ASP B O 1
ATOM 2727 N N . LYS B 1 145 ? -32.772 -20.144 -37.062 1.00 16.96 145 LYS B N 1
ATOM 2728 C CA . LYS B 1 145 ? -33.090 -20.520 -38.439 1.00 19.72 145 LYS B CA 1
ATOM 2729 C C . LYS B 1 145 ? -31.840 -20.817 -39.266 1.00 27.45 145 LYS B C 1
ATOM 2730 O O . LYS B 1 145 ? -31.940 -21.181 -40.435 1.00 33.31 145 LYS B O 1
ATOM 2736 N N . VAL B 1 146 ? -30.667 -20.667 -38.664 1.00 24.75 146 VAL B N 1
ATOM 2737 C CA . VAL B 1 146 ? -29.415 -20.992 -39.345 1.00 29.41 146 VAL B CA 1
ATOM 2738 C C . VAL B 1 146 ? -28.928 -22.405 -38.972 1.00 26.17 146 VAL B C 1
ATOM 2739 O O . VAL B 1 146 ? -28.615 -22.665 -37.808 1.00 32.08 146 VAL B O 1
ATOM 2743 N N . LYS B 1 147 ? -28.833 -23.310 -39.949 1.00 38.76 147 LYS B N 1
ATOM 2744 C CA . LYS B 1 147 ? -28.320 -24.665 -39.682 1.00 35.95 147 LYS B CA 1
ATOM 2745 C C . LYS B 1 147 ? -26.867 -24.658 -39.215 1.00 38.04 147 LYS B C 1
ATOM 2746 O O . LYS B 1 147 ? -26.078 -23.822 -39.651 1.00 36.68 147 LYS B O 1
ATOM 2752 N N . MET B 1 148 ? -26.515 -25.596 -38.336 1.00 38.47 148 MET B N 1
ATOM 2753 C CA . MET B 1 148 ? -25.167 -25.633 -37.761 1.00 41.39 148 MET B CA 1
ATOM 2754 C C . MET B 1 148 ? -24.098 -25.708 -38.848 1.00 34.64 148 MET B C 1
ATOM 2755 O O . MET B 1 148 ? -22.980 -25.233 -38.651 1.00 38.92 148 MET B O 1
ATOM 2760 N N . SER B 1 149 ? -24.450 -26.293 -39.992 1.00 32.80 149 SER B N 1
ATOM 2761 C CA . SER B 1 149 ? -23.493 -26.487 -41.082 1.00 37.13 149 SER B CA 1
ATOM 2762 C C . SER B 1 149 ? -23.209 -25.185 -41.827 1.00 36.91 149 SER B C 1
ATOM 2763 O O . SER B 1 149 ? -22.244 -25.096 -42.589 1.00 29.18 149 SER B O 1
ATOM 2766 N N . GLU B 1 150 ? -24.057 -24.182 -41.616 1.00 33.59 150 GLU B N 1
ATOM 2767 C CA . GLU B 1 150 ? -23.877 -22.886 -42.266 1.00 31.44 150 GLU B CA 1
ATOM 2768 C C . GLU B 1 150 ? -23.574 -21.783 -41.255 1.00 25.44 150 GLU B C 1
ATOM 2769 O O . GLU B 1 150 ? -23.207 -20.672 -41.632 1.00 23.66 150 GLU B O 1
ATOM 2775 N N . ARG B 1 151 ? -23.717 -22.096 -39.972 1.00 27.43 151 ARG B N 1
ATOM 2776 C CA . ARG B 1 151 ? -23.485 -21.122 -38.907 1.00 24.00 151 ARG B CA 1
ATOM 2777 C C . ARG B 1 151 ? -22.127 -20.446 -39.022 1.00 22.20 151 ARG B C 1
ATOM 2778 O O . ARG B 1 151 ? -22.019 -19.224 -38.960 1.00 18.40 151 ARG B O 1
ATOM 2786 N N . ALA B 1 152 ? -21.085 -21.257 -39.157 1.00 19.64 152 ALA B N 1
ATOM 2787 C CA . ALA B 1 152 ? -19.726 -20.751 -39.128 1.00 21.11 152 ALA B CA 1
ATOM 2788 C C . ALA B 1 152 ? -19.484 -19.767 -40.261 1.00 18.12 152 ALA B C 1
ATOM 2789 O O . ALA B 1 152 ? -18.935 -18.684 -40.049 1.00 17.73 152 ALA B O 1
ATOM 2791 N N . LYS B 1 153 ? -19.891 -20.150 -41.464 1.00 18.38 153 LYS B N 1
ATOM 2792 C CA . LYS B 1 153 ? -19.667 -19.312 -42.628 1.00 21.96 153 LYS B CA 1
ATOM 2793 C C . LYS B 1 153 ? -20.429 -17.996 -42.498 1.00 17.27 153 LYS B C 1
ATOM 2794 O O . LYS B 1 153 ? -19.911 -16.926 -42.824 1.00 17.69 153 LYS B O 1
ATOM 2800 N N . LYS B 1 154 ? -21.666 -18.072 -42.027 1.00 17.24 154 LYS B N 1
ATOM 2801 C CA . LYS B 1 154 ? -22.482 -16.866 -41.922 1.00 19.85 154 LYS B CA 1
ATOM 2802 C C . LYS B 1 154 ? -21.936 -15.901 -40.874 1.00 17.81 154 LYS B C 1
ATOM 2803 O O . LYS B 1 154 ? -21.889 -14.685 -41.095 1.00 16.22 154 LYS B O 1
ATOM 2809 N N . LEU B 1 155 ? -21.503 -16.437 -39.740 1.00 17.51 155 LEU B N 1
ATOM 2810 C CA . LEU B 1 155 ? -20.906 -15.599 -38.700 1.00 15.13 155 LEU B CA 1
ATOM 2811 C C . LEU B 1 155 ? -19.605 -14.957 -39.184 1.00 17.77 155 LEU B C 1
ATOM 2812 O O . LEU B 1 155 ? -19.336 -13.783 -38.911 1.00 14.97 155 LEU B O 1
ATOM 2817 N N . GLU B 1 156 ? -18.801 -15.719 -39.919 1.00 16.03 156 GLU B N 1
ATOM 2818 C CA . GLU B 1 156 ? -17.571 -15.167 -40.464 1.00 19.34 156 GLU B CA 1
ATOM 2819 C C . GLU B 1 156 ? -17.885 -14.027 -41.427 1.00 14.18 156 GLU B C 1
ATOM 2820 O O . GLU B 1 156 ? -17.231 -12.991 -41.415 1.00 15.48 156 GLU B O 1
ATOM 2826 N N . GLU B 1 157 ? -18.908 -14.219 -42.249 1.00 14.34 157 GLU B N 1
ATOM 2827 C CA . GLU B 1 157 ? -19.324 -13.195 -43.201 1.00 16.77 157 GLU B CA 1
ATOM 2828 C C . GLU B 1 157 ? -19.794 -11.931 -42.484 1.00 15.93 157 GLU B C 1
ATOM 2829 O O . GLU B 1 157 ? -19.484 -10.820 -42.898 1.00 13.17 157 GLU B O 1
ATOM 2835 N N . HIS B 1 158 ? -20.553 -12.096 -41.410 1.00 15.53 158 HIS B N 1
ATOM 2836 C CA . HIS B 1 158 ? -20.957 -10.935 -40.626 1.00 14.75 158 HIS B CA 1
ATOM 2837 C C . HIS B 1 158 ? -19.744 -10.184 -40.097 1.00 14.17 158 HIS B C 1
ATOM 2838 O O . HIS B 1 158 ? -19.654 -8.955 -40.224 1.00 11.19 158 HIS B O 1
ATOM 2845 N N . ARG B 1 159 ? -18.806 -10.928 -39.514 1.00 13.01 159 ARG B N 1
ATOM 2846 C CA . ARG B 1 159 ? -17.583 -10.329 -38.982 1.00 14.53 159 ARG B CA 1
ATOM 2847 C C . ARG B 1 159 ? -16.808 -9.596 -40.068 1.00 12.78 159 ARG B C 1
ATOM 2848 O O . ARG B 1 159 ? -16.414 -8.449 -39.894 1.00 14.61 159 ARG B O 1
ATOM 2856 N N . LYS B 1 160 ? -16.601 -10.262 -41.197 1.00 13.31 160 LYS B N 1
ATOM 2857 C CA . LYS B 1 160 ? -15.866 -9.672 -42.310 1.00 12.71 160 LYS B CA 1
ATOM 2858 C C . LYS B 1 160 ? -16.484 -8.366 -42.797 1.00 14.38 160 LYS B C 1
ATOM 2859 O O . LYS B 1 160 ? -15.792 -7.363 -42.966 1.00 11.96 160 LYS B O 1
ATOM 2865 N N . VAL B 1 161 ? -17.791 -8.379 -43.025 1.00 14.64 161 VAL B N 1
ATOM 2866 C CA . VAL B 1 161 ? -18.465 -7.197 -43.558 1.00 15.59 161 VAL B CA 1
ATOM 2867 C C . VAL B 1 161 ? -18.397 -6.015 -42.590 1.00 15.76 161 VAL B C 1
ATOM 2868 O O . VAL B 1 161 ? -18.059 -4.901 -42.991 1.00 16.28 161 VAL B O 1
ATOM 2872 N N . PHE B 1 162 ? -18.705 -6.250 -41.317 1.00 13.39 162 PHE B N 1
ATOM 2873 C CA . PHE B 1 162 ? -18.621 -5.171 -40.333 1.00 16.26 162 PHE B CA 1
ATOM 2874 C C . PHE B 1 162 ? -17.176 -4.686 -40.127 1.00 17.26 162 PHE B C 1
ATOM 2875 O O . PHE B 1 162 ? -16.947 -3.510 -39.858 1.00 14.65 162 PHE B O 1
ATOM 2883 N N . SER B 1 163 ? -16.214 -5.595 -40.257 1.00 16.19 163 SER B N 1
ATOM 2884 C CA . SER B 1 163 ? -14.795 -5.226 -40.185 1.00 14.11 163 SER B CA 1
ATOM 2885 C C . SER B 1 163 ? -14.369 -4.144 -41.171 1.00 16.50 163 SER B C 1
ATOM 2886 O O . SER B 1 163 ? -13.346 -3.489 -40.970 1.00 19.45 163 SER B O 1
ATOM 2889 N N . LYS B 1 164 ? -15.142 -3.945 -42.231 1.00 14.83 164 LYS B N 1
ATOM 2890 C CA . LYS B 1 164 ? -14.815 -2.885 -43.173 1.00 20.57 164 LYS B CA 1
ATOM 2891 C C . LYS B 1 164 ? -15.025 -1.518 -42.538 1.00 20.83 164 LYS B C 1
ATOM 2892 O O . LYS B 1 164 ? -14.502 -0.519 -43.027 1.00 20.46 164 LYS B O 1
ATOM 2898 N N . TYR B 1 165 ? -15.794 -1.476 -41.451 1.00 17.12 165 TYR B N 1
ATOM 2899 C CA . TYR B 1 165 ? -16.199 -0.204 -40.846 1.00 18.07 165 TYR B CA 1
ATOM 2900 C C . TYR B 1 165 ? -15.560 0.025 -39.482 1.00 19.50 165 TYR B C 1
ATOM 2901 O O . TYR B 1 165 ? -15.419 1.157 -39.028 1.00 20.10 165 TYR B O 1
ATOM 2910 N N . GLY B 1 166 ? -15.176 -1.064 -38.831 1.00 16.95 166 GLY B N 1
ATOM 2911 C CA . GLY B 1 166 ? -14.578 -1.008 -37.516 1.00 14.45 166 GLY B CA 1
ATOM 2912 C C . GLY B 1 166 ? -14.583 -2.382 -36.886 1.00 17.53 166 GLY B C 1
ATOM 2913 O O . GLY B 1 166 ? -14.855 -3.378 -37.557 1.00 17.09 166 GLY B O 1
ATOM 2914 N N . GLU B 1 167 ? -14.289 -2.445 -35.593 1.00 13.61 167 GLU B N 1
ATOM 2915 C CA . GLU B 1 167 ? -14.303 -3.725 -34.892 1.00 14.10 167 GLU B CA 1
ATOM 2916 C C . GLU B 1 167 ? -15.339 -3.677 -33.788 1.00 15.26 167 GLU B C 1
ATOM 2917 O O . GLU B 1 167 ? -15.102 -3.103 -32.725 1.00 15.54 167 GLU B O 1
ATOM 2923 N N . TYR B 1 168 ? -16.489 -4.287 -34.049 1.00 11.95 168 TYR B N 1
ATOM 2924 C CA . TYR B 1 168 ? -17.623 -4.148 -33.161 1.00 13.03 168 TYR B CA 1
ATOM 2925 C C . TYR B 1 168 ? -18.018 -5.467 -32.515 1.00 13.71 168 TYR B C 1
ATOM 2926 O O . TYR B 1 168 ? -17.745 -6.545 -33.037 1.00 13.88 168 TYR B O 1
ATOM 2935 N N . THR B 1 169 ? -18.642 -5.370 -31.354 1.00 11.86 169 THR B N 1
ATOM 2936 C CA . THR B 1 169 ? -19.155 -6.540 -30.675 1.00 12.54 169 THR B CA 1
ATOM 2937 C C . THR B 1 169 ? -20.361 -7.051 -31.440 1.00 12.61 169 THR B C 1
ATOM 2938 O O . THR B 1 169 ? -21.237 -6.281 -31.812 1.00 12.26 169 THR B O 1
ATOM 2942 N N . ILE B 1 170 ? -20.391 -8.354 -31.690 1.00 13.38 170 ILE B N 1
ATOM 2943 C CA . ILE B 1 170 ? -21.519 -8.970 -32.364 1.00 12.16 170 ILE B CA 1
ATOM 2944 C C . ILE B 1 170 ? -22.079 -10.080 -31.483 1.00 14.87 170 ILE B C 1
ATOM 2945 O O . ILE B 1 170 ? -21.351 -10.995 -31.095 1.00 13.69 170 ILE B O 1
ATOM 2950 N N . ILE B 1 171 ? -23.366 -9.986 -31.163 1.00 12.86 171 ILE B N 1
ATOM 2951 C CA . ILE B 1 171 ? -24.033 -10.972 -30.308 1.00 12.91 171 ILE B CA 1
ATOM 2952 C C . ILE B 1 171 ? -25.129 -11.711 -31.061 1.00 11.77 171 ILE B C 1
ATOM 2953 O O . ILE B 1 171 ? -26.189 -11.144 -31.344 1.00 8.83 171 ILE B O 1
ATOM 2958 N N . PRO B 1 172 ? -24.884 -12.988 -31.383 1.00 9.17 172 PRO B N 1
ATOM 2959 C CA . PRO B 1 172 ? -25.917 -13.789 -32.040 1.00 11.00 172 PRO B C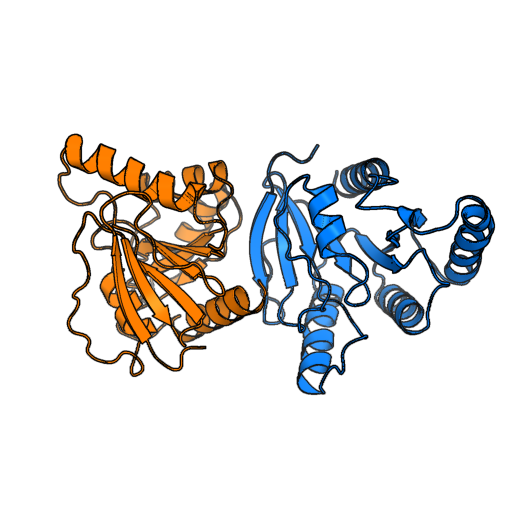A 1
ATOM 2960 C C . PRO B 1 172 ? -27.023 -14.093 -31.039 1.00 11.34 172 PRO B C 1
ATOM 2961 O O . PRO B 1 172 ? -26.734 -14.474 -29.904 1.00 10.72 172 PRO B O 1
ATOM 2965 N N . THR B 1 173 ? -28.273 -13.927 -31.454 1.00 8.77 173 THR B N 1
ATOM 2966 C CA . THR B 1 173 ? -29.401 -14.193 -30.578 1.00 10.23 173 THR B CA 1
ATOM 2967 C C . THR B 1 173 ? -30.504 -14.931 -31.310 1.00 11.17 173 THR B C 1
ATOM 2968 O O . THR B 1 173 ? -30.566 -14.934 -32.542 1.00 8.42 173 THR B O 1
ATOM 2972 N N . SER B 1 174 ? -31.377 -15.538 -30.520 1.00 10.20 174 SER B N 1
ATOM 2973 C CA . SER B 1 174 ? -32.625 -16.094 -31.006 1.00 12.78 174 SER B CA 1
ATOM 2974 C C . SER B 1 174 ? -33.674 -15.870 -29.931 1.00 13.55 174 SER B C 1
ATOM 2975 O O . SER B 1 174 ? -33.472 -16.253 -28.781 1.00 11.99 174 SER B O 1
ATOM 2978 N N . SER B 1 175 ? -34.791 -15.254 -30.298 1.00 10.64 175 SER B N 1
ATOM 2979 C CA . SER B 1 175 ? -35.876 -15.065 -29.346 1.00 13.20 175 SER B CA 1
ATOM 2980 C C . SER B 1 175 ? -36.610 -16.379 -29.132 1.00 13.02 175 SER B C 1
ATOM 2981 O O . SER B 1 175 ? -37.452 -16.487 -28.248 1.00 17.10 175 SER B O 1
ATOM 2984 N N . VAL B 1 176 ? -36.302 -17.368 -29.965 1.00 12.19 176 VAL B N 1
ATOM 2985 C CA . VAL B 1 176 ? -36.933 -18.684 -29.861 1.00 11.83 176 VAL B CA 1
ATOM 2986 C C . VAL B 1 176 ? -36.206 -19.600 -28.867 1.00 16.39 176 VAL B C 1
ATOM 2987 O O . VAL B 1 176 ? -36.803 -20.090 -27.908 1.00 14.97 176 VAL B O 1
ATOM 2991 N N . THR B 1 177 ? -34.909 -19.811 -29.078 1.00 14.31 177 THR B N 1
ATOM 2992 C CA . THR B 1 177 ? -34.125 -20.722 -28.235 1.00 12.58 177 THR B CA 1
ATOM 2993 C C . THR B 1 177 ? -33.529 -20.048 -27.002 1.00 13.03 177 THR B C 1
ATOM 2994 O O . THR B 1 177 ? -33.082 -20.723 -26.079 1.00 14.24 177 THR B O 1
ATOM 2998 N N . GLY B 1 178 ? -33.476 -18.719 -27.006 1.00 12.79 178 GLY B N 1
ATOM 2999 C CA . GLY B 1 178 ? -32.833 -17.982 -25.931 1.00 15.23 178 GLY B CA 1
ATOM 3000 C C . GLY B 1 178 ? -31.346 -17.734 -26.142 1.00 12.29 178 GLY B C 1
ATOM 3001 O O . GLY B 1 178 ? -30.679 -17.158 -25.283 1.00 14.61 178 GLY B O 1
ATOM 3002 N N . GLU B 1 179 ? -30.815 -18.164 -27.281 1.00 12.81 179 GLU B N 1
ATOM 3003 C CA . GLU B 1 179 ? -29.413 -17.907 -27.595 1.00 16.65 179 GLU B CA 1
ATOM 3004 C C . GLU B 1 179 ? -29.085 -16.425 -27.425 1.00 13.17 179 GLU B C 1
ATOM 3005 O O . GLU B 1 179 ? -29.825 -15.559 -27.897 1.00 11.00 179 GLU B O 1
ATOM 3011 N N . GLY B 1 180 ? -27.987 -16.142 -26.729 1.00 14.97 180 GLY B N 1
ATOM 3012 C CA . GLY B 1 180 ? -27.461 -14.789 -26.601 1.00 11.70 180 GLY B CA 1
ATOM 3013 C C . GLY B 1 180 ? -28.197 -13.849 -25.667 1.00 16.26 180 GLY B C 1
ATOM 3014 O O . GLY B 1 180 ? -27.742 -12.731 -25.403 1.00 13.26 180 GLY B O 1
ATOM 3015 N N . ILE B 1 181 ? -29.337 -14.295 -25.156 1.00 12.50 181 ILE B N 1
ATOM 3016 C CA . ILE B 1 181 ? -30.187 -13.426 -24.355 1.00 11.68 181 ILE B CA 1
ATOM 3017 C C . ILE B 1 181 ? -29.525 -13.079 -23.024 1.00 13.50 181 ILE B C 1
ATOM 3018 O O . ILE B 1 181 ? -29.463 -11.908 -22.648 1.00 13.49 181 ILE B O 1
ATOM 3023 N N . SER B 1 182 ? -29.025 -14.087 -22.307 1.00 13.69 182 SER B N 1
ATOM 3024 C CA . SER B 1 182 ? -28.388 -13.812 -21.018 1.00 18.87 182 SER B CA 1
ATOM 3025 C C . SER B 1 182 ? -27.139 -12.931 -21.194 1.00 17.33 182 SER B C 1
ATOM 3026 O O . SER B 1 182 ? -26.860 -12.065 -20.357 1.00 15.84 182 SER B O 1
ATOM 3029 N N . GLU B 1 183 ? -26.399 -13.143 -22.282 1.00 14.66 183 GLU B N 1
ATOM 3030 C CA . GLU B 1 183 ? -25.220 -12.327 -22.556 1.00 14.90 183 GLU B CA 1
ATOM 3031 C C . GLU B 1 183 ? -25.600 -10.873 -22.859 1.00 14.14 183 GLU B C 1
ATOM 3032 O O . GLU B 1 183 ? -24.967 -9.944 -22.372 1.00 13.91 183 GLU B O 1
ATOM 3038 N N . LEU B 1 184 ? -26.635 -10.682 -23.669 1.00 13.37 184 LEU B N 1
ATOM 3039 C CA . LEU B 1 184 ? -27.126 -9.343 -23.956 1.00 12.46 184 LEU B CA 1
ATOM 3040 C C . LEU B 1 184 ? -27.535 -8.629 -22.656 1.00 14.15 184 LEU B C 1
ATOM 3041 O O . LEU B 1 184 ? -27.140 -7.486 -22.415 1.00 12.16 184 LEU B O 1
ATOM 3046 N N . LEU B 1 185 ? -28.299 -9.316 -21.808 1.00 14.44 185 LEU B N 1
ATOM 3047 C CA . LEU B 1 185 ? -28.744 -8.741 -20.528 1.00 16.91 185 LEU B CA 1
ATOM 3048 C C . LEU B 1 185 ? -27.570 -8.404 -19.604 1.00 16.68 185 LEU B C 1
ATOM 3049 O O . LEU B 1 185 ? -27.597 -7.399 -18.883 1.00 15.78 185 LEU B O 1
ATOM 3054 N N . ASP B 1 186 ? -26.534 -9.233 -19.636 1.00 14.28 186 ASP B N 1
ATOM 3055 C CA . ASP B 1 186 ? -25.357 -8.984 -18.813 1.00 16.47 186 ASP B CA 1
ATOM 3056 C C . ASP B 1 186 ? -24.625 -7.718 -19.269 1.00 19.27 186 ASP B C 1
ATOM 3057 O O . ASP B 1 186 ? -24.257 -6.873 -18.450 1.00 13.88 186 ASP B O 1
ATOM 3062 N N . LEU B 1 187 ? -24.426 -7.590 -20.576 1.00 14.70 187 LEU B N 1
ATOM 3063 C CA . LEU B 1 187 ? -23.785 -6.410 -21.143 1.00 15.29 187 LEU B CA 1
ATOM 3064 C C . LEU B 1 187 ? -24.618 -5.166 -20.830 1.00 12.68 187 LEU B C 1
ATOM 3065 O O . LEU B 1 187 ? -24.092 -4.131 -20.420 1.00 14.92 187 LEU B O 1
ATOM 3070 N N . ILE B 1 188 ? -25.926 -5.271 -21.005 1.00 12.39 188 ILE B N 1
ATOM 3071 C CA . ILE B 1 188 ? -26.798 -4.138 -20.716 1.00 14.36 188 ILE B CA 1
ATOM 3072 C C . ILE B 1 188 ? -26.713 -3.741 -19.244 1.00 16.81 188 ILE B C 1
ATOM 3073 O O . ILE B 1 188 ? -26.658 -2.556 -18.916 1.00 15.91 188 ILE B O 1
ATOM 3078 N N . SER B 1 189 ? -26.681 -4.732 -18.362 1.00 14.99 189 SER B N 1
ATOM 3079 C CA . SER B 1 189 ? -26.589 -4.453 -16.929 1.00 20.13 189 SER B CA 1
ATOM 3080 C C . SER B 1 189 ? -25.350 -3.635 -16.613 1.00 18.69 189 SER B C 1
ATOM 3081 O O . SER B 1 189 ? -25.413 -2.661 -15.873 1.00 20.88 189 SER B O 1
ATOM 3084 N N . THR B 1 190 ? -24.225 -4.038 -17.190 1.00 18.66 190 THR B N 1
ATOM 3085 C CA . THR B 1 190 ? -22.957 -3.362 -16.960 1.00 18.55 190 THR B CA 1
ATOM 3086 C C . THR B 1 190 ? -22.990 -1.946 -17.513 1.00 21.17 190 THR B C 1
ATOM 3087 O O . THR B 1 190 ? -22.585 -1.002 -16.837 1.00 18.21 190 THR B O 1
ATOM 3091 N N . LEU B 1 191 ? -23.494 -1.798 -18.735 1.00 15.09 191 LEU B N 1
ATOM 3092 C CA . LEU B 1 191 ? -23.544 -0.490 -19.389 1.00 17.22 191 LEU B CA 1
ATOM 3093 C C . LEU B 1 191 ? -24.337 0.514 -18.574 1.00 20.86 191 LEU B C 1
ATOM 3094 O O . LEU B 1 191 ? -23.933 1.666 -18.425 1.00 20.78 191 LEU B O 1
ATOM 3099 N N . LEU B 1 192 ? -25.471 0.071 -18.048 1.00 19.03 192 LEU B N 1
A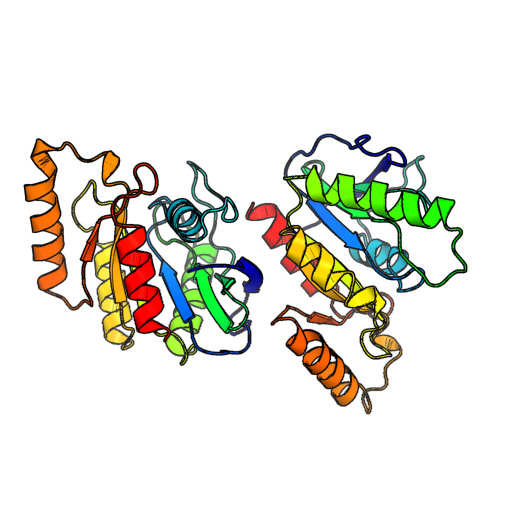TOM 3100 C CA . LEU B 1 192 ? -26.332 0.953 -17.271 1.00 21.03 192 LEU B CA 1
ATOM 3101 C C . LEU B 1 192 ? -25.686 1.351 -15.946 1.00 29.74 192 LEU B C 1
ATOM 3102 O O . LEU B 1 192 ? -25.667 2.530 -15.585 1.00 27.69 192 LEU B O 1
ATOM 3107 N N . LYS B 1 193 ? -25.137 0.369 -15.237 1.00 25.53 193 LYS B N 1
ATOM 3108 C CA . LYS B 1 193 ? -24.516 0.614 -13.938 1.00 29.18 193 LYS B CA 1
ATOM 3109 C C . LYS B 1 193 ? -23.210 1.407 -14.034 1.00 29.31 193 LYS B C 1
ATOM 3110 O O . LYS B 1 193 ? -22.831 2.099 -13.096 1.00 32.94 193 LYS B O 1
ATOM 3116 N N . GLU B 1 194 ? -22.517 1.300 -15.162 1.00 24.96 194 GLU B N 1
ATOM 3117 C CA . GLU B 1 194 ? -21.211 1.939 -15.313 1.00 32.28 194 GLU B CA 1
ATOM 3118 C C . GLU B 1 194 ? -21.278 3.434 -15.581 1.00 30.37 194 GLU B C 1
ATOM 3119 O O . GLU B 1 194 ? -20.295 4.153 -15.382 1.00 32.07 194 GLU B O 1
ATOM 3125 N N . ASN B 1 195 ? -22.430 3.902 -16.042 1.00 28.58 195 ASN B N 1
ATOM 3126 C CA . ASN B 1 195 ? -22.560 5.301 -16.436 1.00 31.36 195 ASN B CA 1
ATOM 3127 C C . ASN B 1 195 ? -23.623 6.062 -15.649 1.00 31.61 195 ASN B C 1
ATOM 3128 O O . ASN B 1 195 ? -23.934 5.744 -14.500 1.00 34.71 195 ASN B O 1
#

Secondary structure (DSSP, 8-state):
----EEEEEEE-STT-----TT-EEEEEEBTTSSHHHHHHHHHTS--S---SSPPPP--EEEEEETTTEEEEEPPPBSSS---HHHHHHHHHHHHHHHHH-TTEEEEEEEEETTS---HHHHHHHHHHHHTT--EEEEEE-GGGS-GGGHHHHHHHHHHHHHSS--S-EEE--TTT-TTHHHHHHHHHHHH-/--S-EEEEEEE-STT-----TT-EEEEEEBTTSSHHHHHHHHTTTTB---S-----SS-EEEEEETTTEEEEEPPPBSSS---HHHHHHHHHHHHHHHHH-TTEEEEEEEEETTS---HHHHHHHHHHHHTT--EEEEEE-GGGS-HHHHHHHHHHHHHHHHTT----EEE--TTT-TTHHHHHHHHHHHHHH-

InterPro domains:
  IPR005225 Small GTP-binding domain [TIGR00231] (25-188)
  IPR006073 GTP binding domain [PF01926] (25-142)
  IPR019987 GTP-binding protein, ribosome biogenesis, YsxC [MF_00321] (11-192)
  IPR019987 GTP-binding protein, ribosome biogenesis, YsxC [TIGR03598] (7-188)
  IPR027417 P-loop containing nucleoside triphosphate hydrolase [G3DSA:3.40.50.300] (1-195)
  IPR027417 P-loop containing nucleoside triphosphate hydrolase [SSF52540] (25-192)
  IPR030393 EngB-type guanine nucleotide-binding (G) domain [PS51706] (22-194)
  IPR030393 EngB-type guanine nucleotide-binding (G) domain [cd01876] (25-192)

Radius of gyration: 22.55 Å; Cα contacts (8 Å, |Δi|>4): 711; chains: 2; bounding box: 67×53×49 Å

CATH classification: 3.40.50.300